Protein AF-0000000073451673 (afdb_homodimer)

Solvent-accessible surface area (backbone atoms only — not comparable to full-atom values): 37672 Å² total; per-residue (Å²): 107,22,51,42,38,31,43,48,78,62,60,72,43,48,66,60,48,19,64,66,68,63,37,58,45,70,54,47,49,50,30,42,68,89,52,58,64,44,47,42,46,47,64,43,25,63,44,76,62,57,92,79,63,78,55,25,85,42,74,66,49,38,41,57,56,53,68,74,52,56,69,50,59,64,62,69,46,66,48,89,58,82,62,41,56,68,52,40,53,53,48,49,54,51,47,34,37,31,30,44,44,37,45,73,47,73,65,38,40,33,91,88,60,48,73,26,49,36,37,37,38,44,36,92,78,24,81,39,35,25,35,38,38,10,11,50,38,8,28,33,42,64,33,24,32,44,52,52,37,49,52,41,44,50,53,48,26,48,52,70,66,38,40,52,69,64,40,49,43,61,60,33,30,49,41,20,27,38,38,35,28,51,41,50,22,43,62,15,27,33,30,35,77,60,32,41,69,75,74,74,38,62,60,75,77,46,30,72,38,45,70,64,51,96,66,49,47,70,30,25,10,35,81,79,13,33,18,48,55,32,17,28,86,32,63,32,67,57,42,51,66,66,33,82,45,88,48,59,14,30,49,66,5,30,60,95,48,60,51,72,48,46,37,43,38,26,54,51,49,53,39,69,76,56,66,51,59,30,38,41,38,38,43,62,57,59,36,32,31,40,46,44,46,95,80,38,36,36,76,66,42,62,60,51,44,52,52,36,24,28,36,34,37,32,45,71,38,50,75,68,101,72,47,3,18,62,49,46,26,47,16,65,76,67,44,29,36,28,30,41,36,18,48,41,71,81,63,78,43,66,59,73,87,45,44,60,61,36,41,54,30,44,49,43,35,59,58,49,60,48,56,74,86,130,107,23,50,43,39,32,42,49,78,62,60,71,41,47,66,60,48,18,64,66,67,63,38,57,45,68,53,46,49,49,30,40,65,89,52,58,64,44,47,42,46,49,65,42,25,64,41,75,59,57,91,76,63,77,55,23,83,43,74,66,49,39,42,56,56,55,68,72,52,55,67,50,61,64,63,71,47,68,48,88,58,82,61,42,57,66,52,41,54,53,48,49,53,51,46,33,38,30,30,42,45,36,45,73,47,73,64,37,38,34,90,89,59,48,74,25,48,36,37,38,38,43,35,90,80,24,82,39,32,25,33,38,38,11,12,49,39,8,27,32,44,65,33,24,31,44,52,52,38,49,52,40,44,51,54,49,26,45,52,71,67,37,39,52,68,64,40,50,43,60,59,33,31,50,40,21,27,39,39,35,27,51,42,51,22,44,62,15,27,32,30,36,75,60,33,43,68,73,73,72,37,61,61,76,78,46,30,73,38,47,70,63,50,95,67,47,49,69,31,26,9,36,80,78,13,32,18,47,55,32,17,28,86,33,63,32,67,58,42,50,67,66,34,81,45,89,52,60,14,30,49,65,6,31,59,96,48,59,49,74,48,46,39,42,37,26,53,51,50,54,40,69,74,56,65,50,59,29,38,39,38,40,43,63,58,59,36,31,30,40,46,42,46,96,82,39,37,38,76,66,42,61,58,51,44,53,52,35,24,29,36,35,36,33,44,72,39,50,75,68,100,73,46,4,19,62,49,46,28,45,14,67,75,66,46,30,36,29,31,40,37,18,48,41,72,82,61,78,44,65,59,72,88,46,43,62,59,38,40,54,31,43,50,43,36,59,58,50,59,47,57,76,88,130

Organism: Bacillus licheniformis (strain ATCC 14580 / DSM 13 / JCM 2505 / CCUG 7422 / NBRC 12200 / NCIMB 9375 / NCTC 10341 / NRRL NRS-1264 / Gibson 46) (NCBI:txid279010)

Secondary structure (DSSP, 8-state):
--EEEB-HHHHT-HHHHHHHHT--HHHHHHHTTTS-TTEEE-TTB-----TTPPPB-SHHHHHHHHTT--B--HHHHH------HHHHHHHHHHHHHH-TT-EEEEEEE-TT-PEEEEEEES-TT--EEEEEE--SSGGGTHHHHHHHHHHHHHHHHHHHT--BTTB-HHHHHHHEEEEEES-S-HHHHHHHHH-GGGGT--HHHHHTTTTT-SSSTT--S-TTS--GGG-SSSSHHHHHHHSS--S--SS----SSTT-SHHHHHHHHHHHHS--SEEEEEEESSSEEE--STT-S-THHHHHHHHHHHHH--EEE---S--S-HHHHHHHHH--EEEEEEESSSSSSPPGGGHHHHHHHHHHHHHHHT----/--EEEB-HHHHT-HHHHHHHHT--HHHHHHHTTTS-TTEEE-TTB-----TTPPPB-SHHHHHHHHTT--B--HHHHH------HHHHHHHHHHHHHH-TT-EEEEEEE-TT-PEEEEEEES-TT--EEEEEE--SSGGGTHHHHHHHHHHHHHHHHHHHT--BTTB-HHHHHHHEEEEEES-S-HHHHHHHHH-GGGGT--HHHHHTTTTT-SSSTT--S-TTS--GGG-SSSSHHHHHHHSS--S--SS----SSTT-SHHHHHHHHHHHHS--SEEEEEEESSSEEE--STT-S-THHHHHHHHHHHHH--EEE---S--S-HHHHHHHHH--EEEEEEESSSSSSPPGGGHHHHHHHHHHHHHHHT----

pLDDT: mean 92.01, std 9.92, range [44.5, 98.94]

Foldseek 3Di:
DAKAFEDLVVVVCLVLVCVLLVADSLQQCLLPVPHDSRIGDDAQWPHPPPVDHDYDHDSVSVSVVSVVTDGDDPCVLQDQDFDALVNVVVLLVVNCNRRVSKDKDFLFAFPLGRTFMKIKAAGPPADFEEEEEEQLFQLQRLQLRLVSSLVSVLSVCSGVQDDDPPHGSVVLRHHYMYIYGSHLQNQSNCCQVPNVVSVVDDPVVCCVQAVNDPGLSLQTPHPLQARLQLQAPWPSVVQCVPFDDVHRHSDSHHDPHHPPTGSSVSLVVVCVVPPGLEYEYEAADDLEKEKAEPNLADPCSVVLQVQQCVQQVGYYDHDDPDTNGPQNNSCVPPSHTYMYGHFYDDDTPDDCVCSVVRSNRRSSSVSSSSDDDD/DAKAFEDLVVVVCLVLVCVLLVADSLQQCLLPVPHDSRIGDAAQWPHPPPVDDDYDHDSVSVSVVSVVTDGPDPCVLQDQDFDALVNVVVLLVVNCNRRVSKDKDFLFAFPLGRTFMKIKAAGPPADFEEEEEEQLFQLQRLQLRLVSSLVSVLSVCSGVQDDDPPHGSVVLRHHYMYIYGSHLQNQSNCCLVPNVVSVVDDPVVCCVQAVNDPGLSLQTPHPLQARLQLQAPWPSVVLCVPFDDVHRHSDSHHDPHHPPTGSSVSLVVVCVVPPGLEYEYEAADDLEKEKAEPNLADPCSVVLQVQQCVQQVGYYDHDDPDTNGPQRNSCVPVSHTYMYGHFYDDDTPDDCVCSVVRSNRRSSSVSSSSDDDD

Nearest PDB structures (foldseek):
  7eqz-assembly1_A  TM=7.725E-01  e=1.736E-16  Aedes aegypti
  1dtd-assembly1_A  TM=7.571E-01  e=1.736E-16  Homo sapiens
  1aye-assembly1_A  TM=7.831E-01  e=8.870E-16  Homo sapiens
  7neu-assembly1_A  TM=6.351E-01  e=6.272E-18  Homo sapiens
  3k2k-assembly1_A  TM=6.683E-01  e=5.865E-12  Burkholderia mallei ATCC 23344

Sequence (748 aa):
MAFINIKPELKQNMERLSDILNIPEPLLISANANVSADELYFPGVSFHAGKNVQAAETYEQLQLLANQYTFEDEQWLTKTAVYDSAELKKEIGRLTECFPFVTSRIIGRSSMGQPIYELLLGAENAGKRTHMNASFHANEWITTSVLMKWLKEYCYHLCTGQTALGFSPLDIFSSTKLSVVPIVNPDGVDLVLNGPGHLGIAREALDEMNEHQPDFREWKANINGVDLNNQFPSFWEIEKQRKPPKSPSYRDYPGDEPLTEPEAAAMRDLIANEPPDRLVALHTQGEEIYWGYKGLEPPESADVIQTFERLSGYKGVRYIDSYAGFRDWFIHYYGREGYTVELGKGKNPLPLKQFDDIYCKSRGILWASCFFESMAFINIKPELKQNMERLSDILNIPEPLLISANANVSADELYFPGVSFHAGKNVQAAETYEQLQLLANQYTFEDEQWLTKTAVYDSAELKKEIGRLTECFPFVTSRIIGRSSMGQPIYELLLGAENAGKRTHMNASFHANEWITTSVLMKWLKEYCYHLCTGQTALGFSPLDIFSSTKLSVVPIVNPDGVDLVLNGPGHLGIAREALDEMNEHQPDFREWKANINGVDLNNQFPSFWEIEKQRKPPKSPSYRDYPGDEPLTEPEAAAMRDLIANEPPDRLVALHTQGEEIYWGYKGLEPPESADVIQTFERLSGYKGVRYIDSYAGFRDWFIHYYGREGYTVELGKGKNPLPLKQFDDIYCKSRGILWASCFFES

Radius of gyration: 28.47 Å; Cα contacts (8 Å, |Δi|>4): 1622; chains: 2; bounding box: 84×77×63 Å

InterPro domains:
  IPR000834 Peptidase M14, carboxypeptidase A [PF00246] (95-309)
  IPR000834 Peptidase M14, carboxypeptidase A [PS52035] (81-370)
  IPR000834 Peptidase M14, carboxypeptidase A [SM00631] (83-361)
  IPR034274 ENP1, carboxypeptidase domain [cd06229] (131-366)

Structure (mmCIF, N/CA/C/O backbone):
data_AF-0000000073451673-model_v1
#
loop_
_entity.id
_entity.type
_entity.pdbx_description
1 polymer 'Peptidase M14, carboxypeptidase A'
#
loop_
_atom_site.group_PDB
_atom_site.id
_atom_site.type_symbol
_atom_site.label_atom_id
_atom_site.label_alt_id
_atom_site.label_comp_id
_atom_site.label_asym_id
_atom_site.label_entity_id
_atom_site.label_seq_id
_atom_site.pdbx_PDB_ins_code
_atom_site.Cartn_x
_atom_site.Cartn_y
_atom_site.Cartn_z
_atom_site.occupancy
_atom_site.B_iso_or_equiv
_atom_site.auth_seq_id
_atom_site.auth_comp_id
_atom_site.auth_asym_id
_atom_site.auth_atom_id
_atom_site.pdbx_PDB_model_num
ATOM 1 N N . MET A 1 1 ? 24.219 -9.055 -18.484 1 55.28 1 MET A N 1
ATOM 2 C CA . MET A 1 1 ? 24.359 -9.039 -17.031 1 55.28 1 MET A CA 1
ATOM 3 C C . MET A 1 1 ? 25.531 -8.156 -16.609 1 55.28 1 MET A C 1
ATOM 5 O O . MET A 1 1 ? 26.562 -8.109 -17.281 1 55.28 1 MET A O 1
ATOM 9 N N . ALA A 1 2 ? 25.141 -7.168 -15.68 1 60.53 2 ALA A N 1
ATOM 10 C CA . ALA A 1 2 ? 26.203 -6.242 -15.32 1 60.53 2 ALA A CA 1
ATOM 11 C C . ALA A 1 2 ? 27.203 -6.898 -14.367 1 60.53 2 ALA A C 1
ATOM 13 O O . ALA A 1 2 ? 26.828 -7.406 -13.312 1 60.53 2 ALA A O 1
ATOM 14 N N . PHE A 1 3 ? 28.344 -7.371 -14.984 1 75.38 3 PHE A N 1
ATOM 15 C CA . PHE A 1 3 ? 29.375 -7.879 -14.086 1 75.38 3 PHE A CA 1
ATOM 16 C C . PHE A 1 3 ? 30.672 -7.086 -14.242 1 75.38 3 PHE A C 1
ATOM 18 O O . PHE A 1 3 ? 30.828 -6.316 -15.195 1 75.38 3 PHE A O 1
ATOM 25 N N . ILE A 1 4 ? 31.406 -7.043 -13.273 1 76.81 4 ILE A N 1
ATOM 26 C CA . ILE A 1 4 ? 32.75 -6.492 -13.289 1 76.81 4 ILE A CA 1
ATOM 27 C C . ILE A 1 4 ? 33.781 -7.625 -13.383 1 76.81 4 ILE A C 1
ATOM 29 O O . ILE A 1 4 ? 33.594 -8.672 -12.75 1 76.81 4 ILE A O 1
ATOM 33 N N . ASN A 1 5 ? 34.656 -7.395 -14.273 1 82.81 5 ASN A N 1
ATOM 34 C CA . ASN A 1 5 ? 35.781 -8.336 -14.281 1 82.81 5 ASN A CA 1
ATOM 35 C C . ASN A 1 5 ? 36.625 -8.195 -13.023 1 82.81 5 ASN A C 1
ATOM 37 O O . ASN A 1 5 ? 36.906 -7.074 -12.578 1 82.81 5 ASN A O 1
ATOM 41 N N . ILE A 1 6 ? 36.938 -9.312 -12.406 1 86.5 6 ILE A N 1
ATOM 42 C CA . ILE A 1 6 ? 37.688 -9.297 -11.148 1 86.5 6 ILE A CA 1
ATOM 43 C C . ILE A 1 6 ? 38.719 -10.414 -11.148 1 86.5 6 ILE A C 1
ATOM 45 O O . ILE A 1 6 ? 38.531 -11.453 -11.781 1 86.5 6 ILE A O 1
ATOM 49 N N . LYS A 1 7 ? 39.844 -10.148 -10.5 1 89.38 7 LYS A N 1
ATOM 50 C CA . LYS A 1 7 ? 40.781 -11.234 -10.281 1 89.38 7 LYS A CA 1
ATOM 51 C C . LYS A 1 7 ? 40.188 -12.352 -9.438 1 89.38 7 LYS A C 1
ATOM 53 O O . LYS A 1 7 ? 39.594 -12.086 -8.383 1 89.38 7 LYS A O 1
ATOM 58 N N . PRO A 1 8 ? 40.344 -13.562 -9.867 1 90.12 8 PRO A N 1
ATOM 59 C CA . PRO A 1 8 ? 39.75 -14.695 -9.164 1 90.12 8 PRO A CA 1
ATOM 60 C C . PRO A 1 8 ? 40.125 -14.758 -7.695 1 90.12 8 PRO A C 1
ATOM 62 O O . PRO A 1 8 ? 39.312 -15.148 -6.848 1 90.12 8 PRO A O 1
ATOM 65 N N . GLU A 1 9 ? 41.281 -14.305 -7.383 1 90.75 9 GLU A N 1
ATOM 66 C CA . GLU A 1 9 ? 41.781 -14.344 -6.008 1 90.75 9 GLU A CA 1
ATOM 67 C C . GLU A 1 9 ? 40.938 -13.438 -5.102 1 90.75 9 GLU A C 1
ATOM 69 O O . GLU A 1 9 ? 40.75 -13.734 -3.922 1 90.75 9 GLU A O 1
ATOM 74 N N . LEU A 1 10 ? 40.5 -12.391 -5.695 1 89.94 10 LEU A N 1
ATOM 75 C CA . LEU A 1 10 ? 39.688 -11.438 -4.926 1 89.94 10 LEU A CA 1
ATOM 76 C C . LEU A 1 10 ? 38.281 -11.984 -4.68 1 89.94 10 LEU A C 1
ATOM 78 O O . LEU A 1 10 ? 37.688 -11.711 -3.639 1 89.94 10 LEU A O 1
ATOM 82 N N . LYS A 1 11 ? 37.781 -12.719 -5.57 1 89.88 11 LYS A N 1
ATOM 83 C CA . LYS A 1 11 ? 36.406 -13.227 -5.531 1 89.88 11 LYS A CA 1
ATOM 84 C C . LYS A 1 11 ? 36.25 -14.305 -4.461 1 89.88 11 LYS A C 1
ATOM 86 O O . LYS A 1 11 ? 35.156 -14.57 -4 1 89.88 11 LYS A O 1
ATOM 91 N N . GLN A 1 12 ? 37.375 -14.875 -4.016 1 88.62 12 GLN A N 1
ATOM 92 C CA . GLN A 1 12 ? 37.344 -15.977 -3.057 1 88.62 12 GLN A CA 1
ATOM 93 C C . GLN A 1 12 ? 36.875 -15.484 -1.685 1 88.62 12 GLN A C 1
ATOM 95 O O . GLN A 1 12 ? 36.344 -16.266 -0.893 1 88.62 12 GLN A O 1
ATOM 100 N N . ASN A 1 13 ? 37.062 -14.203 -1.396 1 90.94 13 ASN A N 1
ATOM 101 C CA . ASN A 1 13 ? 36.656 -13.641 -0.109 1 90.94 13 ASN A CA 1
ATOM 102 C C . ASN A 1 13 ? 35.344 -12.883 -0.212 1 90.94 13 ASN A C 1
ATOM 104 O O . ASN A 1 13 ? 35.312 -11.648 -0.227 1 90.94 13 ASN A O 1
ATOM 108 N N . MET A 1 14 ? 34.281 -13.609 -0.112 1 89.06 14 MET A N 1
ATOM 109 C CA . MET A 1 14 ? 32.969 -13.031 -0.304 1 89.06 14 MET A CA 1
ATOM 110 C C . MET A 1 14 ? 32.625 -12.094 0.843 1 89.06 14 MET A C 1
ATOM 112 O O . MET A 1 14 ? 31.906 -11.102 0.643 1 89.06 14 MET A O 1
ATOM 116 N N . GLU A 1 15 ? 33.094 -12.422 1.973 1 90.44 15 GLU A N 1
ATOM 117 C CA . GLU A 1 15 ? 32.812 -11.562 3.125 1 90.44 15 GLU A CA 1
ATOM 118 C C . GLU A 1 15 ? 33.406 -10.164 2.908 1 90.44 15 GLU A C 1
ATOM 120 O O . GLU A 1 15 ? 32.719 -9.164 3.174 1 90.44 15 GLU A O 1
ATOM 125 N N . ARG A 1 16 ? 34.594 -10.102 2.453 1 90.81 16 ARG A N 1
ATOM 126 C CA . ARG A 1 16 ? 35.25 -8.82 2.197 1 90.81 16 ARG A CA 1
ATOM 127 C C . ARG A 1 16 ? 34.531 -8.062 1.077 1 90.81 16 ARG A C 1
ATOM 129 O O . ARG A 1 16 ? 34.344 -6.848 1.163 1 90.81 16 ARG A O 1
ATOM 136 N N . LEU A 1 17 ? 34.25 -8.773 0.091 1 88.69 17 LEU A N 1
ATOM 137 C CA . LEU A 1 17 ? 33.531 -8.156 -1.027 1 88.69 17 LEU A CA 1
ATOM 138 C C . LEU A 1 17 ? 32.188 -7.586 -0.573 1 88.69 17 LEU A C 1
ATOM 140 O O . LEU A 1 17 ? 31.797 -6.5 -1.008 1 88.69 17 LEU A O 1
ATOM 144 N N . SER A 1 18 ? 31.453 -8.336 0.201 1 88.5 18 SER A N 1
ATOM 145 C CA . SER A 1 18 ? 30.203 -7.883 0.774 1 88.5 18 SER A CA 1
ATOM 146 C C . SER A 1 18 ? 30.359 -6.543 1.479 1 88.5 18 SER A C 1
ATOM 148 O O . SER A 1 18 ? 29.547 -5.637 1.298 1 88.5 18 SER A O 1
ATOM 150 N N . ASP A 1 19 ? 31.375 -6.383 2.199 1 87.31 19 ASP A N 1
ATOM 151 C CA . ASP A 1 19 ? 31.656 -5.148 2.93 1 87.31 19 ASP A CA 1
ATOM 152 C C . ASP A 1 19 ? 31.938 -3.994 1.97 1 87.31 19 ASP A C 1
ATOM 154 O O . ASP A 1 19 ? 31.453 -2.881 2.164 1 87.31 19 ASP A O 1
ATOM 158 N N . ILE A 1 20 ? 32.75 -4.266 0.977 1 84.12 20 ILE A N 1
ATOM 159 C CA . ILE A 1 20 ? 33.188 -3.242 0.03 1 84.12 20 ILE A CA 1
ATOM 160 C C . ILE A 1 20 ? 31.984 -2.744 -0.775 1 84.12 20 ILE A C 1
ATOM 162 O O . ILE A 1 20 ? 31.844 -1.542 -1.013 1 84.12 20 ILE A O 1
ATOM 166 N N . LEU A 1 21 ? 31.188 -3.701 -1.145 1 80.44 21 LEU A N 1
ATOM 167 C CA . LEU A 1 21 ? 30.094 -3.383 -2.059 1 80.44 21 LEU A CA 1
ATOM 168 C C . LEU A 1 21 ? 28.828 -3.016 -1.289 1 80.44 21 LEU A C 1
ATOM 170 O O . LEU A 1 21 ? 27.859 -2.539 -1.877 1 80.44 21 LEU A O 1
ATOM 174 N N . ASN A 1 22 ? 28.781 -3.258 -0.022 1 81.44 22 ASN A N 1
ATOM 175 C CA . ASN A 1 22 ? 27.609 -3.043 0.83 1 81.44 22 ASN A CA 1
ATOM 176 C C . ASN A 1 22 ? 26.422 -3.871 0.365 1 81.44 22 ASN A C 1
ATOM 178 O O . ASN A 1 22 ? 25.328 -3.342 0.198 1 81.44 22 ASN A O 1
ATOM 182 N N . ILE A 1 23 ? 26.719 -5.105 -0.001 1 83.25 23 ILE A N 1
ATOM 183 C CA . ILE A 1 23 ? 25.719 -6.109 -0.362 1 83.25 23 ILE A CA 1
ATOM 184 C C . ILE A 1 23 ? 25.812 -7.297 0.593 1 83.25 23 ILE A C 1
ATOM 186 O O . ILE A 1 23 ? 26.891 -7.824 0.834 1 83.25 23 ILE A O 1
ATOM 190 N N . PRO A 1 24 ? 24.688 -7.699 1.131 1 84.56 24 PRO A N 1
ATOM 191 C CA . PRO A 1 24 ? 24.75 -8.836 2.053 1 84.56 24 PRO A CA 1
ATOM 192 C C . PRO A 1 24 ? 25.422 -10.062 1.44 1 84.56 24 PRO A C 1
ATOM 194 O O . PRO A 1 24 ? 25.203 -10.375 0.267 1 84.56 24 PRO A O 1
ATOM 197 N N . GLU A 1 25 ? 26.25 -10.719 2.227 1 86.81 25 GLU A N 1
ATOM 198 C CA . GLU A 1 25 ? 27.094 -11.812 1.758 1 86.81 25 GLU A CA 1
ATOM 199 C C . GLU A 1 25 ? 26.25 -12.93 1.138 1 86.81 25 GLU A C 1
ATOM 201 O O . GLU A 1 25 ? 26.562 -13.406 0.046 1 86.81 25 GLU A O 1
ATOM 206 N N . PRO A 1 26 ? 25.125 -13.344 1.723 1 83.62 26 PRO A N 1
ATOM 207 C CA . PRO A 1 26 ? 24.344 -14.43 1.116 1 83.62 26 PRO A CA 1
ATOM 208 C C . PRO A 1 26 ? 23.828 -14.078 -0.279 1 83.62 26 PRO A C 1
ATOM 210 O O . PRO A 1 26 ? 23.734 -14.953 -1.143 1 83.62 26 PRO A O 1
ATOM 213 N N . LEU A 1 27 ? 23.562 -12.844 -0.471 1 86.81 27 LEU A N 1
ATOM 214 C CA . LEU A 1 27 ? 23.078 -12.391 -1.772 1 86.81 27 LEU A CA 1
ATOM 215 C C . LEU A 1 27 ? 24.188 -12.445 -2.811 1 86.81 27 LEU A C 1
ATOM 217 O O . LEU A 1 27 ? 23.969 -12.852 -3.953 1 86.81 27 LEU A O 1
ATOM 221 N N . LEU A 1 28 ? 25.328 -11.945 -2.389 1 86.44 28 LEU A N 1
ATOM 222 C CA . LEU A 1 28 ? 26.484 -11.938 -3.279 1 86.44 28 LEU A CA 1
ATOM 223 C C . LEU A 1 28 ? 26.859 -13.359 -3.689 1 86.44 28 LEU A C 1
ATOM 225 O O . LEU A 1 28 ? 27.188 -13.609 -4.855 1 86.44 28 LEU A O 1
ATOM 229 N N . ILE A 1 29 ? 26.828 -14.211 -2.723 1 87.81 29 ILE A N 1
ATOM 230 C CA . ILE A 1 29 ? 27.141 -15.609 -2.994 1 87.81 29 ILE A CA 1
ATOM 231 C C . ILE A 1 29 ? 26.156 -16.188 -4.004 1 87.81 29 ILE A C 1
ATOM 233 O O . ILE A 1 29 ? 26.547 -16.781 -5 1 87.81 29 ILE A O 1
ATOM 237 N N . SER A 1 30 ? 24.906 -15.977 -3.773 1 88.44 30 SER A N 1
ATOM 238 C CA . SER A 1 30 ? 23.859 -16.5 -4.648 1 88.44 30 SER A CA 1
ATOM 239 C C . SER A 1 30 ? 23.953 -15.891 -6.043 1 88.44 30 SER A C 1
ATOM 241 O O . SER A 1 30 ? 23.75 -16.578 -7.043 1 88.44 30 SER A O 1
ATOM 243 N N . ALA A 1 31 ? 24.266 -14.633 -6.125 1 86.19 31 ALA A N 1
ATOM 244 C CA . ALA A 1 31 ? 24.328 -13.914 -7.395 1 86.19 31 ALA A CA 1
ATOM 245 C C . ALA A 1 31 ? 25.516 -14.375 -8.234 1 86.19 31 ALA A C 1
ATOM 247 O O . ALA A 1 31 ? 25.547 -14.156 -9.445 1 86.19 31 ALA A O 1
ATOM 248 N N . ASN A 1 32 ? 26.531 -14.992 -7.555 1 84.88 32 ASN A N 1
ATOM 249 C CA . ASN A 1 32 ? 27.766 -15.359 -8.242 1 84.88 32 ASN A CA 1
ATOM 250 C C . ASN A 1 32 ? 28 -16.859 -8.219 1 84.88 32 ASN A C 1
ATOM 252 O O . ASN A 1 32 ? 29.109 -17.328 -8.461 1 84.88 32 ASN A O 1
ATOM 256 N N . ALA A 1 33 ? 27 -17.625 -7.832 1 82 33 ALA A N 1
ATOM 257 C CA . ALA A 1 33 ? 27.125 -19.062 -7.648 1 82 33 ALA A CA 1
ATOM 258 C C . ALA A 1 33 ? 27.453 -19.766 -8.969 1 82 33 ALA A C 1
ATOM 260 O O . ALA A 1 33 ? 28.219 -20.734 -8.992 1 82 33 ALA A O 1
ATOM 261 N N . ASN A 1 34 ? 26.938 -19.328 -10.102 1 79.19 34 ASN A N 1
ATOM 262 C CA . ASN A 1 34 ? 27.094 -20.047 -11.359 1 79.19 34 ASN A CA 1
ATOM 263 C C . ASN A 1 34 ? 27.734 -19.172 -12.43 1 79.19 34 ASN A C 1
ATOM 265 O O . ASN A 1 34 ? 27.344 -19.234 -13.602 1 79.19 34 ASN A O 1
ATOM 269 N N . VAL A 1 35 ? 28.75 -18.438 -11.914 1 82.5 35 VAL A N 1
ATOM 270 C CA . VAL A 1 35 ? 29.391 -17.562 -12.891 1 82.5 35 VAL A CA 1
ATOM 271 C C . VAL A 1 35 ? 30.906 -17.781 -12.867 1 82.5 35 VAL A C 1
ATOM 273 O O . VAL A 1 35 ? 31.422 -18.453 -11.969 1 82.5 35 VAL A O 1
ATOM 276 N N . SER A 1 36 ? 31.5 -17.297 -13.875 1 83.25 36 SER A N 1
ATOM 277 C CA . SER A 1 36 ? 32.938 -17.453 -14.039 1 83.25 36 SER A CA 1
ATOM 278 C C . SER A 1 36 ? 33.688 -16.844 -12.875 1 83.25 36 SER A C 1
ATOM 280 O O . SER A 1 36 ? 33.219 -15.906 -12.234 1 83.25 36 SER A O 1
ATOM 282 N N . ALA A 1 37 ? 34.812 -17.344 -12.578 1 86.38 37 ALA A N 1
ATOM 283 C CA . ALA A 1 37 ? 35.656 -16.906 -11.461 1 86.38 37 ALA A CA 1
ATOM 284 C C . ALA A 1 37 ? 36.156 -15.484 -11.68 1 86.38 37 ALA A C 1
ATOM 286 O O . ALA A 1 37 ? 36.562 -14.812 -10.727 1 86.38 37 ALA A O 1
ATOM 287 N N . ASP A 1 38 ? 36.125 -15.086 -12.914 1 86.44 38 ASP A N 1
ATOM 288 C CA . ASP A 1 38 ? 36.688 -13.773 -13.211 1 86.44 38 ASP A CA 1
ATOM 289 C C . ASP A 1 38 ? 35.594 -12.727 -13.367 1 86.44 38 ASP A C 1
ATOM 291 O O . ASP A 1 38 ? 35.844 -11.602 -13.797 1 86.44 38 ASP A O 1
ATOM 295 N N . GLU A 1 39 ? 34.406 -13.133 -13.07 1 85.38 39 GLU A N 1
ATOM 296 C CA . GLU A 1 39 ? 33.281 -12.211 -13.148 1 85.38 39 GLU A CA 1
ATOM 297 C C . GLU A 1 39 ? 32.594 -12.055 -11.797 1 85.38 39 GLU A C 1
ATOM 299 O O . GLU A 1 39 ? 32.469 -13.023 -11.047 1 85.38 39 GLU A O 1
ATOM 304 N N . LEU A 1 40 ? 32.344 -10.82 -11.469 1 84.06 40 LEU A N 1
ATOM 305 C CA . LEU A 1 40 ? 31.625 -10.523 -10.242 1 84.06 40 LEU A CA 1
ATOM 306 C C . LEU A 1 40 ? 30.312 -9.789 -10.562 1 84.06 40 LEU A C 1
ATOM 308 O O . LEU A 1 40 ? 30.344 -8.672 -11.086 1 84.06 40 LEU A O 1
ATOM 312 N N . TYR A 1 41 ? 29.281 -10.453 -10.25 1 81.94 41 TYR A N 1
ATOM 313 C CA . TYR A 1 41 ? 27.969 -9.859 -10.477 1 81.94 41 TYR A CA 1
ATOM 314 C C . TYR A 1 41 ? 27.516 -9.055 -9.258 1 81.94 41 TYR A C 1
ATOM 316 O O . TYR A 1 41 ? 27.656 -9.508 -8.125 1 81.94 41 TYR A O 1
ATOM 324 N N . PHE A 1 42 ? 27.031 -7.871 -9.539 1 77.75 42 PHE A N 1
ATOM 325 C CA . PHE A 1 42 ? 26.578 -6.91 -8.539 1 77.75 42 PHE A CA 1
ATOM 326 C C . PHE A 1 42 ? 25.062 -6.723 -8.617 1 77.75 42 PHE A C 1
ATOM 328 O O . PHE A 1 42 ? 24.562 -5.977 -9.461 1 77.75 42 PHE A O 1
ATOM 335 N N . PRO A 1 43 ? 24.375 -7.375 -7.68 1 80.31 43 PRO A N 1
ATOM 336 C CA . PRO A 1 43 ? 22.906 -7.242 -7.73 1 80.31 43 PRO A CA 1
ATOM 337 C C . PRO A 1 43 ? 22.453 -5.793 -7.602 1 80.31 43 PRO A C 1
ATOM 339 O O . PRO A 1 43 ? 23.016 -5.027 -6.824 1 80.31 43 PRO A O 1
ATOM 342 N N . GLY A 1 44 ? 21.391 -5.422 -8.305 1 75.31 44 GLY A N 1
ATOM 343 C CA . GLY A 1 44 ? 20.75 -4.125 -8.211 1 75.31 44 GLY A CA 1
ATOM 344 C C . GLY A 1 44 ? 21.359 -3.082 -9.125 1 75.31 44 GLY A C 1
ATOM 345 O O . GLY A 1 44 ? 20.844 -1.965 -9.227 1 75.31 44 GLY A O 1
ATOM 346 N N . VAL A 1 45 ? 22.5 -3.297 -9.695 1 67.38 45 VAL A N 1
ATOM 347 C CA . VAL A 1 45 ? 23.188 -2.305 -10.516 1 67.38 45 VAL A CA 1
ATOM 348 C C . VAL A 1 45 ? 23.094 -2.701 -11.984 1 67.38 45 VAL A C 1
ATOM 350 O O . VAL A 1 45 ? 23.125 -3.887 -12.32 1 67.38 45 VAL A O 1
ATOM 353 N N . SER A 1 46 ? 22.516 -1.855 -12.797 1 57.16 46 SER A N 1
ATOM 354 C CA . SER A 1 46 ? 22.578 -2.127 -14.227 1 57.16 46 SER A CA 1
ATOM 355 C C . SER A 1 46 ? 23.906 -1.688 -14.812 1 57.16 46 SER A C 1
ATOM 357 O O . SER A 1 46 ? 24.359 -0.564 -14.578 1 57.16 46 SER A O 1
ATOM 359 N N . PHE A 1 47 ? 24.797 -2.643 -14.875 1 50.78 47 PHE A N 1
ATOM 360 C CA . PHE A 1 47 ? 26.062 -2.295 -15.531 1 50.78 47 PHE A CA 1
ATOM 361 C C . PHE A 1 47 ? 25.875 -2.191 -17.047 1 50.78 47 PHE A C 1
ATOM 363 O O . PHE A 1 47 ? 25.234 -3.049 -17.656 1 50.78 47 PHE A O 1
ATOM 370 N N . HIS A 1 48 ? 25.703 -1.016 -17.453 1 47.34 48 HIS A N 1
ATOM 371 C CA . HIS A 1 48 ? 25.984 -1.05 -18.891 1 47.34 48 HIS A CA 1
ATOM 372 C C . HIS A 1 48 ? 27.328 -1.688 -19.172 1 47.34 48 HIS A C 1
ATOM 374 O O . HIS A 1 48 ? 28.359 -1.21 -18.688 1 47.34 48 HIS A O 1
ATOM 380 N N . ALA A 1 49 ? 27.359 -2.977 -19.172 1 45.25 49 ALA A N 1
ATOM 381 C CA . ALA A 1 49 ? 28.562 -3.689 -19.578 1 45.25 49 ALA A CA 1
ATOM 382 C C . ALA A 1 49 ? 29.281 -2.947 -20.703 1 45.25 49 ALA A C 1
ATOM 384 O O . ALA A 1 49 ? 28.797 -2.908 -21.828 1 45.25 49 ALA A O 1
ATOM 385 N N . GLY A 1 50 ? 29.656 -1.805 -20.547 1 45.94 50 GLY A N 1
ATOM 386 C CA . GLY A 1 50 ? 30.547 -1.526 -21.656 1 45.94 50 GLY A CA 1
ATOM 387 C C . GLY A 1 50 ? 31.766 -2.424 -21.688 1 45.94 50 GLY A C 1
ATOM 388 O O . GLY A 1 50 ? 32.219 -2.906 -20.641 1 45.94 50 GLY A O 1
ATOM 389 N N . LYS A 1 51 ? 32.031 -3.164 -22.844 1 47.97 51 LYS A N 1
ATOM 390 C CA . LYS A 1 51 ? 33.031 -4.129 -23.266 1 47.97 51 LYS A CA 1
ATOM 391 C C . LYS A 1 51 ? 34.406 -3.799 -22.688 1 47.97 51 LYS A C 1
ATOM 393 O O . LYS A 1 51 ? 35.25 -4.68 -22.547 1 47.97 51 LYS A O 1
ATOM 398 N N . ASN A 1 52 ? 34.625 -2.6 -22.344 1 50.84 52 ASN A N 1
ATOM 399 C CA . ASN A 1 52 ? 36.031 -2.295 -22.125 1 50.84 52 ASN A CA 1
ATOM 400 C C . ASN A 1 52 ? 36.312 -1.981 -20.656 1 50.84 52 ASN A C 1
ATOM 402 O O . ASN A 1 52 ? 37.031 -1.039 -20.344 1 50.84 52 ASN A O 1
ATOM 406 N N . VAL A 1 53 ? 35.469 -2.576 -19.781 1 55.38 53 VAL A N 1
ATOM 407 C CA . VAL A 1 53 ? 35.75 -2.105 -18.438 1 55.38 53 VAL A CA 1
ATOM 408 C C . VAL A 1 53 ? 36.906 -2.891 -17.844 1 55.38 53 VAL A C 1
ATOM 410 O O . VAL A 1 53 ? 37 -4.113 -18 1 55.38 53 VAL A O 1
ATOM 413 N N . GLN A 1 54 ? 38 -2.264 -17.422 1 64.25 54 GLN A N 1
ATOM 414 C CA . GLN A 1 54 ? 39.219 -2.717 -16.75 1 64.25 54 GLN A CA 1
ATOM 415 C C . GLN A 1 54 ? 38.875 -3.619 -15.57 1 64.25 54 GLN A C 1
ATOM 417 O O . GLN A 1 54 ? 37.969 -3.326 -14.797 1 64.25 54 GLN A O 1
ATOM 422 N N . ALA A 1 55 ? 39.344 -4.902 -15.57 1 75.19 55 ALA A N 1
ATOM 423 C CA . ALA A 1 55 ? 39.188 -5.844 -14.469 1 75.19 55 ALA A CA 1
ATOM 424 C C . ALA A 1 55 ? 39.719 -5.246 -13.164 1 75.19 55 ALA A C 1
ATOM 426 O O . ALA A 1 55 ? 40.75 -4.562 -13.156 1 75.19 55 ALA A O 1
ATOM 427 N N . ALA A 1 56 ? 38.969 -5.328 -12.156 1 81.44 56 ALA A N 1
ATOM 428 C CA . ALA A 1 56 ? 39.469 -4.918 -10.844 1 81.44 56 ALA A CA 1
ATOM 429 C C . ALA A 1 56 ? 40.594 -5.859 -10.367 1 81.44 56 ALA A C 1
ATOM 431 O O . ALA A 1 56 ? 40.344 -7.059 -10.188 1 81.44 56 ALA A O 1
ATOM 432 N N . GLU A 1 57 ? 41.75 -5.285 -10.211 1 88.06 57 GLU A N 1
ATOM 433 C CA . GLU A 1 57 ? 42.875 -6.074 -9.781 1 88.06 57 GLU A CA 1
ATOM 434 C C . GLU A 1 57 ? 43.062 -5.992 -8.266 1 88.06 57 GLU A C 1
ATOM 436 O O . GLU A 1 57 ? 43.781 -6.805 -7.68 1 88.06 57 GLU A O 1
ATOM 441 N N . THR A 1 58 ? 42.406 -5 -7.676 1 89.5 58 THR A N 1
ATOM 442 C CA . THR A 1 58 ? 42.469 -4.828 -6.227 1 89.5 58 THR A CA 1
ATOM 443 C C . THR A 1 58 ? 41.094 -4.508 -5.668 1 89.5 58 THR A C 1
ATOM 445 O O . THR A 1 58 ? 40.188 -4.16 -6.418 1 89.5 58 THR A O 1
ATOM 448 N N . TYR A 1 59 ? 41 -4.684 -4.312 1 89.38 59 TYR A N 1
ATOM 449 C CA . TYR A 1 59 ? 39.75 -4.332 -3.652 1 89.38 59 TYR A CA 1
ATOM 450 C C . TYR A 1 59 ? 39.469 -2.838 -3.77 1 89.38 59 TYR A C 1
ATOM 452 O O . TYR A 1 59 ? 38.312 -2.422 -3.885 1 89.38 59 TYR A O 1
ATOM 460 N N . GLU A 1 60 ? 40.469 -2.043 -3.789 1 88.62 60 GLU A N 1
ATOM 461 C CA . GLU A 1 60 ? 40.312 -0.6 -3.945 1 88.62 60 GLU A CA 1
ATOM 462 C C . GLU A 1 60 ? 39.781 -0.249 -5.32 1 88.62 60 GLU A C 1
ATOM 464 O O . GLU A 1 60 ? 38.906 0.615 -5.445 1 88.62 60 GLU A O 1
ATOM 469 N N . GLN A 1 61 ? 40.344 -0.919 -6.293 1 85.62 61 GLN A N 1
ATOM 470 C CA . GLN A 1 61 ? 39.844 -0.705 -7.648 1 85.62 61 GLN A CA 1
ATOM 471 C C . GLN A 1 61 ? 38.375 -1.129 -7.77 1 85.62 61 GLN A C 1
ATOM 473 O O . GLN A 1 61 ? 37.594 -0.469 -8.445 1 85.62 61 GLN A O 1
ATOM 478 N N . LEU A 1 62 ? 38.125 -2.17 -7.117 1 83.88 62 LEU A N 1
ATOM 479 C CA . LEU A 1 62 ? 36.75 -2.66 -7.129 1 83.88 62 LEU A CA 1
ATOM 480 C C . LEU A 1 62 ? 35.812 -1.639 -6.504 1 83.88 62 LEU A C 1
ATOM 482 O O . LEU A 1 62 ? 34.719 -1.396 -7.023 1 83.88 62 LEU A O 1
ATOM 486 N N . GLN A 1 63 ? 36.188 -1.107 -5.418 1 83.44 63 GLN A N 1
ATOM 487 C CA . GLN A 1 63 ? 35.375 -0.101 -4.73 1 83.44 63 GLN A CA 1
ATOM 488 C C . GLN A 1 63 ? 35.156 1.121 -5.617 1 83.44 63 GLN A C 1
ATOM 490 O O . GLN A 1 63 ? 34.062 1.676 -5.652 1 83.44 63 GLN A O 1
ATOM 495 N N . LEU A 1 64 ? 36.125 1.514 -6.289 1 80.94 64 LEU A N 1
ATOM 496 C CA . LEU A 1 64 ? 36.031 2.658 -7.188 1 80.94 64 LEU A CA 1
ATOM 497 C C . LEU A 1 64 ? 35.062 2.371 -8.328 1 80.94 64 LEU A C 1
ATOM 499 O O . LEU A 1 64 ? 34.281 3.244 -8.727 1 80.94 64 LEU A O 1
ATOM 503 N N . LEU A 1 65 ? 35.219 1.154 -8.773 1 75.44 65 LEU A N 1
ATOM 504 C CA . LEU A 1 65 ? 34.312 0.763 -9.859 1 75.44 65 LEU A CA 1
ATOM 505 C C . LEU A 1 65 ? 32.875 0.698 -9.367 1 75.44 65 LEU A C 1
ATOM 507 O O . LEU A 1 65 ? 31.969 1.153 -10.055 1 75.44 65 LEU A O 1
ATOM 511 N N . ALA A 1 66 ? 32.688 0.158 -8.172 1 75.38 66 ALA A N 1
ATOM 512 C CA . ALA A 1 66 ? 31.344 -0.001 -7.598 1 75.38 66 ALA A CA 1
ATOM 513 C C . ALA A 1 66 ? 30.688 1.354 -7.348 1 75.38 66 ALA A C 1
ATOM 515 O O . ALA A 1 66 ? 29.469 1.499 -7.484 1 75.38 66 ALA A O 1
ATOM 516 N N . ASN A 1 67 ? 31.438 2.307 -7.035 1 74 67 ASN A N 1
ATOM 517 C CA . ASN A 1 67 ? 30.922 3.635 -6.715 1 74 67 ASN A CA 1
ATOM 518 C C . ASN A 1 67 ? 30.406 4.348 -7.957 1 74 67 ASN A C 1
ATOM 520 O O . ASN A 1 67 ? 29.688 5.34 -7.852 1 74 67 ASN A O 1
ATOM 524 N N . GLN A 1 68 ? 30.781 3.85 -9.039 1 68.94 68 GLN A N 1
ATOM 525 C CA . GLN A 1 68 ? 30.375 4.484 -10.289 1 68.94 68 GLN A CA 1
ATOM 526 C C . GLN A 1 68 ? 28.984 4.027 -10.711 1 68.94 68 GLN A C 1
ATOM 528 O O . GLN A 1 68 ? 28.375 4.613 -11.617 1 68.94 68 GLN A O 1
ATOM 533 N N . TYR A 1 69 ? 28.547 3.062 -9.898 1 65.31 69 TYR A N 1
ATOM 534 C CA . TYR A 1 69 ? 27.281 2.5 -10.367 1 65.31 69 TYR A CA 1
ATOM 535 C C . TYR A 1 69 ? 26.156 2.83 -9.398 1 65.31 69 TYR A C 1
ATOM 537 O O . TYR A 1 69 ? 26.375 2.973 -8.195 1 65.31 69 TYR A O 1
ATOM 545 N N . THR A 1 70 ? 25.094 3.246 -10.086 1 63.94 70 THR A N 1
ATOM 546 C CA . THR A 1 70 ? 23.922 3.568 -9.305 1 63.94 70 THR A CA 1
ATOM 547 C C . THR A 1 70 ? 22.859 2.484 -9.461 1 63.94 70 THR A C 1
ATOM 549 O O . THR A 1 70 ? 22.844 1.757 -10.453 1 63.94 70 THR A O 1
ATOM 552 N N . PHE A 1 71 ? 22.219 2.299 -8.391 1 63.78 71 PHE A N 1
ATOM 553 C CA . PHE A 1 71 ? 21.125 1.337 -8.344 1 63.78 71 PHE A CA 1
ATOM 554 C C . PHE A 1 71 ? 20.125 1.594 -9.469 1 63.78 71 PHE A C 1
ATOM 556 O O . PHE A 1 71 ? 19.938 2.738 -9.883 1 63.78 71 PHE A O 1
ATOM 563 N N . GLU A 1 72 ? 19.672 0.421 -10.039 1 62.5 72 GLU A N 1
ATOM 564 C CA . GLU A 1 72 ? 18.719 0.431 -11.141 1 62.5 72 GLU A CA 1
ATOM 565 C C . GLU A 1 72 ? 17.594 1.416 -10.875 1 62.5 72 GLU A C 1
ATOM 567 O O . GLU A 1 72 ? 17.406 1.872 -9.742 1 62.5 72 GLU A O 1
ATOM 572 N N . ASP A 1 73 ? 16.859 1.624 -11.883 1 65.44 73 ASP A N 1
ATOM 573 C CA . ASP A 1 73 ? 15.773 2.58 -12.07 1 65.44 73 ASP A CA 1
ATOM 574 C C . ASP A 1 73 ? 14.617 2.289 -11.125 1 65.44 73 ASP A C 1
ATOM 576 O O . ASP A 1 73 ? 13.867 1.334 -11.328 1 65.44 73 ASP A O 1
ATOM 580 N N . GLU A 1 74 ? 14.508 2.982 -10.109 1 71.69 74 GLU A N 1
ATOM 581 C CA . GLU A 1 74 ? 13.43 2.885 -9.125 1 71.69 74 GLU A CA 1
ATOM 582 C C . GLU A 1 74 ? 12.062 2.973 -9.797 1 71.69 74 GLU A C 1
ATOM 584 O O . GLU A 1 74 ? 11.094 2.393 -9.305 1 71.69 74 GLU A O 1
ATOM 589 N N . GLN A 1 75 ? 12.086 3.564 -10.898 1 76.75 75 GLN A N 1
ATOM 590 C CA . GLN A 1 75 ? 10.812 3.705 -11.602 1 76.75 75 GLN A CA 1
ATOM 591 C C . GLN A 1 75 ? 10.344 2.367 -12.164 1 76.75 75 GLN A C 1
ATOM 593 O O . GLN A 1 75 ? 9.156 2.037 -12.094 1 76.75 75 GLN A O 1
ATOM 598 N N . TRP A 1 76 ? 11.336 1.593 -12.68 1 85.19 76 TRP A N 1
ATOM 599 C CA . TRP A 1 76 ? 11 0.277 -13.219 1 85.19 76 TRP A CA 1
ATOM 600 C C . TRP A 1 76 ? 10.531 -0.658 -12.109 1 85.19 76 TRP A C 1
ATOM 602 O O . TRP A 1 76 ? 9.562 -1.406 -12.281 1 85.19 76 TRP A O 1
ATOM 612 N N . LEU A 1 77 ? 11.141 -0.469 -10.992 1 83.88 77 LEU A N 1
ATOM 613 C CA . LEU A 1 77 ? 10.883 -1.379 -9.883 1 83.88 77 LEU A CA 1
ATOM 614 C C . LEU A 1 77 ? 9.508 -1.116 -9.273 1 83.88 77 LEU A C 1
ATOM 616 O O . LEU A 1 77 ? 8.867 -2.033 -8.75 1 83.88 77 LEU A O 1
ATOM 620 N N . THR A 1 78 ? 9.023 0.067 -9.477 1 82.19 78 THR A N 1
ATOM 621 C CA . THR A 1 78 ? 7.809 0.427 -8.75 1 82.19 78 THR A CA 1
ATOM 622 C C . THR A 1 78 ? 6.637 0.593 -9.719 1 82.19 78 THR A C 1
ATOM 624 O O . THR A 1 78 ? 5.488 0.701 -9.289 1 82.19 78 THR A O 1
ATOM 627 N N . LYS A 1 79 ? 6.891 0.499 -10.914 1 86.81 79 LYS A N 1
ATOM 628 C CA . LYS A 1 79 ? 5.859 0.758 -11.914 1 86.81 79 LYS A CA 1
ATOM 629 C C . LYS A 1 79 ? 4.867 -0.4 -11.992 1 86.81 79 LYS A C 1
ATOM 631 O O . LYS A 1 79 ? 5.258 -1.565 -11.898 1 86.81 79 LYS A O 1
ATOM 636 N N . THR A 1 80 ? 3.572 -0.047 -12.141 1 90.62 80 THR A N 1
ATOM 637 C CA . THR A 1 80 ? 2.539 -1.031 -12.445 1 90.62 80 THR A CA 1
ATOM 638 C C . THR A 1 80 ? 2.621 -1.46 -13.906 1 90.62 80 THR A C 1
ATOM 640 O O . THR A 1 80 ? 2.738 -0.618 -14.805 1 90.62 80 THR A O 1
ATOM 643 N N . ALA A 1 81 ? 2.645 -2.734 -14.117 1 94.62 81 ALA A N 1
ATOM 644 C CA . ALA A 1 81 ? 2.729 -3.238 -15.484 1 94.62 81 ALA A CA 1
ATOM 645 C C . ALA A 1 81 ? 1.747 -4.387 -15.703 1 94.62 81 ALA A C 1
ATOM 647 O O . ALA A 1 81 ? 1.392 -5.098 -14.766 1 94.62 81 ALA A O 1
ATOM 648 N N . VAL A 1 82 ? 1.271 -4.477 -16.891 1 97.38 82 VAL A N 1
ATOM 649 C CA . VAL A 1 82 ? 0.464 -5.602 -17.344 1 97.38 82 VAL A CA 1
ATOM 650 C C . VAL A 1 82 ? 1.332 -6.566 -18.156 1 97.38 82 VAL A C 1
ATOM 652 O O . VAL A 1 82 ? 2.143 -6.141 -18.984 1 97.38 82 VAL A O 1
ATOM 655 N N . TYR A 1 83 ? 1.136 -7.852 -17.922 1 98.5 83 TYR A N 1
ATOM 656 C CA . TYR A 1 83 ? 2.02 -8.82 -18.562 1 98.5 83 TYR A CA 1
ATOM 657 C C . TYR A 1 83 ? 1.224 -9.828 -19.375 1 98.5 83 TYR A C 1
ATOM 659 O O . TYR A 1 83 ? 0.474 -10.633 -18.812 1 98.5 83 TYR A O 1
ATOM 667 N N . ASP A 1 84 ? 1.345 -9.703 -20.672 1 98.5 84 ASP A N 1
ATOM 668 C CA . ASP A 1 84 ? 1.095 -10.906 -21.453 1 98.5 84 ASP A CA 1
ATOM 669 C C . ASP A 1 84 ? 2.34 -11.797 -21.516 1 98.5 84 ASP A C 1
ATOM 671 O O . ASP A 1 84 ? 3.33 -11.523 -20.844 1 98.5 84 ASP A O 1
ATOM 675 N N . SER A 1 85 ? 2.25 -12.891 -22.25 1 98.5 85 SER A N 1
ATOM 676 C CA . SER A 1 85 ? 3.352 -13.844 -22.266 1 98.5 85 SER A CA 1
ATOM 677 C C . SER A 1 85 ? 4.637 -13.195 -22.766 1 98.5 85 SER A C 1
ATOM 679 O O . SER A 1 85 ? 5.715 -13.43 -22.219 1 98.5 85 SER A O 1
ATOM 681 N N . ALA A 1 86 ? 4.586 -12.383 -23.719 1 98.25 86 ALA A N 1
ATOM 682 C CA . ALA A 1 86 ? 5.758 -11.734 -24.312 1 98.25 86 ALA A CA 1
ATOM 683 C C . ALA A 1 86 ? 6.367 -10.727 -23.344 1 98.25 86 ALA A C 1
ATOM 685 O O . ALA A 1 86 ? 7.586 -10.688 -23.156 1 98.25 86 ALA A O 1
ATOM 686 N N . GLU A 1 87 ? 5.516 -9.914 -22.766 1 98.44 87 GLU A N 1
ATOM 687 C CA . GLU A 1 87 ? 5.992 -8.914 -21.812 1 98.44 87 GLU A CA 1
ATOM 688 C C . GLU A 1 87 ? 6.602 -9.578 -20.578 1 98.44 87 GLU A C 1
ATOM 690 O O . GLU A 1 87 ? 7.559 -9.055 -20 1 98.44 87 GLU A O 1
ATOM 695 N N . LEU A 1 88 ? 5.996 -10.648 -20.156 1 98.75 88 LEU A N 1
ATOM 696 C CA . LEU A 1 88 ? 6.555 -11.359 -19.016 1 98.75 88 LEU A CA 1
ATOM 697 C C . LEU A 1 88 ? 7.957 -11.875 -19.328 1 98.75 88 LEU A C 1
ATOM 699 O O . LEU A 1 88 ? 8.859 -11.766 -18.5 1 98.75 88 LEU A O 1
ATOM 703 N N . LYS A 1 89 ? 8.086 -12.484 -20.469 1 98.5 89 LYS A N 1
ATOM 704 C CA . LYS A 1 89 ? 9.398 -12.984 -20.875 1 98.5 89 LYS A CA 1
ATOM 705 C C . LYS A 1 89 ? 10.445 -11.875 -20.812 1 98.5 89 LYS A C 1
ATOM 707 O O . LYS A 1 89 ? 11.547 -12.07 -20.297 1 98.5 89 LYS A O 1
ATOM 712 N N . LYS A 1 90 ? 10.117 -10.727 -21.344 1 97.75 90 LYS A N 1
ATOM 713 C CA . LYS A 1 90 ? 11.016 -9.578 -21.312 1 97.75 90 LYS A CA 1
ATOM 714 C C . LYS A 1 90 ? 11.328 -9.172 -19.875 1 97.75 90 LYS A C 1
ATOM 716 O O . LYS A 1 90 ? 12.484 -8.898 -19.531 1 97.75 90 LYS A O 1
ATOM 721 N N . GLU A 1 91 ? 10.266 -9.133 -19.078 1 97.31 91 GLU A N 1
ATOM 722 C CA . GLU A 1 91 ? 10.43 -8.734 -17.688 1 97.31 91 GLU A CA 1
ATOM 723 C C . GLU A 1 91 ? 11.336 -9.711 -16.938 1 97.31 91 GLU A C 1
ATOM 725 O O . GLU A 1 91 ? 12.18 -9.297 -16.141 1 97.31 91 GLU A O 1
ATOM 730 N N . ILE A 1 92 ? 11.18 -10.977 -17.188 1 97.62 92 ILE A N 1
ATOM 731 C CA . ILE A 1 92 ? 12 -11.992 -16.547 1 97.62 92 ILE A CA 1
ATOM 732 C C . ILE A 1 92 ? 13.461 -11.797 -16.938 1 97.62 92 ILE A C 1
ATOM 734 O O . ILE A 1 92 ? 14.352 -11.875 -16.094 1 97.62 92 ILE A O 1
ATOM 738 N N . GLY A 1 93 ? 13.672 -11.562 -18.203 1 94.25 93 GLY A N 1
ATOM 739 C CA . GLY A 1 93 ? 15.031 -11.281 -18.656 1 94.25 93 GLY A CA 1
ATOM 740 C C . GLY A 1 93 ? 15.672 -10.109 -17.922 1 94.25 93 GLY A C 1
ATOM 741 O O . GLY A 1 93 ? 16.797 -10.219 -17.438 1 94.25 93 GLY A O 1
ATOM 742 N N . ARG A 1 94 ? 14.922 -9.086 -17.828 1 91.31 94 ARG A N 1
ATOM 743 C CA . ARG A 1 94 ? 15.422 -7.891 -17.156 1 91.31 94 ARG A CA 1
ATOM 744 C C . ARG A 1 94 ? 15.664 -8.164 -15.672 1 91.31 94 ARG A C 1
ATOM 746 O O . ARG A 1 94 ? 16.688 -7.754 -15.109 1 91.31 94 ARG A O 1
ATOM 753 N N . LEU A 1 95 ? 14.742 -8.828 -15.078 1 92.69 95 LEU A N 1
ATOM 754 C CA . LEU A 1 95 ? 14.812 -9.133 -13.648 1 92.69 95 LEU A CA 1
ATOM 755 C C . LEU A 1 95 ? 16.047 -9.969 -13.328 1 92.69 95 LEU A C 1
ATOM 757 O O . LEU A 1 95 ? 16.781 -9.664 -12.398 1 92.69 95 LEU A O 1
ATOM 761 N N . THR A 1 96 ? 16.281 -11.016 -14.109 1 90.69 96 THR A N 1
ATOM 762 C CA . THR A 1 96 ? 17.391 -11.93 -13.844 1 90.69 96 THR A CA 1
ATOM 763 C C . THR A 1 96 ? 18.719 -11.258 -14.164 1 90.69 96 THR A C 1
ATOM 765 O O . THR A 1 96 ? 19.75 -11.594 -13.57 1 90.69 96 THR A O 1
ATOM 768 N N . GLU A 1 97 ? 18.641 -10.344 -15.062 1 85.56 97 GLU A N 1
ATOM 769 C CA . GLU A 1 97 ? 19.844 -9.57 -15.367 1 85.56 97 GLU A CA 1
ATOM 770 C C . GLU A 1 97 ? 20.188 -8.602 -14.234 1 85.56 97 GLU A C 1
ATOM 772 O O . GLU A 1 97 ? 21.344 -8.469 -13.852 1 85.56 97 GLU A O 1
ATOM 777 N N . CYS A 1 98 ? 19.188 -7.977 -13.742 1 84.38 98 CYS A N 1
ATOM 778 C CA . CYS A 1 98 ? 19.375 -6.984 -12.695 1 84.38 98 CYS A CA 1
ATOM 779 C C . CYS A 1 98 ? 19.656 -7.648 -11.352 1 84.38 98 CYS A C 1
ATOM 781 O O . CYS A 1 98 ? 20.422 -7.121 -10.539 1 84.38 98 CYS A O 1
ATOM 783 N N . PHE A 1 99 ? 19.031 -8.766 -11.125 1 88.75 99 PHE A N 1
ATOM 784 C CA . PHE A 1 99 ? 19.156 -9.508 -9.875 1 88.75 99 PHE A CA 1
ATOM 785 C C . PHE A 1 99 ? 19.578 -10.945 -10.141 1 88.75 99 PHE A C 1
ATOM 787 O O . PHE A 1 99 ? 18.75 -11.859 -10.055 1 88.75 99 PHE A O 1
ATOM 794 N N . PRO A 1 100 ? 20.812 -11.188 -10.266 1 87.88 100 PRO A N 1
ATOM 795 C CA . PRO A 1 100 ? 21.297 -12.5 -10.688 1 87.88 100 PRO A CA 1
ATOM 796 C C . PRO A 1 100 ? 21.047 -13.586 -9.641 1 87.88 100 PRO A C 1
ATOM 798 O O . PRO A 1 100 ? 21.219 -14.773 -9.922 1 87.88 100 PRO A O 1
ATOM 801 N N . PHE A 1 101 ? 20.641 -13.172 -8.43 1 90.38 101 PHE A N 1
ATOM 802 C CA . PHE A 1 101 ? 20.266 -14.18 -7.441 1 90.38 101 PHE A CA 1
ATOM 803 C C . PHE A 1 101 ? 18.875 -14.727 -7.719 1 90.38 101 PHE A C 1
ATOM 805 O O . PHE A 1 101 ? 18.422 -15.672 -7.066 1 90.38 101 PHE A O 1
ATOM 812 N N . VAL A 1 102 ? 18.219 -14.164 -8.695 1 94.38 102 VAL A N 1
ATOM 813 C CA . VAL A 1 102 ? 16.969 -14.719 -9.211 1 94.38 102 VAL A CA 1
ATOM 814 C C . VAL A 1 102 ? 17.25 -15.555 -10.453 1 94.38 102 VAL A C 1
ATOM 816 O O . VAL A 1 102 ? 17.891 -15.078 -11.406 1 94.38 102 VAL A O 1
ATOM 819 N N . THR A 1 103 ? 16.812 -16.734 -10.414 1 94.62 103 THR A N 1
ATOM 820 C CA . THR A 1 103 ? 16.969 -17.594 -11.586 1 94.62 103 THR A CA 1
ATOM 821 C C . THR A 1 103 ? 15.617 -17.969 -12.18 1 94.62 103 THR A C 1
ATOM 823 O O . THR A 1 103 ? 14.586 -17.844 -11.508 1 94.62 103 THR A O 1
ATOM 826 N N . SER A 1 104 ? 15.625 -18.281 -13.414 1 97.06 104 SER A N 1
ATOM 827 C CA . SER A 1 104 ? 14.398 -18.656 -14.102 1 97.06 104 SER A CA 1
ATOM 828 C C . SER A 1 104 ? 14.594 -19.938 -14.906 1 97.06 104 SER A C 1
ATOM 830 O O . SER A 1 104 ? 15.695 -20.219 -15.391 1 97.06 104 SER A O 1
ATOM 832 N N . ARG A 1 105 ? 13.578 -20.719 -14.977 1 98.25 105 ARG A N 1
ATOM 833 C CA . ARG A 1 105 ? 13.562 -21.891 -15.836 1 9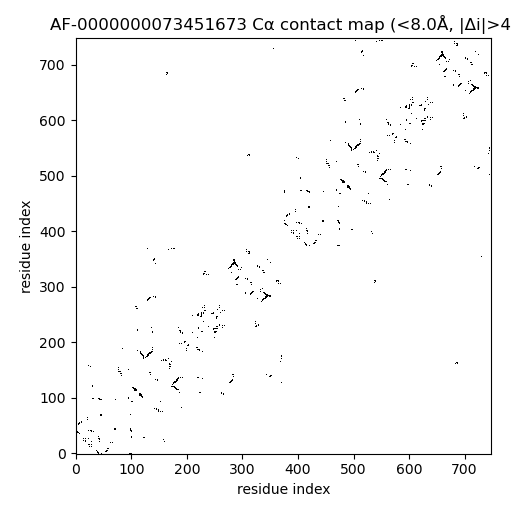8.25 105 ARG A CA 1
ATOM 834 C C . ARG A 1 105 ? 12.164 -22.141 -16.406 1 98.25 105 ARG A C 1
ATOM 836 O O . ARG A 1 105 ? 11.18 -21.625 -15.883 1 98.25 105 ARG A O 1
ATOM 843 N N . ILE A 1 106 ? 12.125 -22.891 -17.484 1 98.69 106 ILE A N 1
ATOM 844 C CA . ILE A 1 106 ? 10.859 -23.312 -18.078 1 98.69 106 ILE A CA 1
ATOM 845 C C . ILE A 1 106 ? 10.422 -24.641 -17.469 1 98.69 106 ILE A C 1
ATOM 847 O O . ILE A 1 106 ? 11.164 -25.625 -17.516 1 98.69 106 ILE A O 1
ATOM 851 N N . ILE A 1 107 ? 9.242 -24.672 -16.906 1 98.81 107 ILE A N 1
ATOM 852 C CA . ILE A 1 107 ? 8.812 -25.875 -16.203 1 98.81 107 ILE A CA 1
ATOM 853 C C . ILE A 1 107 ? 7.855 -26.672 -17.078 1 98.81 107 ILE A C 1
ATOM 855 O O . ILE A 1 107 ? 7.484 -27.812 -16.75 1 98.81 107 ILE A O 1
ATOM 859 N N . GLY A 1 108 ? 7.402 -26.125 -18.141 1 98.69 108 GLY A N 1
ATOM 860 C CA . GLY A 1 108 ? 6.477 -26.703 -19.094 1 98.69 108 GLY A CA 1
ATOM 861 C C . GLY A 1 108 ? 6.031 -25.734 -20.172 1 98.69 108 GLY A C 1
ATOM 862 O O . GLY A 1 108 ? 6.531 -24.609 -20.234 1 98.69 108 GLY A O 1
ATOM 863 N N . ARG A 1 109 ? 5.18 -26.203 -21 1 98.69 109 ARG A N 1
ATOM 864 C CA . ARG A 1 109 ? 4.648 -25.359 -22.078 1 98.69 109 ARG A CA 1
ATOM 865 C C . ARG A 1 109 ? 3.129 -25.484 -22.156 1 98.69 109 ARG A C 1
ATOM 867 O O . ARG A 1 109 ? 2.559 -26.516 -21.797 1 98.69 109 ARG A O 1
ATOM 874 N N . SER A 1 110 ? 2.564 -24.375 -22.578 1 98.69 110 SER A N 1
ATOM 875 C CA . SER A 1 110 ? 1.111 -24.344 -22.703 1 98.69 110 SER A CA 1
ATOM 876 C C . SER A 1 110 ? 0.636 -25.141 -23.906 1 98.69 110 SER A C 1
ATOM 878 O O . SER A 1 110 ? 1.449 -25.672 -24.672 1 98.69 110 SER A O 1
ATOM 880 N N . SER A 1 111 ? -0.661 -25.25 -24.047 1 98.31 111 SER A N 1
ATOM 881 C CA . SER A 1 111 ? -1.279 -25.953 -25.172 1 98.31 111 SER A CA 1
ATOM 882 C C . SER A 1 111 ? -0.792 -25.406 -26.516 1 98.31 111 SER A C 1
ATOM 884 O O . SER A 1 111 ? -0.638 -26.156 -27.469 1 98.31 111 SER A O 1
ATOM 886 N N . MET A 1 112 ? -0.492 -24.094 -26.547 1 98.12 112 MET A N 1
ATOM 887 C CA . MET A 1 112 ? -0.034 -23.484 -27.797 1 98.12 112 MET A CA 1
ATOM 888 C C . MET A 1 112 ? 1.486 -23.375 -27.812 1 98.12 112 MET A C 1
ATOM 890 O O . MET A 1 112 ? 2.049 -22.688 -28.672 1 98.12 112 MET A O 1
ATOM 894 N N . GLY A 1 113 ? 2.09 -23.906 -26.781 1 98.25 113 GLY A N 1
ATOM 895 C CA . GLY A 1 113 ? 3.539 -24.031 -26.812 1 98.25 113 GLY A CA 1
ATOM 896 C C . GLY A 1 113 ? 4.25 -22.875 -26.109 1 98.25 113 GLY A C 1
ATOM 897 O O . GLY A 1 113 ? 5.477 -22.781 -26.156 1 98.25 113 GLY A O 1
ATOM 898 N N . GLN A 1 114 ? 3.568 -22.016 -25.516 1 98.31 114 GLN A N 1
ATOM 899 C CA . GLN A 1 114 ? 4.199 -20.922 -24.781 1 98.31 114 GLN A CA 1
ATOM 900 C C . GLN A 1 114 ? 4.867 -21.438 -23.5 1 98.31 114 GLN A C 1
ATOM 902 O O . GLN A 1 114 ? 4.328 -22.312 -22.828 1 98.31 114 GLN A O 1
ATOM 907 N N . PRO A 1 115 ? 6.027 -20.953 -23.219 1 98.75 115 PRO A N 1
ATOM 908 C CA . PRO A 1 115 ? 6.715 -21.422 -22 1 98.75 115 PRO A CA 1
ATOM 909 C C . PRO A 1 115 ? 6.012 -20.984 -20.719 1 98.75 115 PRO A C 1
ATOM 911 O O . PRO A 1 115 ? 5.484 -19.875 -20.641 1 98.75 115 PRO A O 1
ATOM 914 N N . ILE A 1 116 ? 5.969 -21.859 -19.766 1 98.94 116 ILE A N 1
ATOM 915 C CA . ILE A 1 116 ? 5.59 -21.547 -18.391 1 98.94 116 ILE A CA 1
ATOM 916 C C . ILE A 1 116 ? 6.844 -21.422 -17.531 1 98.94 116 ILE A C 1
ATOM 918 O O . ILE A 1 116 ? 7.574 -22.406 -17.344 1 98.94 116 ILE A O 1
ATOM 922 N N . TYR A 1 117 ? 7.094 -20.219 -16.984 1 98.88 117 TYR A N 1
ATOM 923 C CA . TYR A 1 117 ? 8.336 -19.906 -16.297 1 98.88 117 TYR A CA 1
ATOM 924 C C . TYR A 1 117 ? 8.172 -20.078 -14.781 1 98.88 117 TYR A C 1
ATOM 926 O O . TYR A 1 117 ? 7.137 -19.734 -14.227 1 98.88 117 TYR A O 1
ATOM 934 N N . GLU A 1 118 ? 9.188 -20.641 -14.172 1 98.88 118 GLU A N 1
ATOM 935 C CA . GLU A 1 118 ? 9.383 -20.547 -12.727 1 98.88 118 GLU A CA 1
ATOM 936 C C . GLU A 1 118 ? 10.555 -19.641 -12.375 1 98.88 118 GLU A C 1
ATOM 938 O O . GLU A 1 118 ? 11.617 -19.719 -13 1 98.88 118 GLU A O 1
ATOM 943 N N . LEU A 1 119 ? 10.367 -18.719 -11.492 1 98.75 119 LEU A N 1
ATOM 944 C CA . LEU A 1 119 ? 11.438 -17.938 -10.891 1 98.75 119 LEU A CA 1
ATOM 945 C C . LEU A 1 119 ? 11.773 -18.453 -9.492 1 98.75 119 LEU A C 1
ATOM 947 O O . LEU A 1 119 ? 10.883 -18.812 -8.727 1 98.75 119 LEU A O 1
ATOM 951 N N . LEU A 1 120 ? 13.039 -18.531 -9.234 1 97.62 120 LEU A N 1
ATOM 952 C CA . LEU A 1 120 ? 13.523 -19.031 -7.957 1 97.62 120 LEU A CA 1
ATOM 953 C C . LEU A 1 120 ? 14.43 -18.016 -7.277 1 97.62 120 LEU A C 1
ATOM 955 O O . LEU A 1 120 ? 15.25 -17.375 -7.938 1 97.62 120 LEU A O 1
ATOM 959 N N . LEU A 1 121 ? 14.234 -17.828 -6.023 1 95.69 121 LEU A N 1
ATOM 960 C CA . LEU A 1 121 ? 15.172 -17.047 -5.23 1 95.69 121 LEU A CA 1
ATOM 961 C C . LEU A 1 121 ? 15.203 -17.531 -3.785 1 95.69 121 LEU A C 1
ATOM 963 O O . LEU A 1 121 ? 14.219 -18.078 -3.291 1 95.69 121 LEU A O 1
ATOM 967 N N . GLY A 1 122 ? 16.328 -17.375 -3.158 1 95.69 122 GLY A N 1
ATOM 968 C CA . GLY A 1 122 ? 16.625 -17.844 -1.817 1 95.69 122 GLY A CA 1
ATOM 969 C C . GLY A 1 122 ? 18 -18.469 -1.695 1 95.69 122 GLY A C 1
ATOM 970 O O . GLY A 1 122 ? 18.578 -18.906 -2.689 1 95.69 122 GLY A O 1
ATOM 971 N N . ALA A 1 123 ? 18.453 -18.453 -0.526 1 92.56 123 ALA A N 1
ATOM 972 C CA . ALA A 1 123 ? 19.766 -19.031 -0.273 1 92.56 123 ALA A CA 1
ATOM 973 C C . ALA A 1 123 ? 19.766 -20.547 -0.522 1 92.56 123 ALA A C 1
ATOM 975 O O . ALA A 1 123 ? 18.734 -21.203 -0.362 1 92.56 123 ALA A O 1
ATOM 976 N N . GLU A 1 124 ? 20.875 -21.047 -0.892 1 89.12 124 GLU A N 1
ATOM 977 C CA . GLU A 1 124 ? 21.031 -22.469 -1.208 1 89.12 124 GLU A CA 1
ATOM 978 C C . GLU A 1 124 ? 20.641 -23.344 -0.018 1 89.12 124 GLU A C 1
ATOM 980 O O . GLU A 1 124 ? 20.016 -24.391 -0.191 1 89.12 124 GLU A O 1
ATOM 985 N N . ASN A 1 125 ? 20.938 -22.859 1.165 1 91.31 125 ASN A N 1
ATOM 986 C CA . ASN A 1 125 ? 20.734 -23.672 2.354 1 91.31 125 ASN A CA 1
ATOM 987 C C . ASN A 1 125 ? 19.438 -23.312 3.066 1 91.31 125 ASN A C 1
ATOM 989 O O . ASN A 1 125 ? 19.203 -23.719 4.203 1 91.31 125 ASN A O 1
ATOM 993 N N . ALA A 1 126 ? 18.672 -22.453 2.449 1 94.12 126 ALA A N 1
ATOM 994 C CA . ALA A 1 126 ? 17.375 -22.125 3.062 1 94.12 126 ALA A CA 1
ATOM 995 C C . ALA A 1 126 ? 16.578 -23.391 3.354 1 94.12 126 ALA A C 1
ATOM 997 O O . ALA A 1 126 ? 16.453 -24.266 2.494 1 94.12 126 ALA A O 1
ATOM 998 N N . GLY A 1 127 ? 15.938 -23.5 4.543 1 96.06 127 GLY A N 1
ATOM 999 C CA . GLY A 1 127 ? 15.32 -24.734 5.016 1 96.06 127 GLY A CA 1
ATOM 1000 C C . GLY A 1 127 ? 13.844 -24.828 4.68 1 96.06 127 GLY A C 1
ATOM 1001 O O . GLY A 1 127 ? 13.258 -25.922 4.734 1 96.06 127 GLY A O 1
ATOM 1002 N N . LYS A 1 128 ? 13.227 -23.719 4.398 1 98.31 128 LYS A N 1
ATOM 1003 C CA . LYS A 1 128 ? 11.805 -23.688 4.066 1 98.31 128 LYS A CA 1
ATOM 1004 C C . LYS A 1 128 ? 11.594 -23.328 2.604 1 98.31 128 LYS A C 1
ATOM 1006 O O . LYS A 1 128 ? 12.484 -22.766 1.958 1 98.31 128 LYS A O 1
ATOM 1011 N N . ARG A 1 129 ? 10.453 -23.688 2.088 1 98.44 129 ARG A N 1
ATOM 1012 C CA . ARG A 1 129 ? 10.109 -23.375 0.701 1 98.44 129 ARG A CA 1
ATOM 1013 C C . ARG A 1 129 ? 8.672 -22.891 0.588 1 98.44 129 ARG A C 1
ATOM 1015 O O . ARG A 1 129 ? 7.758 -23.484 1.159 1 98.44 129 ARG A O 1
ATOM 1022 N N . THR A 1 130 ? 8.461 -21.781 -0.082 1 98.88 130 THR A N 1
ATOM 1023 C CA . THR A 1 130 ? 7.145 -21.25 -0.431 1 98.88 130 THR A CA 1
ATOM 1024 C C . THR A 1 130 ? 6.965 -21.203 -1.945 1 98.88 130 THR A C 1
ATOM 1026 O O . THR A 1 130 ? 7.887 -20.844 -2.674 1 98.88 130 THR A O 1
ATOM 1029 N N . HIS A 1 131 ? 5.805 -21.641 -2.402 1 98.94 131 HIS A N 1
ATOM 1030 C CA . HIS A 1 131 ? 5.441 -21.5 -3.807 1 98.94 131 HIS A CA 1
ATOM 1031 C C . HIS A 1 131 ? 4.293 -20.5 -3.984 1 98.94 131 HIS A C 1
ATOM 1033 O O . HIS A 1 131 ? 3.291 -20.578 -3.268 1 98.94 131 HIS A O 1
ATOM 1039 N N . MET A 1 132 ? 4.461 -19.578 -4.871 1 98.94 132 MET A N 1
ATOM 1040 C CA . MET A 1 132 ? 3.402 -18.656 -5.25 1 98.94 132 MET A CA 1
ATOM 1041 C C . MET A 1 132 ? 3.133 -18.719 -6.75 1 98.94 132 MET A C 1
ATOM 1043 O O . MET A 1 132 ? 4.062 -18.859 -7.547 1 98.94 132 MET A O 1
ATOM 1047 N N . ASN A 1 133 ? 1.899 -18.609 -7.117 1 98.94 133 ASN A N 1
ATOM 1048 C CA . ASN A 1 133 ? 1.561 -18.609 -8.531 1 98.94 133 ASN A CA 1
ATOM 1049 C C . ASN A 1 133 ? 0.404 -17.656 -8.828 1 98.94 133 ASN A C 1
ATOM 1051 O O . ASN A 1 133 ? -0.286 -17.203 -7.91 1 98.94 133 ASN A O 1
ATOM 1055 N N . ALA A 1 134 ? 0.283 -17.312 -10.109 1 98.88 134 ALA A N 1
ATOM 1056 C CA . ALA A 1 134 ? -0.745 -16.391 -10.57 1 98.88 134 ALA A CA 1
ATOM 1057 C C . ALA A 1 134 ? -1.284 -16.812 -11.938 1 98.88 134 ALA 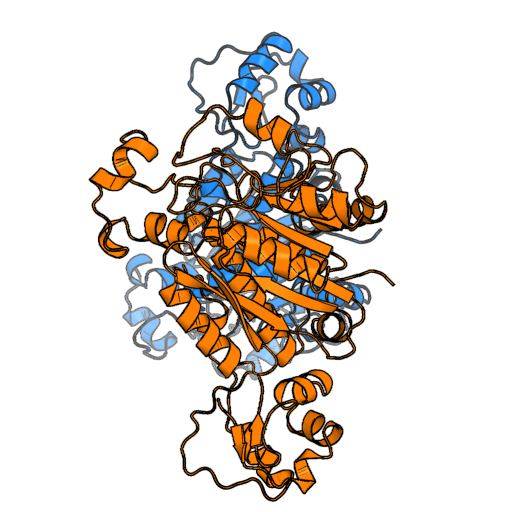A C 1
ATOM 1059 O O . ALA A 1 134 ? -0.691 -17.656 -12.617 1 98.88 134 ALA A O 1
ATOM 1060 N N . SER A 1 135 ? -2.461 -16.344 -12.234 1 98.81 135 SER A N 1
ATOM 1061 C CA . SER A 1 135 ? -3.076 -16.422 -13.555 1 98.81 135 SER A CA 1
ATOM 1062 C C . SER A 1 135 ? -3.355 -17.875 -13.945 1 98.81 135 SER A C 1
ATOM 1064 O O . SER A 1 135 ? -3.082 -18.266 -15.078 1 98.81 135 SER A O 1
ATOM 1066 N N . PHE A 1 136 ? -3.805 -18.625 -12.945 1 98.75 136 PHE A N 1
ATOM 1067 C CA . PHE A 1 136 ? -4.461 -19.859 -13.336 1 98.75 136 PHE A CA 1
ATOM 1068 C C . PHE A 1 136 ? -5.617 -19.594 -14.289 1 98.75 136 PHE A C 1
ATOM 1070 O O . PHE A 1 136 ? -5.766 -20.266 -15.312 1 98.75 136 PHE A O 1
ATOM 1077 N N . HIS A 1 137 ? -6.445 -18.641 -13.789 1 98.81 137 HIS A N 1
ATOM 1078 C CA . HIS A 1 137 ? -7.539 -18.156 -14.617 1 98.81 137 HIS A CA 1
ATOM 1079 C C . HIS A 1 137 ? -7.098 -16.969 -15.484 1 98.81 137 HIS A C 1
ATOM 1081 O O . HIS A 1 137 ? -6.504 -16.016 -14.977 1 98.81 137 HIS A O 1
ATOM 1087 N N . ALA A 1 138 ? -7.449 -17.062 -16.719 1 98.75 138 ALA A N 1
ATOM 1088 C CA . ALA A 1 138 ? -6.945 -16.125 -17.703 1 98.75 138 ALA A CA 1
ATOM 1089 C C . ALA A 1 138 ? -7.391 -14.703 -17.391 1 98.75 138 ALA A C 1
ATOM 1091 O O . ALA A 1 138 ? -6.602 -13.758 -17.469 1 98.75 138 ALA A O 1
ATOM 1092 N N . ASN A 1 139 ? -8.641 -14.531 -17.016 1 98.5 139 ASN A N 1
ATOM 1093 C CA . ASN A 1 139 ? -9.18 -13.195 -16.797 1 98.5 139 ASN A CA 1
ATOM 1094 C C . ASN A 1 139 ? -8.742 -12.617 -15.453 1 98.5 139 ASN A C 1
ATOM 1096 O O . ASN A 1 139 ? -9.172 -11.531 -15.062 1 98.5 139 ASN A O 1
ATOM 1100 N N . GLU A 1 140 ? -7.906 -13.32 -14.75 1 98.69 140 GLU A N 1
ATOM 1101 C CA . GLU A 1 140 ? -7.348 -12.844 -13.484 1 98.69 140 GLU A CA 1
ATOM 1102 C C . GLU A 1 140 ? -5.871 -12.492 -13.625 1 98.69 140 GLU A C 1
ATOM 1104 O O . GLU A 1 140 ? -5.082 -12.711 -12.711 1 98.69 140 GLU A O 1
ATOM 1109 N N . TRP A 1 141 ? -5.562 -11.93 -14.789 1 98.5 141 TRP A N 1
ATOM 1110 C CA . TRP A 1 141 ? -4.191 -11.617 -15.18 1 98.5 141 TRP A CA 1
ATOM 1111 C C . TRP A 1 141 ? -3.58 -10.578 -14.242 1 98.5 141 TRP A C 1
ATOM 1113 O O . TRP A 1 141 ? -2.355 -10.469 -14.148 1 98.5 141 TRP A O 1
ATOM 1123 N N . ILE A 1 142 ? -4.371 -9.859 -13.492 1 98.44 142 ILE A N 1
ATOM 1124 C CA . ILE A 1 142 ? -3.883 -8.812 -12.609 1 98.44 142 ILE A CA 1
ATOM 1125 C C . ILE A 1 142 ? -3.049 -9.43 -11.484 1 98.44 142 ILE A C 1
ATOM 1127 O O . ILE A 1 142 ? -2.199 -8.758 -10.891 1 98.44 142 ILE A O 1
ATOM 1131 N N . THR A 1 143 ? -3.281 -10.734 -11.18 1 98.75 143 THR A N 1
ATOM 1132 C CA . THR A 1 143 ? -2.52 -11.422 -10.141 1 98.75 143 THR A CA 1
ATOM 1133 C C . THR A 1 143 ? -1.048 -11.531 -10.523 1 98.75 143 THR A C 1
ATOM 1135 O O . THR A 1 143 ? -0.168 -11.461 -9.664 1 98.75 143 THR A O 1
ATOM 1138 N N . THR A 1 144 ? -0.784 -11.656 -11.852 1 98.81 144 THR A N 1
ATOM 1139 C CA . THR A 1 144 ? 0.592 -11.656 -12.336 1 98.81 144 THR A CA 1
ATOM 1140 C C . THR A 1 144 ? 1.26 -10.312 -12.055 1 98.81 144 THR A C 1
ATOM 1142 O O . THR A 1 144 ? 2.4 -10.266 -11.586 1 98.81 144 THR A O 1
ATOM 1145 N N . SER A 1 145 ? 0.529 -9.281 -12.328 1 98.56 145 SER A N 1
ATOM 1146 C CA . SER A 1 145 ? 1.056 -7.941 -12.094 1 98.56 145 SER A CA 1
ATOM 1147 C C . SER A 1 145 ? 1.394 -7.727 -10.625 1 98.56 145 SER A C 1
ATOM 1149 O O . SER A 1 145 ? 2.441 -7.164 -10.297 1 98.56 145 SER A O 1
ATOM 1151 N N . VAL A 1 146 ? 0.521 -8.195 -9.766 1 98.31 146 VAL A N 1
ATOM 1152 C CA . VAL A 1 146 ? 0.726 -8.07 -8.328 1 98.31 146 VAL A CA 1
ATOM 1153 C C . VAL A 1 146 ? 1.969 -8.852 -7.91 1 98.31 146 VAL A C 1
ATOM 1155 O O . VAL A 1 146 ? 2.842 -8.32 -7.223 1 98.31 146 VAL A O 1
ATOM 1158 N N . LEU A 1 147 ? 2.043 -10.031 -8.344 1 98.62 147 LEU A N 1
ATOM 1159 C CA . LEU A 1 147 ? 3.119 -10.93 -7.949 1 98.62 147 LEU A CA 1
ATOM 1160 C C . LEU A 1 147 ? 4.469 -10.414 -8.438 1 98.62 147 LEU A C 1
ATOM 1162 O O . LEU A 1 147 ? 5.445 -10.406 -7.684 1 98.62 147 LEU A O 1
ATOM 1166 N N . MET A 1 148 ? 4.527 -9.945 -9.672 1 98.44 148 MET A N 1
ATOM 1167 C CA . MET A 1 148 ? 5.777 -9.461 -10.258 1 98.44 148 MET A CA 1
ATOM 1168 C C . MET A 1 148 ? 6.219 -8.156 -9.602 1 98.44 148 MET A C 1
ATOM 1170 O O . MET A 1 148 ? 7.41 -7.941 -9.383 1 98.44 148 MET A O 1
ATOM 1174 N N . LYS A 1 149 ? 5.27 -7.297 -9.328 1 96.81 149 LYS A N 1
ATOM 1175 C CA . LYS A 1 149 ? 5.629 -6.066 -8.625 1 96.81 149 LYS A CA 1
ATOM 1176 C C . LYS A 1 149 ? 6.234 -6.371 -7.262 1 96.81 149 LYS A C 1
ATOM 1178 O O . LYS A 1 149 ? 7.254 -5.785 -6.883 1 96.81 149 LYS A O 1
ATOM 1183 N N . TRP A 1 150 ? 5.602 -7.266 -6.523 1 97.38 150 TRP A N 1
ATOM 1184 C CA . TRP A 1 150 ? 6.109 -7.621 -5.203 1 97.38 150 TRP A CA 1
ATOM 1185 C C . TRP A 1 150 ? 7.492 -8.25 -5.301 1 97.38 150 TRP A C 1
ATOM 1187 O O . TRP A 1 150 ? 8.375 -7.961 -4.492 1 97.38 150 TRP A O 1
ATOM 1197 N N . LEU A 1 151 ? 7.66 -9.156 -6.297 1 97.81 151 LEU A N 1
ATOM 1198 C CA . LEU A 1 151 ? 8.953 -9.797 -6.473 1 97.81 151 LEU A CA 1
ATOM 1199 C C . LEU A 1 151 ? 10.055 -8.766 -6.707 1 97.81 151 LEU A C 1
ATOM 1201 O O . LEU A 1 151 ? 11.148 -8.883 -6.152 1 97.81 151 LEU A O 1
ATOM 1205 N N . LYS A 1 152 ? 9.797 -7.773 -7.52 1 94.75 152 LYS A N 1
ATOM 1206 C CA . LYS A 1 152 ? 10.758 -6.699 -7.75 1 94.75 152 LYS A CA 1
ATOM 1207 C C . LYS A 1 152 ? 11.039 -5.922 -6.469 1 94.75 152 LYS A C 1
ATOM 1209 O O . LYS A 1 152 ? 12.188 -5.59 -6.176 1 94.75 152 LYS A O 1
ATOM 1214 N N . GLU A 1 153 ? 10 -5.684 -5.738 1 92.81 153 GLU A N 1
ATOM 1215 C CA . GLU A 1 153 ? 10.18 -5.02 -4.453 1 92.81 153 GLU A CA 1
ATOM 1216 C C . GLU A 1 153 ? 11.062 -5.84 -3.523 1 92.81 153 GLU A C 1
ATOM 1218 O O . GLU A 1 153 ? 11.945 -5.297 -2.855 1 92.81 153 GLU A O 1
ATOM 1223 N N . TYR A 1 154 ? 10.766 -7.133 -3.438 1 95.44 154 TYR A N 1
ATOM 1224 C CA . TYR A 1 154 ? 11.562 -8.039 -2.617 1 95.44 154 TYR A CA 1
ATOM 1225 C C . TYR A 1 154 ? 13.039 -7.969 -2.994 1 95.44 154 TYR A C 1
ATOM 1227 O O . TYR A 1 154 ? 13.898 -7.777 -2.131 1 95.44 154 TYR A O 1
ATOM 1235 N N . CYS A 1 155 ? 13.312 -8 -4.293 1 92.75 155 CYS A N 1
ATOM 1236 C CA . CYS A 1 155 ? 14.688 -7.941 -4.785 1 92.75 155 CYS A CA 1
ATOM 1237 C C . CYS A 1 155 ? 15.328 -6.602 -4.453 1 92.75 155 CYS A C 1
ATOM 1239 O O . CYS A 1 155 ? 16.469 -6.547 -4.02 1 92.75 155 CYS A O 1
ATOM 1241 N N . TYR A 1 156 ? 14.555 -5.594 -4.613 1 88.06 156 TYR A N 1
ATOM 1242 C CA . TYR A 1 156 ? 15.047 -4.254 -4.316 1 88.06 156 TYR A CA 1
ATOM 1243 C C . TYR A 1 156 ? 15.406 -4.121 -2.84 1 88.06 156 TYR A C 1
ATOM 1245 O O . TYR A 1 156 ? 16.469 -3.615 -2.498 1 88.06 156 TYR A O 1
ATOM 1253 N N . HIS A 1 157 ? 14.492 -4.57 -1.987 1 89.06 157 HIS A N 1
ATOM 1254 C CA . HIS A 1 157 ? 14.711 -4.469 -0.548 1 89.06 157 HIS A CA 1
ATOM 1255 C C . HIS A 1 157 ? 15.891 -5.332 -0.104 1 89.06 157 HIS A C 1
ATOM 1257 O O . HIS A 1 157 ? 16.609 -4.973 0.828 1 89.06 157 HIS A O 1
ATOM 1263 N N . LEU A 1 158 ? 16.094 -6.445 -0.754 1 89.94 158 LEU A N 1
ATOM 1264 C CA . LEU A 1 158 ? 17.281 -7.27 -0.483 1 89.94 158 LEU A CA 1
ATOM 1265 C C . LEU A 1 158 ? 18.562 -6.488 -0.735 1 89.94 158 LEU A C 1
ATOM 1267 O O . LEU A 1 158 ? 19.5 -6.547 0.064 1 89.94 158 LEU A O 1
ATOM 1271 N N . CYS A 1 159 ? 18.531 -5.738 -1.793 1 82.62 159 CYS A N 1
ATOM 1272 C CA . CYS A 1 159 ? 19.734 -5.031 -2.219 1 82.62 159 CYS A CA 1
ATOM 1273 C C . CYS A 1 159 ? 19.953 -3.775 -1.382 1 82.62 159 CYS A C 1
ATOM 1275 O O . CYS A 1 159 ? 21.094 -3.371 -1.145 1 82.62 159 CYS A O 1
ATOM 1277 N N . THR A 1 160 ? 18.844 -3.176 -0.883 1 79 160 THR A N 1
ATOM 1278 C CA . THR A 1 160 ? 18.969 -1.909 -0.171 1 79 160 THR A CA 1
ATOM 1279 C C . THR A 1 160 ? 18.984 -2.137 1.338 1 79 160 THR A C 1
ATOM 1281 O O . THR A 1 160 ? 19.297 -1.223 2.104 1 79 160 THR A O 1
ATOM 1284 N N . GLY A 1 161 ? 18.625 -3.322 1.733 1 81.12 161 GLY A N 1
ATOM 1285 C CA . GLY A 1 161 ? 18.609 -3.637 3.152 1 81.12 161 GLY A CA 1
ATOM 1286 C C . GLY A 1 161 ? 17.391 -3.062 3.871 1 81.12 161 GLY A C 1
ATOM 1287 O O . GLY A 1 161 ? 17.375 -3.01 5.102 1 81.12 161 GLY A O 1
ATOM 1288 N N . GLN A 1 162 ? 16.422 -2.646 3.203 1 81.81 162 GLN A N 1
ATOM 1289 C CA . GLN A 1 162 ? 15.211 -2.068 3.789 1 81.81 162 GLN A CA 1
ATOM 1290 C C . GLN A 1 162 ? 14.234 -3.156 4.227 1 81.81 162 GLN A C 1
ATOM 1292 O O . GLN A 1 162 ? 14.078 -4.168 3.541 1 81.81 162 GLN A O 1
ATOM 1297 N N . THR A 1 163 ? 13.641 -2.967 5.375 1 87.19 163 THR A N 1
ATOM 1298 C CA . THR A 1 163 ? 12.594 -3.873 5.832 1 87.19 163 THR A CA 1
ATOM 1299 C C . THR A 1 163 ? 11.25 -3.508 5.211 1 87.19 163 THR A C 1
ATOM 1301 O O . THR A 1 163 ? 11.094 -2.422 4.648 1 87.19 163 THR A O 1
ATOM 1304 N N . ALA A 1 164 ? 10.367 -4.438 5.238 1 88.69 164 ALA A N 1
ATOM 1305 C CA . ALA A 1 164 ? 9.008 -4.215 4.758 1 88.69 164 ALA A CA 1
ATOM 1306 C C . ALA A 1 164 ? 7.98 -4.805 5.719 1 88.69 164 ALA A C 1
ATOM 1308 O O . ALA A 1 164 ? 7.93 -6.023 5.914 1 88.69 164 ALA A O 1
ATOM 1309 N N . LEU A 1 165 ? 7.148 -3.951 6.293 1 90.44 165 LEU A N 1
ATOM 1310 C CA . LEU A 1 165 ? 6.062 -4.363 7.176 1 90.44 165 LEU A CA 1
ATOM 1311 C C . LEU A 1 165 ? 6.59 -5.25 8.305 1 90.44 165 LEU A C 1
ATOM 1313 O O . LEU A 1 165 ? 5.965 -6.254 8.648 1 90.44 165 LEU A O 1
ATOM 1317 N N . GLY A 1 166 ? 7.855 -4.973 8.711 1 89.25 166 GLY A N 1
ATOM 1318 C CA . GLY A 1 166 ? 8.445 -5.684 9.836 1 89.25 166 GLY A CA 1
ATOM 1319 C C . GLY A 1 166 ? 9.227 -6.91 9.414 1 89.25 166 GLY A C 1
ATOM 1320 O O . GLY A 1 166 ? 9.891 -7.547 10.242 1 89.25 166 GLY A O 1
ATOM 1321 N N . PHE A 1 167 ? 9.164 -7.281 8.164 1 93.75 167 PHE A N 1
ATOM 1322 C CA . PHE A 1 167 ? 9.898 -8.438 7.672 1 93.75 167 PHE A CA 1
ATOM 1323 C C . PHE A 1 167 ? 11.289 -8.031 7.184 1 93.75 167 PHE A C 1
ATOM 1325 O O . PHE A 1 167 ? 11.445 -6.992 6.543 1 93.75 167 PHE A O 1
ATOM 1332 N N . SER A 1 168 ? 12.273 -8.805 7.52 1 93.19 168 SER A N 1
ATOM 1333 C CA . SER A 1 168 ? 13.633 -8.656 7 1 93.19 168 SER A CA 1
ATOM 1334 C C . SER A 1 168 ? 13.82 -9.453 5.719 1 93.19 168 SER A C 1
ATOM 1336 O O . SER A 1 168 ? 13.852 -10.688 5.746 1 93.19 168 SER A O 1
ATOM 1338 N N . PRO A 1 169 ? 13.992 -8.789 4.625 1 93.81 169 PRO A N 1
ATOM 1339 C CA . PRO A 1 169 ? 14.18 -9.523 3.371 1 93.81 169 PRO A CA 1
ATOM 1340 C C . PRO A 1 169 ? 15.352 -10.5 3.432 1 93.81 169 PRO A C 1
ATOM 1342 O O . PRO A 1 169 ? 15.258 -11.617 2.906 1 93.81 169 PRO A O 1
ATOM 1345 N N . LEU A 1 170 ? 16.438 -10.125 4.102 1 93.19 170 LEU A N 1
ATOM 1346 C CA . LEU A 1 170 ? 17.609 -10.984 4.184 1 93.19 170 LEU A CA 1
ATOM 1347 C C . LEU A 1 170 ? 17.328 -12.227 5.016 1 93.19 170 LEU A C 1
ATOM 1349 O O . LEU A 1 170 ? 17.781 -13.32 4.68 1 93.19 170 LEU A O 1
ATOM 1353 N N . ASP A 1 171 ? 16.562 -11.992 6.105 1 94.81 171 ASP A N 1
ATOM 1354 C CA . ASP A 1 171 ? 16.172 -13.148 6.906 1 94.81 171 ASP A CA 1
ATOM 1355 C C . ASP A 1 171 ? 15.297 -14.102 6.098 1 94.81 171 ASP A C 1
ATOM 1357 O O . ASP A 1 171 ? 15.484 -15.32 6.145 1 94.81 171 ASP A O 1
ATOM 1361 N N . ILE A 1 172 ? 14.383 -13.547 5.344 1 96.81 172 ILE A N 1
ATOM 1362 C CA . ILE A 1 172 ? 13.508 -14.352 4.504 1 96.81 172 ILE A CA 1
ATOM 1363 C C . ILE A 1 172 ? 14.336 -15.078 3.439 1 96.81 172 ILE A C 1
ATOM 1365 O O . ILE A 1 172 ? 14.188 -16.281 3.25 1 96.81 172 ILE A O 1
ATOM 1369 N N . PHE A 1 173 ? 15.25 -14.359 2.805 1 96.44 173 PHE A N 1
ATOM 1370 C CA . PHE A 1 173 ? 16.094 -14.922 1.761 1 96.44 173 PHE A CA 1
ATOM 1371 C C . PHE A 1 173 ? 16.922 -16.078 2.299 1 96.44 173 PHE A C 1
ATOM 1373 O O . PHE A 1 173 ? 17.094 -17.094 1.621 1 96.44 173 PHE A O 1
ATOM 1380 N N . SER A 1 174 ? 17.375 -15.953 3.506 1 95.25 174 SER A N 1
ATOM 1381 C CA . SER A 1 174 ? 18.281 -16.938 4.102 1 95.25 174 SER A CA 1
ATOM 1382 C C . SER A 1 174 ? 17.516 -18.156 4.602 1 95.25 174 SER A C 1
ATOM 1384 O O . SER A 1 174 ? 18.078 -19.25 4.676 1 95.25 174 SER A O 1
ATOM 1386 N N . SER A 1 175 ? 16.25 -18.016 4.859 1 96.81 175 SER A N 1
ATOM 1387 C CA . SER A 1 175 ? 15.539 -19.094 5.539 1 96.81 175 SER A CA 1
ATOM 1388 C C . SER A 1 175 ? 14.523 -19.766 4.617 1 96.81 175 SER A C 1
ATOM 1390 O O . SER A 1 175 ? 14.102 -20.891 4.859 1 96.81 175 SER A O 1
ATOM 1392 N N . THR A 1 176 ? 14.109 -19.094 3.553 1 98.12 176 THR A N 1
ATOM 1393 C CA . THR A 1 176 ? 13 -19.578 2.75 1 98.12 176 THR A CA 1
ATOM 1394 C C . THR A 1 176 ? 13.312 -19.484 1.262 1 98.12 176 THR A C 1
ATOM 1396 O O . THR A 1 176 ? 13.555 -18.391 0.748 1 98.12 176 THR A O 1
ATOM 1399 N N . LYS A 1 177 ? 13.312 -20.594 0.545 1 97.94 177 LYS A N 1
ATOM 1400 C CA . LYS A 1 177 ? 13.344 -20.594 -0.914 1 97.94 177 LYS A CA 1
ATOM 1401 C C . LYS A 1 177 ? 11.977 -20.234 -1.495 1 97.94 177 LYS A C 1
ATOM 1403 O O . LYS A 1 177 ? 10.953 -20.734 -1.035 1 97.94 177 LYS A O 1
ATOM 1408 N N . LEU A 1 178 ? 11.992 -19.359 -2.418 1 98.75 178 LEU A N 1
ATOM 1409 C CA . LEU A 1 178 ? 10.75 -18.906 -3.047 1 98.75 178 LEU A CA 1
ATOM 1410 C C . LEU A 1 178 ? 10.68 -19.375 -4.496 1 98.75 178 LEU A C 1
ATOM 1412 O O . LEU A 1 178 ? 11.594 -19.125 -5.281 1 98.75 178 LEU A O 1
ATOM 1416 N N . SER A 1 179 ? 9.656 -20.109 -4.805 1 98.88 179 SER A N 1
ATOM 1417 C CA . SER A 1 179 ? 9.281 -20.516 -6.156 1 98.88 179 SER A CA 1
ATOM 1418 C C . SER A 1 179 ? 8.078 -19.719 -6.656 1 98.88 179 SER A C 1
ATOM 1420 O O . SER A 1 179 ? 7.043 -19.656 -5.992 1 98.88 179 SER A O 1
ATOM 1422 N N . VAL A 1 180 ? 8.25 -19.047 -7.836 1 98.94 180 VAL A N 1
ATOM 1423 C CA . VAL A 1 180 ? 7.18 -18.203 -8.352 1 98.94 180 VAL A CA 1
ATOM 1424 C C . VAL A 1 180 ? 6.84 -18.609 -9.781 1 98.94 180 VAL A C 1
ATOM 1426 O O . VAL A 1 180 ? 7.73 -18.734 -10.625 1 98.94 180 VAL A O 1
ATOM 1429 N N . VAL A 1 181 ? 5.598 -18.875 -10.047 1 98.94 181 VAL A N 1
ATOM 1430 C CA . VAL A 1 181 ? 5.102 -19.031 -11.406 1 98.94 181 VAL A CA 1
ATOM 1431 C C . VAL A 1 181 ? 4.133 -17.891 -11.734 1 98.94 181 VAL A C 1
ATOM 1433 O O . VAL A 1 181 ? 2.969 -17.922 -11.328 1 98.94 181 VAL A O 1
ATOM 1436 N N . PRO A 1 182 ? 4.586 -16.938 -12.531 1 98.94 182 PRO A N 1
ATOM 1437 C CA . PRO A 1 182 ? 3.812 -15.695 -12.688 1 98.94 182 PRO A CA 1
ATOM 1438 C C . PRO A 1 182 ? 2.594 -15.875 -13.594 1 98.94 182 PRO A C 1
ATOM 1440 O O . PRO A 1 182 ? 1.593 -15.164 -13.43 1 98.94 182 PRO A O 1
ATOM 1443 N N . ILE A 1 183 ? 2.699 -16.719 -14.602 1 98.94 183 ILE A N 1
ATOM 1444 C CA . ILE A 1 183 ? 1.576 -17.016 -15.484 1 98.94 183 ILE A CA 1
ATOM 1445 C C . ILE A 1 183 ? 1.467 -18.531 -15.688 1 98.94 183 ILE A C 1
ATOM 1447 O O . ILE A 1 183 ? 2.297 -19.125 -16.375 1 98.94 183 ILE A O 1
ATOM 1451 N N . VAL A 1 184 ? 0.471 -19.094 -15.18 1 98.94 184 VAL A N 1
ATOM 1452 C CA . VAL A 1 184 ? 0.225 -20.516 -15.359 1 98.94 184 VAL A CA 1
ATOM 1453 C C . VAL A 1 184 ? -0.455 -20.766 -16.703 1 98.94 184 VAL A C 1
ATOM 1455 O O . VAL A 1 184 ? -0.214 -21.781 -17.359 1 98.94 184 VAL A O 1
ATOM 1458 N N . ASN A 1 185 ? -1.313 -19.781 -17.125 1 98.88 185 ASN A N 1
ATOM 1459 C CA . ASN A 1 185 ? -2.18 -19.891 -18.281 1 98.88 185 ASN A CA 1
ATOM 1460 C C . ASN A 1 185 ? -1.823 -18.844 -19.344 1 98.88 185 ASN A C 1
ATOM 1462 O O . ASN A 1 185 ? -2.639 -17.984 -19.656 1 98.88 185 ASN A O 1
ATOM 1466 N N . PRO A 1 186 ? -0.603 -1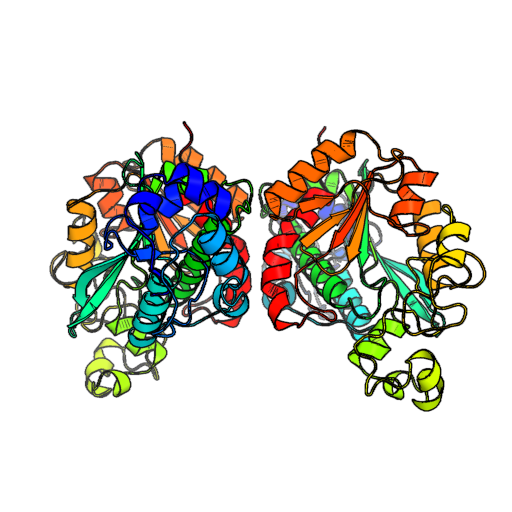8.969 -19.969 1 98.88 186 PRO A N 1
ATOM 1467 C CA . PRO A 1 186 ? -0.148 -17.891 -20.859 1 98.88 186 PRO A CA 1
ATOM 1468 C C . PRO A 1 186 ? -1.043 -17.719 -22.078 1 98.88 186 PRO A C 1
ATOM 1470 O O . PRO A 1 186 ? -1.317 -16.594 -22.484 1 98.88 186 PRO A O 1
ATOM 1473 N N . ASP A 1 187 ? -1.556 -18.844 -22.688 1 98.81 187 ASP A N 1
ATOM 1474 C CA . ASP A 1 187 ? -2.426 -18.734 -23.859 1 98.81 187 ASP A CA 1
ATOM 1475 C C . ASP A 1 187 ? -3.707 -17.984 -23.516 1 98.81 187 ASP A C 1
ATOM 1477 O O . ASP A 1 187 ? -4.121 -17.078 -24.25 1 98.81 187 ASP A O 1
ATOM 1481 N N . GLY A 1 188 ? -4.309 -18.359 -22.406 1 98.81 188 GLY A N 1
ATOM 1482 C CA . GLY A 1 188 ? -5.531 -17.688 -21.984 1 98.81 188 GLY A CA 1
ATOM 1483 C C . GLY A 1 188 ? -5.328 -16.219 -21.672 1 98.81 188 GLY A C 1
ATOM 1484 O O . GLY A 1 188 ? -6.145 -15.383 -22.078 1 98.81 188 GLY A O 1
ATOM 1485 N N . VAL A 1 189 ? -4.27 -15.875 -20.984 1 98.81 189 VAL A N 1
ATOM 1486 C CA . VAL A 1 189 ? -3.967 -14.492 -20.625 1 98.81 189 VAL A CA 1
ATOM 1487 C C . VAL A 1 189 ? -3.771 -13.664 -21.891 1 98.81 189 VAL A C 1
ATOM 1489 O O . VAL A 1 189 ? -4.301 -12.555 -22.016 1 98.81 189 VAL A O 1
ATOM 1492 N N . ASP A 1 190 ? -3.051 -14.188 -22.859 1 98.75 190 ASP A N 1
ATOM 1493 C CA . ASP A 1 190 ? -2.852 -13.5 -24.141 1 98.75 190 ASP A CA 1
ATOM 1494 C C . ASP A 1 190 ? -4.18 -13.266 -24.844 1 98.75 190 ASP A C 1
ATOM 1496 O O . ASP A 1 190 ? -4.395 -12.211 -25.453 1 98.75 190 ASP A O 1
ATOM 1500 N N . LEU A 1 191 ? -5.051 -14.266 -24.781 1 98.62 191 LEU A N 1
ATOM 1501 C CA . LEU A 1 191 ? -6.367 -14.148 -25.406 1 98.62 191 LEU A CA 1
ATOM 1502 C C . LEU A 1 191 ? -7.148 -12.992 -24.781 1 98.62 191 LEU A C 1
ATOM 1504 O O . LEU A 1 191 ? -7.684 -12.141 -25.5 1 98.62 191 LEU A O 1
ATOM 1508 N N . VAL A 1 192 ? -7.18 -12.93 -23.453 1 98.38 192 VAL A N 1
ATOM 1509 C CA . VAL A 1 192 ? -7.969 -11.938 -22.734 1 98.38 192 VAL A CA 1
ATOM 1510 C C . VAL A 1 192 ? -7.402 -10.539 -23 1 98.38 192 VAL A C 1
ATOM 1512 O O . VAL A 1 192 ? -8.156 -9.594 -23.219 1 98.38 192 VAL A O 1
ATOM 1515 N N . LEU A 1 193 ? -6.102 -10.43 -23.016 1 97.94 193 LEU A N 1
ATOM 1516 C CA . LEU A 1 193 ? -5.461 -9.117 -23.078 1 97.94 193 LEU A CA 1
ATOM 1517 C C . LEU A 1 193 ? -5.398 -8.617 -24.531 1 97.94 193 LEU A C 1
ATOM 1519 O O . LEU A 1 193 ? -5.496 -7.418 -24.781 1 97.94 193 LEU A O 1
ATOM 1523 N N . ASN A 1 194 ? -5.285 -9.594 -25.531 1 97.75 194 ASN A N 1
ATOM 1524 C CA . ASN A 1 194 ? -4.934 -9.141 -26.875 1 97.75 194 ASN A CA 1
ATOM 1525 C C . ASN A 1 194 ? -5.906 -9.672 -27.922 1 97.75 194 ASN A C 1
ATOM 1527 O O . ASN A 1 194 ? -5.855 -9.273 -29.078 1 97.75 194 ASN A O 1
ATOM 1531 N N . GLY A 1 195 ? -6.723 -10.578 -27.578 1 96.62 195 GLY A N 1
ATOM 1532 C CA . GLY A 1 195 ? -7.691 -11.117 -28.516 1 96.62 195 GLY A CA 1
ATOM 1533 C C . GLY A 1 195 ? -7.172 -12.32 -29.281 1 96.62 195 GLY A C 1
ATOM 1534 O O . GLY A 1 195 ? -5.98 -12.633 -29.219 1 96.62 195 GLY A O 1
ATOM 1535 N N . PRO A 1 196 ? -8.07 -12.984 -29.922 1 96.31 196 PRO A N 1
ATOM 1536 C CA . PRO A 1 196 ? -7.695 -14.211 -30.625 1 96.31 196 PRO A CA 1
ATOM 1537 C C . PRO A 1 196 ? -6.738 -13.961 -31.797 1 96.31 196 PRO A C 1
ATOM 1539 O O . PRO A 1 196 ? -5.891 -14.812 -32.094 1 96.31 196 PRO A O 1
ATOM 1542 N N . GLY A 1 197 ? -6.879 -12.789 -32.469 1 95.25 197 GLY A N 1
ATOM 1543 C CA . GLY A 1 197 ? -5.973 -12.469 -33.531 1 95.25 197 GLY A CA 1
ATOM 1544 C C . GLY A 1 197 ? -4.512 -12.477 -33.125 1 95.25 197 GLY A C 1
ATOM 1545 O O . GLY A 1 197 ? -3.646 -12.883 -33.906 1 95.25 197 GLY A O 1
ATOM 1546 N N . HIS A 1 198 ? -4.254 -12.094 -31.922 1 94.56 198 HIS A N 1
ATOM 1547 C CA . HIS A 1 198 ? -2.896 -12.086 -31.375 1 94.56 198 HIS A CA 1
ATOM 1548 C C . HIS A 1 198 ? -2.318 -13.492 -31.312 1 94.56 198 HIS A C 1
ATOM 1550 O O . HIS A 1 198 ? -1.103 -13.672 -31.406 1 94.56 198 HIS A O 1
ATOM 1556 N N . LEU A 1 199 ? -3.146 -14.492 -31.203 1 95.62 199 LEU A N 1
ATOM 1557 C CA . LEU A 1 199 ? -2.736 -15.883 -31.078 1 95.62 199 LEU A CA 1
ATOM 1558 C C . LEU A 1 199 ? -2.791 -16.594 -32.406 1 95.62 199 LEU A C 1
ATOM 1560 O O . LEU A 1 199 ? -2.514 -17.797 -32.5 1 95.62 199 LEU A O 1
ATOM 1564 N N . GLY A 1 200 ? -3.248 -15.852 -33.438 1 95.31 200 GLY A N 1
ATOM 1565 C CA . GLY A 1 200 ? -3.406 -16.453 -34.75 1 95.31 200 GLY A CA 1
ATOM 1566 C C . GLY A 1 200 ? -4.609 -17.375 -34.844 1 95.31 200 GLY A C 1
ATOM 1567 O O . GLY A 1 200 ? -4.617 -18.328 -35.625 1 95.31 200 GLY A O 1
ATOM 1568 N N . ILE A 1 201 ? -5.551 -17.188 -33.969 1 94.31 201 ILE A N 1
ATOM 1569 C CA . ILE A 1 201 ? -6.762 -18 -33.969 1 94.31 201 ILE A CA 1
ATOM 1570 C C . ILE A 1 201 ? -7.934 -17.203 -34.531 1 94.31 201 ILE A C 1
ATOM 1572 O O . ILE A 1 201 ? -8.117 -16.031 -34.188 1 94.31 201 ILE A O 1
ATOM 1576 N N . ALA A 1 202 ? -8.688 -17.844 -35.375 1 93.75 202 ALA A N 1
ATOM 1577 C CA . ALA A 1 202 ? -9.906 -17.203 -35.844 1 93.75 202 ALA A CA 1
ATOM 1578 C C . ALA A 1 202 ? -10.945 -17.109 -34.719 1 93.75 202 ALA A C 1
ATOM 1580 O O . ALA A 1 202 ? -11.148 -18.062 -33.969 1 93.75 202 ALA A O 1
ATOM 1581 N N . ARG A 1 203 ? -11.516 -15.992 -34.625 1 92.06 203 ARG A N 1
ATOM 1582 C CA . ARG A 1 203 ? -12.508 -15.75 -33.594 1 92.06 203 ARG A CA 1
ATOM 1583 C C . ARG A 1 203 ? -13.578 -16.844 -33.594 1 92.06 203 ARG A C 1
ATOM 1585 O O . ARG A 1 203 ? -14.008 -17.297 -32.531 1 92.06 203 ARG A O 1
ATOM 1592 N N . GLU A 1 204 ? -14.039 -17.234 -34.719 1 92.94 204 GLU A N 1
ATOM 1593 C CA . GLU A 1 204 ? -15.117 -18.203 -34.906 1 92.94 204 GLU A CA 1
ATOM 1594 C C . GLU A 1 204 ? -14.773 -19.531 -34.25 1 92.94 204 GLU A C 1
ATOM 1596 O O . GLU A 1 204 ? -15.664 -20.25 -33.781 1 92.94 204 GLU A O 1
ATOM 1601 N N . ALA A 1 205 ? -13.508 -19.75 -34.156 1 92.31 205 ALA A N 1
ATOM 1602 C CA . ALA A 1 205 ? -13.047 -21.016 -33.562 1 92.31 205 ALA A CA 1
ATOM 1603 C C . ALA A 1 205 ? -13.328 -21.078 -32.094 1 92.31 205 ALA A C 1
ATOM 1605 O O . ALA A 1 205 ? -13.414 -22.156 -31.5 1 92.31 205 ALA A O 1
ATOM 1606 N N . LEU A 1 206 ? -13.453 -19.953 -31.453 1 95.69 206 LEU A N 1
ATOM 1607 C CA . LEU A 1 206 ? -13.633 -19.891 -30.016 1 95.69 206 LEU A CA 1
ATOM 1608 C C . LEU A 1 206 ? -15.047 -19.469 -29.656 1 95.69 206 LEU A C 1
ATOM 1610 O O . LEU A 1 206 ? -15.438 -19.5 -28.484 1 95.69 206 LEU A O 1
ATOM 1614 N N . ASP A 1 207 ? -15.859 -19.078 -30.594 1 94.44 207 ASP A N 1
ATOM 1615 C CA . ASP A 1 207 ? -17.156 -18.453 -30.391 1 94.44 207 ASP A CA 1
ATOM 1616 C C . ASP A 1 207 ? -18.094 -19.391 -29.609 1 94.44 207 ASP A C 1
ATOM 1618 O O . ASP A 1 207 ? -18.797 -18.938 -28.703 1 94.44 207 ASP A O 1
ATOM 1622 N N . GLU A 1 208 ? -18.078 -20.625 -30.047 1 94.31 208 GLU A N 1
ATOM 1623 C CA . GLU A 1 208 ? -18.953 -21.562 -29.375 1 94.31 208 GLU A CA 1
ATOM 1624 C C . GLU A 1 208 ? -18.578 -21.734 -27.906 1 94.31 208 GLU A C 1
ATOM 1626 O O . GLU A 1 208 ? -19.438 -21.672 -27.016 1 94.31 208 GLU A O 1
ATOM 1631 N N . MET A 1 209 ? -17.297 -21.906 -27.656 1 96.12 209 MET A N 1
ATOM 1632 C CA . MET A 1 209 ? -16.812 -22.047 -26.297 1 96.12 209 MET A CA 1
ATOM 1633 C C . MET A 1 209 ? -17.078 -20.781 -25.484 1 96.12 209 MET A C 1
ATOM 1635 O O . MET A 1 209 ? -17.312 -20.844 -24.281 1 96.12 209 MET A O 1
ATOM 1639 N N . ASN A 1 210 ? -17.062 -19.672 -26.172 1 97 210 ASN A N 1
ATOM 1640 C CA . ASN A 1 210 ? -17.203 -18.375 -25.516 1 97 210 ASN A CA 1
ATOM 1641 C C . ASN A 1 210 ? -18.672 -17.953 -25.422 1 97 210 ASN A C 1
ATOM 1643 O O . ASN A 1 210 ? -18.953 -16.797 -25.094 1 97 210 ASN A O 1
ATOM 1647 N N . GLU A 1 211 ? -19.578 -18.812 -25.828 1 94.81 211 GLU A N 1
ATOM 1648 C CA . GLU A 1 211 ? -21.016 -18.594 -25.781 1 94.81 211 GLU A CA 1
ATOM 1649 C C . GLU A 1 211 ? -21.406 -17.328 -26.531 1 94.81 211 GLU A C 1
ATOM 1651 O O . GLU A 1 211 ? -22.281 -16.578 -26.094 1 94.81 211 GLU A O 1
ATOM 1656 N N . HIS A 1 212 ? -20.641 -16.969 -27.484 1 92.44 212 HIS A N 1
ATOM 1657 C CA . HIS A 1 212 ? -20.875 -15.891 -28.438 1 92.44 212 HIS A CA 1
ATOM 1658 C C . HIS A 1 212 ? -20.875 -14.539 -27.734 1 92.44 212 HIS A C 1
ATOM 1660 O O . HIS A 1 212 ? -21.609 -13.625 -28.125 1 92.44 212 HIS A O 1
ATOM 1666 N N . GLN A 1 213 ? -20.172 -14.484 -26.703 1 93.25 213 GLN A N 1
ATOM 1667 C CA . GLN A 1 213 ? -19.938 -13.18 -26.094 1 93.25 213 GLN A CA 1
ATOM 1668 C C . GLN A 1 213 ? -19.203 -12.25 -27.047 1 93.25 213 GLN A C 1
ATOM 1670 O O . GLN A 1 213 ? -18.531 -12.703 -27.969 1 93.25 213 GLN A O 1
ATOM 1675 N N . PRO A 1 214 ? -19.375 -10.914 -26.891 1 92.69 214 PRO A N 1
ATOM 1676 C CA . PRO A 1 214 ? -18.812 -9.953 -27.844 1 92.69 214 PRO A CA 1
ATOM 1677 C C . PRO A 1 214 ? -17.281 -9.898 -27.797 1 92.69 214 PRO A C 1
ATOM 1679 O O . PRO A 1 214 ? -16.641 -9.523 -28.781 1 92.69 214 PRO A O 1
ATOM 1682 N N . ASP A 1 215 ? -16.719 -10.203 -26.609 1 94.44 215 ASP A N 1
ATOM 1683 C CA . ASP A 1 215 ? -15.258 -10.227 -26.469 1 94.44 215 ASP A CA 1
ATOM 1684 C C . ASP A 1 215 ? -14.82 -11.383 -25.578 1 94.44 215 ASP A C 1
ATOM 1686 O O . ASP A 1 215 ? -15.617 -12.273 -25.266 1 94.44 215 ASP A O 1
ATOM 1690 N N . PHE A 1 216 ? -13.562 -11.477 -25.328 1 96.81 216 PHE A N 1
ATOM 1691 C CA . PHE A 1 216 ? -13.023 -12.617 -24.609 1 96.81 216 PHE A CA 1
ATOM 1692 C C . PHE A 1 216 ? -12.539 -12.211 -23.234 1 96.81 216 PHE A C 1
ATOM 1694 O O . PHE A 1 216 ? -11.75 -12.922 -22.609 1 96.81 216 PHE A O 1
ATOM 1701 N N . ARG A 1 217 ? -12.93 -11.055 -22.719 1 95.31 217 ARG A N 1
ATOM 1702 C CA . ARG A 1 217 ? -12.422 -10.484 -21.484 1 95.31 217 ARG A CA 1
ATOM 1703 C C . ARG A 1 217 ? -12.797 -11.352 -20.281 1 95.31 217 ARG A C 1
ATOM 1705 O O . ARG A 1 217 ? -12.102 -11.352 -19.266 1 95.31 217 ARG A O 1
ATOM 1712 N N . GLU A 1 218 ? -13.828 -12.133 -20.391 1 96.5 218 GLU A N 1
ATOM 1713 C CA . GLU A 1 218 ? -14.305 -12.953 -19.281 1 96.5 218 GLU A CA 1
ATOM 1714 C C . GLU A 1 218 ? -13.75 -14.375 -19.359 1 96.5 218 GLU A C 1
ATOM 1716 O O . GLU A 1 218 ? -14.039 -15.203 -18.5 1 96.5 218 GLU A O 1
ATOM 1721 N N . TRP A 1 219 ? -13.023 -14.617 -20.359 1 98.19 219 TRP A N 1
ATOM 1722 C CA . TRP A 1 219 ? -12.445 -15.938 -20.578 1 98.19 219 TRP A CA 1
ATOM 1723 C C . TRP A 1 219 ? -11.578 -16.344 -19.391 1 98.19 219 TRP A C 1
ATOM 1725 O O . TRP A 1 219 ? -10.625 -15.648 -19.031 1 98.19 219 TRP A O 1
ATOM 1735 N N . LYS A 1 220 ? -11.867 -17.484 -18.75 1 98.38 220 LYS A N 1
ATOM 1736 C CA . LYS A 1 220 ? -11.172 -17.984 -17.578 1 98.38 220 LYS A CA 1
ATOM 1737 C C . LYS A 1 220 ? -10.305 -19.203 -17.938 1 98.38 220 LYS A C 1
ATOM 1739 O O . LYS A 1 220 ? -9.227 -19.375 -17.375 1 98.38 220 LYS A O 1
ATOM 1744 N N . ALA A 1 221 ? -10.711 -19.953 -18.828 1 98.62 221 ALA A N 1
ATOM 1745 C CA . ALA A 1 221 ? -10.141 -21.25 -19.172 1 98.62 221 ALA A CA 1
ATOM 1746 C C . ALA A 1 221 ? -8.82 -21.094 -19.922 1 98.62 221 ALA A C 1
ATOM 1748 O O . ALA A 1 221 ? -8.391 -19.969 -20.203 1 98.62 221 ALA A O 1
ATOM 1749 N N . ASN A 1 222 ? -8.117 -22.203 -20.062 1 98.69 222 ASN A N 1
ATOM 1750 C CA . ASN A 1 222 ? -7.031 -22.188 -21.031 1 98.69 222 ASN A CA 1
ATOM 1751 C C . ASN A 1 222 ? -7.555 -22.172 -22.453 1 98.69 222 ASN A C 1
ATOM 1753 O O . ASN A 1 222 ? -8.766 -22.047 -22.688 1 98.69 222 ASN A O 1
ATOM 1757 N N . ILE A 1 223 ? -6.668 -22.266 -23.438 1 98.44 223 ILE A N 1
ATOM 1758 C CA . ILE A 1 223 ? -7.074 -22.016 -24.812 1 98.44 223 ILE A CA 1
ATOM 1759 C C . ILE A 1 223 ? -7.965 -23.156 -25.297 1 98.44 223 ILE A C 1
ATOM 1761 O O . ILE A 1 223 ? -8.75 -22.984 -26.234 1 98.44 223 ILE A O 1
ATOM 1765 N N . ASN A 1 224 ? -7.883 -24.359 -24.672 1 98.06 224 ASN A N 1
ATOM 1766 C CA . ASN A 1 224 ? -8.68 -25.531 -25.031 1 98.06 224 ASN A CA 1
ATOM 1767 C C . ASN A 1 224 ? -10.055 -25.484 -24.375 1 98.06 224 ASN A C 1
ATOM 1769 O O . ASN A 1 224 ? -10.852 -26.406 -24.547 1 98.06 224 ASN A O 1
ATOM 1773 N N . GLY A 1 225 ? -10.312 -24.453 -23.594 1 98.44 225 GLY A N 1
ATOM 1774 C CA . GLY A 1 225 ? -11.617 -24.328 -22.938 1 98.44 225 GLY A CA 1
ATOM 1775 C C . GLY A 1 225 ? -11.727 -25.125 -21.656 1 98.44 225 GLY A C 1
ATOM 1776 O O . GLY A 1 225 ? -12.828 -25.438 -21.219 1 98.44 225 GLY A O 1
ATOM 1777 N N . VAL A 1 226 ? -10.586 -25.469 -21.078 1 98.62 226 VAL A N 1
ATOM 1778 C CA . VAL A 1 226 ? -10.57 -26.219 -19.844 1 98.62 226 VAL A CA 1
ATOM 1779 C C . VAL A 1 226 ? -10.133 -25.328 -18.688 1 98.62 226 VAL A C 1
ATOM 1781 O O . VAL A 1 226 ? -9.156 -24.578 -18.797 1 98.62 226 VAL A O 1
ATOM 1784 N N . ASP A 1 227 ? -10.906 -25.297 -17.594 1 98.5 227 ASP A N 1
ATOM 1785 C CA . ASP A 1 227 ? -10.516 -24.578 -16.391 1 98.5 227 ASP A CA 1
ATOM 1786 C C . ASP A 1 227 ? -9.375 -25.281 -15.664 1 98.5 227 ASP A C 1
ATOM 1788 O O . ASP A 1 227 ? -9.578 -26.328 -15.047 1 98.5 227 ASP A O 1
ATOM 1792 N N . LEU A 1 228 ? -8.227 -24.641 -15.672 1 98.69 228 LEU A N 1
ATOM 1793 C CA . LEU A 1 228 ? -7.004 -25.266 -15.188 1 98.69 228 LEU A CA 1
ATOM 1794 C C . LEU A 1 228 ? -7.09 -25.531 -13.688 1 98.69 228 LEU A C 1
ATOM 1796 O O . LEU A 1 228 ? -6.453 -26.469 -13.18 1 98.69 228 LEU A O 1
ATOM 1800 N N . ASN A 1 229 ? -7.828 -24.734 -12.953 1 98.31 229 ASN A N 1
ATOM 1801 C CA . ASN A 1 229 ? -7.926 -24.891 -11.508 1 98.31 229 ASN A CA 1
ATOM 1802 C C . ASN A 1 229 ? -9.047 -25.844 -11.125 1 98.31 229 ASN A C 1
ATOM 1804 O O . ASN A 1 229 ? -9.5 -25.859 -9.977 1 98.31 229 ASN A O 1
ATOM 1808 N N . ASN A 1 230 ? -9.484 -26.656 -12.062 1 97.5 230 ASN A N 1
ATOM 1809 C CA . ASN A 1 230 ? -10.398 -27.781 -11.836 1 97.5 230 ASN A CA 1
ATOM 1810 C C . ASN A 1 230 ? -9.828 -29.078 -12.398 1 97.5 230 ASN A C 1
ATOM 1812 O O . ASN A 1 230 ? -10.578 -30.031 -12.672 1 97.5 230 ASN A O 1
ATOM 1816 N N . GLN A 1 231 ? -8.555 -29.109 -12.539 1 96.69 231 GLN A N 1
ATOM 1817 C CA . GLN A 1 231 ? -7.941 -30.219 -13.258 1 96.69 231 GLN A CA 1
ATOM 1818 C C . GLN A 1 231 ? -7.168 -31.125 -12.312 1 96.69 231 GLN A C 1
ATOM 1820 O O . GLN A 1 231 ? -6.562 -32.125 -12.742 1 96.69 231 GLN A O 1
ATOM 1825 N N . PHE A 1 232 ? -7.117 -30.859 -11.086 1 98.5 232 PHE A N 1
ATOM 1826 C CA . PHE A 1 232 ? -6.219 -31.609 -10.211 1 98.5 232 PHE A CA 1
ATOM 1827 C C . PHE A 1 232 ? -6.934 -32.781 -9.578 1 98.5 232 PHE A C 1
ATOM 1829 O O . PHE A 1 232 ? -8.133 -32.719 -9.297 1 98.5 232 PHE A O 1
ATOM 1836 N N . PRO A 1 233 ? -6.227 -33.938 -9.367 1 97.19 233 PRO A N 1
ATOM 1837 C CA . PRO A 1 233 ? -6.852 -35.156 -8.922 1 97.19 233 PRO A CA 1
ATOM 1838 C C . PRO A 1 233 ? -7.156 -35.188 -7.426 1 97.19 233 PRO A C 1
ATOM 1840 O O . PRO A 1 233 ? -6.609 -36 -6.684 1 97.19 233 PRO A O 1
ATOM 1843 N N . SER A 1 234 ? -7.973 -34.438 -6.988 1 97.38 234 SER A N 1
ATOM 1844 C CA . SER A 1 234 ? -8.539 -34.375 -5.648 1 97.38 234 SER A CA 1
ATOM 1845 C C . SER A 1 234 ? -10.062 -34.281 -5.695 1 97.38 234 SER A C 1
ATOM 1847 O O . SER A 1 234 ? -10.633 -33.188 -5.648 1 97.38 234 SER A O 1
ATOM 1849 N N . PHE A 1 235 ? -10.742 -35.469 -5.742 1 96.44 235 PHE A N 1
ATOM 1850 C CA . PHE A 1 235 ? -12.188 -35.594 -5.871 1 96.44 235 PHE A CA 1
ATOM 1851 C C . PHE A 1 235 ? -12.688 -34.906 -7.141 1 96.44 235 PHE A C 1
ATOM 1853 O O . PHE A 1 235 ? -13.688 -34.188 -7.113 1 96.44 235 PHE A O 1
ATOM 1860 N N . TRP A 1 236 ? -11.883 -35.094 -8.148 1 97.12 236 TRP A N 1
ATOM 1861 C CA . TRP A 1 236 ? -12.141 -34.469 -9.445 1 97.12 236 TRP A CA 1
ATOM 1862 C C . TRP A 1 236 ? -13.5 -34.906 -9.984 1 97.12 236 TRP A C 1
ATOM 1864 O O . TRP A 1 236 ? -14.219 -34.094 -10.586 1 97.12 236 TRP A O 1
ATOM 1874 N N . GLU A 1 237 ? -13.898 -36.094 -9.742 1 96.5 237 GLU A N 1
ATOM 1875 C CA . GLU A 1 237 ? -15.148 -36.656 -10.242 1 96.5 237 GLU A CA 1
ATOM 1876 C C . GLU A 1 237 ? -16.344 -35.844 -9.75 1 96.5 237 GLU A C 1
ATOM 1878 O O . GLU A 1 237 ? -17.344 -35.719 -10.453 1 96.5 237 GLU A O 1
ATOM 1883 N N . ILE A 1 238 ? -16.203 -35.375 -8.578 1 95.62 238 ILE A N 1
ATOM 1884 C CA . ILE A 1 238 ? -17.281 -34.594 -8.008 1 95.62 238 ILE A CA 1
ATOM 1885 C C . ILE A 1 238 ? -17.453 -33.312 -8.828 1 95.62 238 ILE A C 1
ATOM 1887 O O . ILE A 1 238 ? -18.562 -32.906 -9.164 1 95.62 238 ILE A O 1
ATOM 1891 N N . GLU A 1 239 ? -16.312 -32.625 -9.164 1 94.19 239 GLU A N 1
ATOM 1892 C CA . GLU A 1 239 ? -16.344 -31.406 -9.953 1 94.19 239 GLU A CA 1
ATOM 1893 C C . GLU A 1 239 ? -16.875 -31.672 -11.367 1 94.19 239 GLU A C 1
ATOM 1895 O O . GLU A 1 239 ? -17.609 -30.859 -11.922 1 94.19 239 GLU A O 1
ATOM 1900 N N . LYS A 1 240 ? -16.406 -32.812 -11.906 1 95.25 240 LYS A N 1
ATOM 1901 C CA . LYS A 1 240 ? -16.891 -33.188 -13.234 1 95.25 240 LYS A CA 1
ATOM 1902 C C . LYS A 1 240 ? -18.406 -33.312 -13.266 1 95.25 240 LYS A C 1
ATOM 1904 O O . LYS A 1 240 ? -19.031 -32.875 -14.234 1 95.25 240 LYS A O 1
ATOM 1909 N N . GLN A 1 241 ? -18.969 -33.812 -12.266 1 95.19 241 GLN A N 1
ATOM 1910 C CA . GLN A 1 241 ? -20.406 -34 -12.203 1 95.19 241 GLN A CA 1
ATOM 1911 C C . GLN A 1 241 ? -21.125 -32.688 -11.93 1 95.19 241 GLN A C 1
ATOM 1913 O O . GLN A 1 241 ? -22.156 -32.406 -12.547 1 95.19 241 GLN A O 1
ATOM 1918 N N . ARG A 1 242 ? -20.609 -31.859 -11.117 1 94.31 242 ARG A N 1
ATOM 1919 C CA . ARG A 1 242 ? -21.375 -30.719 -10.609 1 94.31 242 ARG A CA 1
ATOM 1920 C C . ARG A 1 242 ? -21.25 -29.516 -11.531 1 94.31 242 ARG A C 1
ATOM 1922 O O . ARG A 1 242 ? -22.156 -28.703 -11.617 1 94.31 242 ARG A O 1
ATOM 1929 N N . LYS A 1 243 ? -20.109 -29.359 -12.188 1 94.88 243 LYS A N 1
ATOM 1930 C CA . LYS A 1 243 ? -19.938 -28.203 -13.055 1 94.88 243 LYS A CA 1
ATOM 1931 C C . LYS A 1 243 ? -20.859 -28.266 -14.266 1 94.88 243 LYS A C 1
ATOM 1933 O O . LYS A 1 243 ? -21.031 -29.328 -14.867 1 94.88 243 LYS A O 1
ATOM 1938 N N . PRO A 1 244 ? -21.438 -27.141 -14.578 1 93.5 244 PRO A N 1
ATOM 1939 C CA . PRO A 1 244 ? -22.453 -27.141 -15.641 1 93.5 244 PRO A CA 1
ATOM 1940 C C . PRO A 1 244 ? -21.875 -27.484 -17.016 1 93.5 244 PRO A C 1
ATOM 1942 O O . PRO A 1 244 ? -22.438 -28.312 -17.734 1 93.5 244 PRO A O 1
ATOM 1945 N N . PRO A 1 245 ? -20.766 -26.859 -17.391 1 95.25 245 PRO A N 1
ATOM 1946 C CA . PRO A 1 245 ? -20.25 -27.234 -18.719 1 95.25 245 PRO A CA 1
ATOM 1947 C C . PRO A 1 245 ? -19.75 -28.672 -18.781 1 95.25 245 PRO A C 1
ATOM 1949 O O . PRO A 1 245 ? -19.031 -29.125 -17.875 1 95.25 245 PRO A O 1
ATOM 1952 N N . LYS A 1 246 ? -20.188 -29.359 -19.797 1 95.56 246 LYS A N 1
ATOM 1953 C CA . LYS A 1 246 ? -19.766 -30.75 -19.969 1 95.56 246 LYS A CA 1
ATOM 1954 C C . LYS A 1 246 ? -18.875 -30.906 -21.188 1 95.56 246 LYS A C 1
ATOM 1956 O O . LYS A 1 246 ? -18.531 -32.031 -21.578 1 95.56 246 LYS A O 1
ATOM 1961 N N . SER A 1 247 ? -18.578 -29.828 -21.812 1 96.5 247 SER A N 1
ATOM 1962 C CA . SER A 1 247 ? -17.656 -29.703 -22.922 1 96.5 247 SER A CA 1
ATOM 1963 C C . SER A 1 247 ? -16.828 -28.422 -22.812 1 96.5 247 SER A C 1
ATOM 1965 O O . SER A 1 247 ? -17.125 -27.562 -21.984 1 96.5 247 SER A O 1
ATOM 1967 N N . PRO A 1 248 ? -15.781 -28.328 -23.578 1 97.62 248 PRO A N 1
ATOM 1968 C CA . PRO A 1 248 ? -14.938 -27.125 -23.484 1 97.62 248 PRO A CA 1
ATOM 1969 C C . PRO A 1 248 ? -15.75 -25.844 -23.469 1 97.62 248 PRO A C 1
ATOM 1971 O O . PRO A 1 248 ? -16.719 -25.719 -24.219 1 97.62 248 PRO A O 1
ATOM 1974 N N . SER A 1 249 ? -15.367 -24.922 -22.609 1 98.19 249 SER A N 1
ATOM 1975 C CA . SER A 1 249 ? -16.078 -23.672 -22.375 1 98.19 249 SER A CA 1
ATOM 1976 C C . SER A 1 249 ? -15.133 -22.594 -21.844 1 98.19 249 SER A C 1
ATOM 1978 O O . SER A 1 249 ? -14.047 -22.906 -21.344 1 98.19 249 SER A O 1
ATOM 1980 N N . TYR A 1 250 ? -15.531 -21.391 -22 1 97.94 250 TYR A N 1
ATOM 1981 C CA . TYR A 1 250 ? -14.695 -20.281 -21.578 1 97.94 250 TYR A CA 1
ATOM 1982 C C . TYR A 1 250 ? -14.484 -20.312 -20.062 1 97.94 250 TYR A C 1
ATOM 1984 O O . TYR A 1 250 ? -13.586 -19.641 -19.547 1 97.94 250 TYR A O 1
ATOM 1992 N N . ARG A 1 251 ? -15.297 -21.109 -19.359 1 97.56 251 ARG A N 1
ATOM 1993 C CA . ARG A 1 251 ? -15.117 -21.172 -17.922 1 97.56 251 ARG A CA 1
ATOM 1994 C C . ARG A 1 251 ? -15.648 -22.5 -17.359 1 97.56 251 ARG A C 1
ATOM 1996 O O . ARG A 1 251 ? -16.562 -23.094 -17.938 1 97.56 251 ARG A O 1
ATOM 2003 N N . ASP A 1 252 ? -15.102 -23.047 -16.297 1 96.88 252 ASP A N 1
ATOM 2004 C CA . ASP A 1 252 ? -15.625 -23.969 -15.297 1 96.88 252 ASP A CA 1
ATOM 2005 C C . ASP A 1 252 ? -15.625 -25.406 -15.805 1 96.88 252 ASP A C 1
ATOM 2007 O O . ASP A 1 252 ? -16 -26.328 -15.086 1 96.88 252 ASP A O 1
ATOM 2011 N N . TYR A 1 253 ? -15.234 -25.641 -17.078 1 97.94 253 TYR A N 1
ATOM 2012 C CA . TYR A 1 253 ? -15.148 -27 -17.562 1 97.94 253 TYR A CA 1
ATOM 2013 C C . TYR A 1 253 ? -13.922 -27.703 -17 1 97.94 253 TYR A C 1
ATOM 2015 O O . TYR A 1 253 ? -12.789 -27.297 -17.25 1 97.94 253 TYR A O 1
ATOM 2023 N N . PRO A 1 254 ? -14.055 -28.828 -16.266 1 97.62 254 PRO A N 1
ATOM 2024 C CA . PRO A 1 254 ? -12.922 -29.453 -15.578 1 97.62 254 PRO A CA 1
ATOM 2025 C C . PRO A 1 254 ? -12.133 -30.406 -16.484 1 97.62 254 PRO A C 1
ATOM 2027 O O . PRO A 1 254 ? -11.109 -30.953 -16.062 1 97.62 254 PRO A O 1
ATOM 2030 N N . GLY A 1 255 ? -12.539 -30.594 -17.734 1 97.12 255 GLY A N 1
ATOM 2031 C CA . GLY A 1 255 ? -11.93 -31.594 -18.594 1 97.12 255 GLY A CA 1
ATOM 2032 C C . GLY A 1 255 ? -12.539 -32.969 -18.438 1 97.12 255 GLY A C 1
ATOM 2033 O O . GLY A 1 255 ? -13.477 -33.156 -17.641 1 97.12 255 GLY A O 1
ATOM 2034 N N . ASP A 1 256 ? -12.141 -33.938 -19.219 1 96.69 256 ASP A N 1
ATOM 2035 C CA . ASP A 1 256 ? -12.703 -35.281 -19.188 1 96.69 256 ASP A CA 1
ATOM 2036 C C . ASP A 1 256 ? -11.906 -36.188 -18.266 1 96.69 256 ASP A C 1
ATOM 2038 O O . ASP A 1 256 ? -12.375 -37.25 -17.891 1 96.69 256 ASP A O 1
ATOM 2042 N N . GLU A 1 257 ? -10.734 -35.781 -17.953 1 97.25 257 GLU A N 1
ATOM 2043 C CA . GLU A 1 257 ? -9.859 -36.406 -16.953 1 97.25 257 GLU A CA 1
ATOM 2044 C C . GLU A 1 257 ? -8.977 -35.344 -16.281 1 97.25 257 GLU A C 1
ATOM 2046 O O . GLU A 1 257 ? -8.75 -34.281 -16.828 1 97.25 257 GLU A O 1
ATOM 2051 N N . PRO A 1 258 ? -8.547 -35.656 -15.039 1 97.88 258 PRO A N 1
ATOM 2052 C CA . PRO A 1 258 ? -7.621 -34.719 -14.406 1 97.88 258 PRO A CA 1
ATOM 2053 C C . PRO A 1 258 ? -6.281 -34.625 -15.133 1 97.88 258 PRO A C 1
ATOM 2055 O O . PRO A 1 258 ? -5.852 -35.594 -15.758 1 97.88 258 PRO A O 1
ATOM 2058 N N . LEU A 1 259 ? -5.672 -33.531 -15.125 1 98.38 259 LEU A N 1
ATOM 2059 C CA . LEU A 1 259 ? -4.301 -33.25 -15.547 1 98.38 259 LEU A CA 1
ATOM 2060 C C . LEU A 1 259 ? -4.125 -33.562 -17.031 1 98.38 259 LEU A C 1
ATOM 2062 O O . LEU A 1 259 ? -3.084 -34.094 -17.438 1 98.38 259 LEU A O 1
ATOM 2066 N N . THR A 1 260 ? -5.172 -33.375 -17.859 1 97.94 260 THR A N 1
ATOM 2067 C CA . THR A 1 260 ? -5.09 -33.562 -19.297 1 97.94 260 THR A CA 1
ATOM 2068 C C . THR A 1 260 ? -4.441 -32.344 -19.969 1 97.94 260 THR A C 1
ATOM 2070 O O . THR A 1 260 ? -3.912 -32.469 -21.078 1 97.94 260 THR A O 1
ATOM 2073 N N . GLU A 1 261 ? -4.578 -31.172 -19.344 1 98.69 261 GLU A N 1
ATOM 2074 C CA . GLU A 1 261 ? -4.016 -29.953 -19.906 1 98.69 261 GLU A CA 1
ATOM 2075 C C . GLU A 1 261 ? -2.551 -29.781 -19.516 1 98.69 261 GLU A C 1
ATOM 2077 O O . GLU A 1 261 ? -2.195 -29.906 -18.344 1 98.69 261 GLU A O 1
ATOM 2082 N N . PRO A 1 262 ? -1.657 -29.453 -20.469 1 98.81 262 PRO A N 1
ATOM 2083 C CA . PRO A 1 262 ? -0.222 -29.391 -20.188 1 98.81 262 PRO A CA 1
ATOM 2084 C C . PRO A 1 262 ? 0.119 -28.375 -19.109 1 98.81 262 PRO A C 1
ATOM 2086 O O . PRO A 1 262 ? 1.056 -28.578 -18.328 1 98.81 262 PRO A O 1
ATOM 2089 N N . GLU A 1 263 ? -0.597 -27.266 -19.031 1 98.88 263 GLU A N 1
ATOM 2090 C CA . GLU A 1 263 ? -0.344 -26.25 -18 1 98.88 263 GLU A CA 1
ATOM 2091 C C . GLU A 1 263 ? -0.547 -26.828 -16.594 1 98.88 263 GLU A C 1
ATOM 2093 O O . GLU A 1 263 ? 0.298 -26.641 -15.719 1 98.88 263 GLU A O 1
ATOM 2098 N N . ALA A 1 264 ? -1.711 -27.5 -16.406 1 98.81 264 ALA A N 1
ATOM 2099 C CA . ALA A 1 264 ? -1.999 -28.125 -15.117 1 98.81 264 ALA A CA 1
ATOM 2100 C C . ALA A 1 264 ? -0.981 -29.219 -14.789 1 98.81 264 ALA A C 1
ATOM 2102 O O . ALA A 1 264 ? -0.526 -29.328 -13.648 1 98.81 264 ALA A O 1
ATOM 2103 N N . ALA A 1 265 ? -0.633 -30 -15.789 1 98.75 265 ALA A N 1
ATOM 2104 C CA . ALA A 1 265 ? 0.362 -31.047 -15.602 1 98.75 265 ALA A CA 1
ATOM 2105 C C . ALA A 1 265 ? 1.708 -30.469 -15.18 1 98.75 265 ALA A C 1
ATOM 2107 O O . ALA A 1 265 ? 2.391 -31.016 -14.312 1 98.75 265 ALA A O 1
ATOM 2108 N N . ALA A 1 266 ? 2.086 -29.359 -15.82 1 98.88 266 ALA A N 1
ATOM 2109 C CA . ALA A 1 266 ? 3.346 -28.703 -15.484 1 98.88 266 ALA A CA 1
ATOM 2110 C C . ALA A 1 266 ? 3.367 -28.266 -14.023 1 98.88 266 ALA A C 1
ATOM 2112 O O . ALA A 1 266 ? 4.367 -28.453 -13.328 1 98.88 266 ALA A O 1
ATOM 2113 N N . MET A 1 267 ? 2.291 -27.688 -13.555 1 98.88 267 MET A N 1
ATOM 2114 C CA . MET A 1 267 ? 2.199 -27.219 -12.172 1 98.88 267 MET A CA 1
ATOM 2115 C C . MET A 1 267 ? 2.234 -28.391 -11.203 1 98.88 267 MET A C 1
ATOM 2117 O O . MET A 1 267 ? 2.9 -28.328 -10.172 1 98.88 267 MET A O 1
ATOM 2121 N N . ARG A 1 268 ? 1.461 -29.438 -11.547 1 98.75 268 ARG A N 1
ATOM 2122 C CA . ARG A 1 268 ? 1.487 -30.656 -10.734 1 98.75 268 ARG A CA 1
ATOM 2123 C C . ARG A 1 268 ? 2.906 -31.203 -10.609 1 98.75 268 ARG A C 1
ATOM 2125 O O . ARG A 1 268 ? 3.357 -31.516 -9.508 1 98.75 268 ARG A O 1
ATOM 2132 N N . ASP A 1 269 ? 3.592 -31.312 -11.734 1 98.75 269 ASP A N 1
ATOM 2133 C CA . ASP A 1 269 ? 4.945 -31.875 -11.758 1 98.75 269 ASP A CA 1
ATOM 2134 C C . ASP A 1 269 ? 5.906 -31 -10.953 1 98.75 269 ASP A C 1
ATOM 2136 O O . ASP A 1 269 ? 6.777 -31.5 -10.25 1 98.75 269 ASP A O 1
ATOM 2140 N N . LEU A 1 270 ? 5.77 -29.656 -11.078 1 98.81 270 LEU A N 1
ATOM 2141 C CA . LEU A 1 270 ? 6.602 -28.734 -10.328 1 98.81 270 LEU A CA 1
ATOM 2142 C C . LEU A 1 270 ? 6.504 -29 -8.828 1 98.81 270 LEU A C 1
ATOM 2144 O O . LEU A 1 270 ? 7.523 -29.109 -8.141 1 98.81 270 LEU A O 1
ATOM 2148 N N . ILE A 1 271 ? 5.301 -29.109 -8.312 1 98.81 271 ILE A N 1
ATOM 2149 C CA . ILE A 1 271 ? 5.059 -29.297 -6.891 1 98.81 271 ILE A CA 1
ATOM 2150 C C . ILE A 1 271 ? 5.508 -30.703 -6.473 1 98.81 271 ILE A C 1
ATOM 2152 O O . ILE A 1 271 ? 6.121 -30.875 -5.418 1 98.81 271 ILE A O 1
ATOM 2156 N N . ALA A 1 272 ? 5.211 -31.703 -7.32 1 98.31 272 ALA A N 1
ATOM 2157 C CA . ALA A 1 272 ? 5.562 -33.094 -7.012 1 98.31 272 ALA A CA 1
ATOM 2158 C C . ALA A 1 272 ? 7.078 -33.25 -6.902 1 98.31 272 ALA A C 1
ATOM 2160 O O . ALA A 1 272 ? 7.566 -34.031 -6.082 1 98.31 272 ALA A O 1
ATOM 2161 N N . ASN A 1 273 ? 7.805 -32.625 -7.746 1 98 273 ASN A N 1
ATOM 2162 C CA . ASN A 1 273 ? 9.258 -32.719 -7.754 1 98 273 ASN A CA 1
ATOM 2163 C C . ASN A 1 273 ? 9.867 -32.156 -6.477 1 98 273 ASN A C 1
ATOM 2165 O O . ASN A 1 273 ? 10.844 -32.688 -5.953 1 98 273 ASN A O 1
ATOM 2169 N N . GLU A 1 274 ? 9.352 -31.031 -6.02 1 97.06 274 GLU A N 1
ATOM 2170 C CA . GLU A 1 274 ? 9.812 -30.391 -4.793 1 97.06 274 GLU A CA 1
ATOM 2171 C C . GLU A 1 274 ? 8.648 -29.719 -4.062 1 97.06 274 GLU A C 1
ATOM 2173 O O . GLU A 1 274 ? 8.461 -28.5 -4.172 1 97.06 274 GLU A O 1
ATOM 2178 N N . PRO A 1 275 ? 7.961 -30.5 -3.299 1 98.31 275 PRO A N 1
ATOM 2179 C CA . PRO A 1 275 ? 6.793 -29.938 -2.611 1 98.31 275 PRO A CA 1
ATOM 2180 C C . PRO A 1 275 ? 7.156 -28.828 -1.634 1 98.31 275 PRO A C 1
ATOM 2182 O O . PRO A 1 275 ? 8.023 -29.016 -0.778 1 98.31 275 PRO A O 1
ATOM 2185 N N . PRO A 1 276 ? 6.602 -27.656 -1.698 1 98.81 276 PRO A N 1
ATOM 2186 C CA . PRO A 1 276 ? 6.891 -26.578 -0.765 1 98.81 276 PRO A CA 1
ATOM 2187 C C . PRO A 1 276 ? 6.266 -26.797 0.611 1 98.81 276 PRO A C 1
ATOM 2189 O O . PRO A 1 276 ? 5.418 -27.672 0.775 1 98.81 276 PRO A O 1
ATOM 2192 N N . ASP A 1 277 ? 6.73 -26.062 1.566 1 98.69 277 ASP A N 1
ATOM 2193 C CA . ASP A 1 277 ? 6.121 -26.062 2.893 1 98.69 277 ASP A CA 1
ATOM 2194 C C . ASP A 1 277 ? 4.812 -25.266 2.896 1 98.69 277 ASP A C 1
ATOM 2196 O O . ASP A 1 277 ? 3.912 -25.562 3.686 1 98.69 277 ASP A O 1
ATOM 2200 N N . ARG A 1 278 ? 4.711 -24.266 2.018 1 98.75 278 ARG A N 1
ATOM 2201 C CA . ARG A 1 278 ? 3.561 -23.375 1.902 1 98.75 278 ARG A CA 1
ATOM 2202 C C . ARG A 1 278 ? 3.268 -23.047 0.442 1 98.75 278 ARG A C 1
ATOM 2204 O O . ARG A 1 278 ? 4.184 -22.766 -0.335 1 98.75 278 ARG A O 1
ATOM 2211 N N . LEU A 1 279 ? 2.043 -23.188 0.114 1 98.88 279 LEU A N 1
ATOM 2212 C CA . LEU A 1 279 ? 1.592 -22.875 -1.237 1 98.88 279 LEU A CA 1
ATOM 2213 C C . LEU A 1 279 ? 0.582 -21.734 -1.222 1 98.88 279 LEU A C 1
ATOM 2215 O O . LEU A 1 279 ? -0.373 -21.75 -0.441 1 98.88 279 LEU A O 1
ATOM 2219 N N . VAL A 1 280 ? 0.79 -20.656 -2.01 1 98.88 280 VAL A N 1
ATOM 2220 C CA . VAL A 1 280 ? -0.109 -19.516 -2.119 1 98.88 280 VAL A CA 1
ATOM 2221 C C . VAL A 1 280 ? -0.492 -19.297 -3.58 1 98.88 280 VAL A C 1
ATOM 2223 O O . VAL A 1 280 ? 0.364 -18.984 -4.414 1 98.88 280 VAL A O 1
ATOM 2226 N N . ALA A 1 281 ? -1.685 -19.469 -3.906 1 98.88 281 ALA A N 1
ATOM 2227 C CA . ALA A 1 281 ? -2.215 -19.234 -5.246 1 98.88 281 ALA A CA 1
ATOM 2228 C C . ALA A 1 281 ? -3.029 -17.953 -5.297 1 98.88 281 ALA A C 1
ATOM 2230 O O . ALA A 1 281 ? -4.004 -17.797 -4.562 1 98.88 281 ALA A O 1
ATOM 2231 N N . LEU A 1 282 ? -2.625 -17.031 -6.141 1 98.88 282 LEU A N 1
ATOM 2232 C CA . LEU A 1 282 ? -3.332 -15.766 -6.25 1 98.88 282 LEU A CA 1
ATOM 2233 C C . LEU A 1 282 ? -4.469 -15.859 -7.262 1 98.88 282 LEU A C 1
ATOM 2235 O O . LEU A 1 282 ? -4.27 -16.344 -8.383 1 98.88 282 LEU A O 1
ATOM 2239 N N . HIS A 1 283 ? -5.609 -15.484 -6.875 1 98.69 283 HIS A N 1
ATOM 2240 C CA . HIS A 1 283 ? -6.824 -15.391 -7.68 1 98.69 283 HIS A CA 1
ATOM 2241 C C . HIS A 1 283 ? -7.539 -14.062 -7.441 1 98.69 283 HIS A C 1
ATOM 2243 O O . HIS A 1 283 ? -7.02 -13.188 -6.754 1 98.69 283 HIS A O 1
ATOM 2249 N N . THR A 1 284 ? -8.492 -13.82 -8.109 1 97.44 284 THR A N 1
ATOM 2250 C CA . THR A 1 284 ? -9.453 -12.734 -7.914 1 97.44 284 THR A CA 1
ATOM 2251 C C . THR A 1 284 ? -10.883 -13.258 -7.973 1 97.44 284 THR A C 1
ATOM 2253 O O . THR A 1 284 ? -11.148 -14.297 -8.586 1 97.44 284 THR A O 1
ATOM 2256 N N . GLN A 1 285 ? -11.922 -12.844 -7.23 1 89.25 285 GLN A N 1
ATOM 2257 C CA . GLN A 1 285 ? -11.938 -11.617 -6.445 1 89.25 285 GLN A CA 1
ATOM 2258 C C . GLN A 1 285 ? -12.695 -11.805 -5.137 1 89.25 285 GLN A C 1
ATOM 2260 O O . GLN A 1 285 ? -13.32 -12.852 -4.922 1 89.25 285 GLN A O 1
ATOM 2265 N N . GLY A 1 286 ? -12.594 -10.938 -4.191 1 92.44 286 GLY A N 1
ATOM 2266 C CA . GLY A 1 286 ? -13.453 -10.969 -3.018 1 92.44 286 GLY A CA 1
ATOM 2267 C C . GLY A 1 286 ? -12.742 -10.531 -1.749 1 92.44 286 GLY A C 1
ATOM 2268 O O . GLY A 1 286 ? -13.367 -10.406 -0.695 1 92.44 286 GLY A O 1
ATOM 2269 N N . GLU A 1 287 ? -11.43 -10.281 -1.857 1 93.75 287 GLU A N 1
ATOM 2270 C CA . GLU A 1 287 ? -10.625 -9.969 -0.683 1 93.75 287 GLU A CA 1
ATOM 2271 C C . GLU A 1 287 ? -10.82 -11.008 0.418 1 93.75 287 GLU A C 1
ATOM 2273 O O . GLU A 1 287 ? -11.062 -10.656 1.574 1 93.75 287 GLU A O 1
ATOM 2278 N N . GLU A 1 288 ? -10.766 -12.25 -0.024 1 96.81 288 GLU A N 1
ATOM 2279 C CA . GLU A 1 288 ? -10.867 -13.422 0.843 1 96.81 288 GLU A CA 1
ATOM 2280 C C . GLU A 1 288 ? -9.672 -14.352 0.655 1 96.81 288 GLU A C 1
ATOM 2282 O O . GLU A 1 288 ? -8.992 -14.297 -0.37 1 96.81 288 GLU A O 1
ATOM 2287 N N . ILE A 1 289 ? -9.469 -15.164 1.67 1 98.44 289 ILE A N 1
ATOM 2288 C CA . ILE A 1 289 ? -8.398 -16.141 1.616 1 98.44 289 ILE A CA 1
ATOM 2289 C C . ILE A 1 289 ? -8.938 -17.531 1.979 1 98.44 289 ILE A C 1
ATOM 2291 O O . ILE A 1 289 ? -9.398 -17.734 3.105 1 98.44 289 ILE A O 1
ATOM 2295 N N . TYR A 1 290 ? -8.953 -18.453 1.04 1 98.5 290 TYR A N 1
ATOM 2296 C CA . TYR A 1 290 ? -9.352 -19.844 1.298 1 98.5 290 TYR A CA 1
ATOM 2297 C C . TYR A 1 290 ? -8.172 -20.656 1.833 1 98.5 290 TYR A C 1
ATOM 2299 O O . TYR A 1 290 ? -7.102 -20.672 1.229 1 98.5 290 TYR A O 1
ATOM 2307 N N . TRP A 1 291 ? -8.406 -21.391 3.012 1 98.19 291 TRP A N 1
ATOM 2308 C CA . TRP A 1 291 ? -7.199 -21.922 3.623 1 98.19 291 TRP A CA 1
ATOM 2309 C C . TRP A 1 291 ? -7.426 -23.344 4.125 1 98.19 291 TRP A C 1
ATOM 2311 O O . TRP A 1 291 ? -6.484 -24.031 4.523 1 98.19 291 TRP A O 1
ATOM 2321 N N . GLY A 1 292 ? -8.688 -23.844 4.059 1 97.25 292 GLY A N 1
ATOM 2322 C CA . GLY A 1 292 ? -8.984 -25.219 4.457 1 97.25 292 GLY A CA 1
ATOM 2323 C C . GLY A 1 292 ? -9.438 -26.094 3.305 1 97.25 292 GLY A C 1
ATOM 2324 O O . GLY A 1 292 ? -9.805 -25.594 2.24 1 97.25 292 GLY A O 1
ATOM 2325 N N . TYR A 1 293 ? -9.359 -27.406 3.516 1 97.69 293 TYR A N 1
ATOM 2326 C CA . TYR A 1 293 ? -9.844 -28.391 2.555 1 97.69 293 TYR A CA 1
ATOM 2327 C C . TYR A 1 293 ? -10.164 -29.719 3.244 1 97.69 293 TYR A C 1
ATOM 2329 O O . TYR A 1 293 ? -9.273 -30.516 3.521 1 97.69 293 TYR A O 1
ATOM 2337 N N . LYS A 1 294 ? -11.453 -29.969 3.52 1 96.19 294 LYS A N 1
ATOM 2338 C CA . LYS A 1 294 ? -12 -31.219 4.055 1 96.19 294 LYS A CA 1
ATOM 2339 C C . LYS A 1 294 ? -11.328 -31.594 5.375 1 96.19 294 LYS A C 1
ATOM 2341 O O . LYS A 1 294 ? -11.133 -32.781 5.664 1 96.19 294 LYS A O 1
ATOM 2346 N N . GLY A 1 295 ? -10.867 -30.578 6.059 1 96.56 295 GLY A N 1
ATOM 2347 C CA . GLY A 1 295 ? -10.242 -30.812 7.352 1 96.56 295 GLY A CA 1
ATOM 2348 C C . GLY A 1 295 ? -8.82 -31.328 7.242 1 96.56 295 GLY A C 1
ATOM 2349 O O . GLY A 1 295 ? -8.227 -31.734 8.242 1 96.56 295 GLY A O 1
ATOM 2350 N N . LEU A 1 296 ? -8.234 -31.328 6.078 1 97.62 296 LEU A N 1
ATOM 2351 C CA . LEU A 1 296 ? -6.93 -31.938 5.852 1 97.62 296 LEU A CA 1
ATOM 2352 C C . LEU A 1 296 ? -5.824 -30.891 5.965 1 97.62 296 LEU A C 1
ATOM 2354 O O . LEU A 1 296 ? -4.637 -31.234 5.914 1 97.62 296 LEU A O 1
ATOM 2358 N N . GLU A 1 297 ? -6.125 -29.562 6.102 1 98 297 GLU A N 1
ATOM 2359 C CA . GLU A 1 297 ? -5.117 -28.516 6.281 1 98 297 GLU A CA 1
ATOM 2360 C C . GLU A 1 297 ? -4.395 -28.672 7.617 1 98 297 GLU A C 1
ATOM 2362 O O . GLU A 1 297 ? -5.004 -29.078 8.617 1 98 297 GLU A O 1
ATOM 2367 N N . PRO A 1 298 ? -3.141 -28.438 7.668 1 98.06 298 PRO A N 1
ATOM 2368 C CA . PRO A 1 298 ? -2.412 -28.562 8.93 1 98.06 298 PRO A CA 1
ATOM 2369 C C . PRO A 1 298 ? -2.811 -27.5 9.953 1 98.06 298 PRO A C 1
ATOM 2371 O O . PRO A 1 298 ? -3.326 -26.438 9.578 1 98.06 298 PRO A O 1
ATOM 2374 N N . PRO A 1 299 ? -2.572 -27.719 11.188 1 96.62 299 PRO A N 1
ATOM 2375 C CA . PRO A 1 299 ? -3 -26.797 12.25 1 96.62 299 PRO A CA 1
ATOM 2376 C C . PRO A 1 299 ? -2.35 -25.422 12.141 1 96.62 299 PRO A C 1
ATOM 2378 O O . PRO A 1 299 ? -2.955 -24.422 12.516 1 96.62 299 PRO A O 1
ATOM 2381 N N . GLU A 1 300 ? -1.146 -25.344 11.594 1 96.38 300 GLU A N 1
ATOM 2382 C CA . GLU A 1 300 ? -0.433 -24.078 11.516 1 96.38 300 GLU A CA 1
ATOM 2383 C C . GLU A 1 300 ? -1.138 -23.109 10.57 1 96.38 300 GLU A C 1
ATOM 2385 O O . GLU A 1 300 ? -0.909 -21.891 10.633 1 96.38 300 GLU A O 1
ATOM 2390 N N . SER A 1 301 ? -1.984 -23.656 9.656 1 97.62 301 SER A N 1
ATOM 2391 C CA . SER A 1 301 ? -2.717 -22.812 8.734 1 97.62 301 SER A CA 1
ATOM 2392 C C . SER A 1 301 ? -3.568 -21.781 9.477 1 97.62 301 SER A C 1
ATOM 2394 O O . SER A 1 301 ? -3.762 -20.672 9 1 97.62 301 SER A O 1
ATOM 2396 N N . ALA A 1 302 ? -4.031 -22.125 10.656 1 96 302 ALA A N 1
ATOM 2397 C CA . ALA A 1 302 ? -4.898 -21.25 11.445 1 96 302 ALA A CA 1
ATOM 2398 C C . ALA A 1 302 ? -4.141 -20.016 11.938 1 96 302 ALA A C 1
ATOM 2400 O O . ALA A 1 302 ? -4.691 -18.906 11.961 1 96 302 ALA A O 1
ATOM 2401 N N . ASP A 1 303 ? -2.947 -20.203 12.312 1 95.75 303 ASP A N 1
ATOM 2402 C CA . ASP A 1 303 ? -2.131 -19.078 12.75 1 95.75 303 ASP A CA 1
ATOM 2403 C C . ASP A 1 303 ? -1.743 -18.188 11.57 1 95.75 303 ASP A C 1
ATOM 2405 O O . ASP A 1 303 ? -1.755 -16.953 11.68 1 95.75 303 ASP A O 1
ATOM 2409 N N . VAL A 1 304 ? -1.44 -18.781 10.469 1 97.44 304 VAL A N 1
ATOM 2410 C CA . VAL A 1 304 ? -0.975 -18.047 9.297 1 97.44 304 VAL A CA 1
ATOM 2411 C C . VAL A 1 304 ? -2.105 -17.188 8.742 1 97.44 304 VAL A C 1
ATOM 2413 O O . VAL A 1 304 ? -1.89 -16.031 8.367 1 97.44 304 VAL A O 1
ATOM 2416 N N . ILE A 1 305 ? -3.324 -17.734 8.742 1 97.62 305 ILE A N 1
ATOM 2417 C CA . ILE A 1 305 ? -4.461 -17 8.203 1 97.62 305 ILE A CA 1
ATOM 2418 C C . ILE A 1 305 ? -4.719 -15.758 9.055 1 97.62 305 ILE A C 1
ATOM 2420 O O . ILE A 1 305 ? -5.102 -14.703 8.539 1 97.62 305 ILE A O 1
ATOM 2424 N N . GLN A 1 306 ? -4.52 -15.852 10.367 1 95.44 306 GLN A N 1
ATOM 2425 C CA . GLN A 1 306 ? -4.672 -14.688 11.234 1 95.44 306 GLN A CA 1
ATOM 2426 C C . GLN A 1 306 ? -3.668 -13.594 10.867 1 95.44 306 GLN A C 1
ATOM 2428 O O . GLN A 1 306 ? -4.008 -12.414 10.859 1 95.44 306 GLN A O 1
ATOM 2433 N N . THR A 1 307 ? -2.473 -14 10.57 1 95.25 307 THR A N 1
ATOM 2434 C CA . THR A 1 307 ? -1.441 -13.062 10.156 1 95.25 307 THR A CA 1
ATOM 2435 C C . THR A 1 307 ? -1.81 -12.406 8.828 1 95.25 307 THR A C 1
ATOM 2437 O O . THR A 1 307 ? -1.701 -11.188 8.68 1 95.25 307 THR A O 1
ATOM 2440 N N . PHE A 1 308 ? -2.293 -13.234 7.863 1 97.25 308 PHE A N 1
ATOM 2441 C CA . PHE A 1 308 ? -2.697 -12.711 6.562 1 97.25 308 PHE A CA 1
ATOM 2442 C C . PHE A 1 308 ? -3.824 -11.695 6.715 1 97.25 308 PHE A C 1
ATOM 2444 O O . PHE A 1 308 ? -3.785 -10.625 6.109 1 97.25 308 PHE A O 1
ATOM 2451 N N . GLU A 1 309 ? -4.793 -12.055 7.594 1 95.25 309 GLU A N 1
ATOM 2452 C CA . GLU A 1 309 ? -5.922 -11.164 7.832 1 95.25 309 GLU A CA 1
ATOM 2453 C C . GLU A 1 309 ? -5.461 -9.844 8.453 1 95.25 309 GLU A C 1
ATOM 2455 O O . GLU A 1 309 ? -5.887 -8.773 8.016 1 95.25 309 GLU A O 1
ATOM 2460 N N . ARG A 1 310 ? -4.598 -9.953 9.383 1 91.81 310 ARG A N 1
ATOM 2461 C CA . ARG A 1 310 ? -4.098 -8.781 10.086 1 91.81 310 ARG A CA 1
ATOM 2462 C C . ARG A 1 310 ? -3.354 -7.848 9.141 1 91.81 310 ARG A C 1
ATOM 2464 O O . ARG A 1 310 ? -3.502 -6.625 9.219 1 91.81 310 ARG A O 1
ATOM 2471 N N . LEU A 1 311 ? -2.629 -8.328 8.211 1 93 311 LEU A N 1
ATOM 2472 C CA . LEU A 1 311 ? -1.737 -7.535 7.371 1 93 311 LEU A CA 1
ATOM 2473 C C . LEU A 1 311 ? -2.48 -6.988 6.156 1 93 311 LEU A C 1
ATOM 2475 O O . LEU A 1 311 ? -2.018 -6.043 5.516 1 93 311 LEU A O 1
ATOM 2479 N N . SER A 1 312 ? -3.689 -7.57 5.855 1 93.56 312 SER A N 1
ATOM 2480 C CA . SER A 1 312 ? -4.301 -7.23 4.574 1 93.56 312 SER A CA 1
ATOM 2481 C C . SER A 1 312 ? -5.715 -6.684 4.762 1 93.56 312 SER A C 1
ATOM 2483 O O . SER A 1 312 ? -6.25 -6.016 3.875 1 93.56 312 SER A O 1
ATOM 2485 N N . GLY A 1 313 ? -6.359 -7.137 5.852 1 90.38 313 GLY A N 1
ATOM 2486 C CA . GLY A 1 313 ? -7.773 -6.848 6.027 1 90.38 313 GLY A CA 1
ATOM 2487 C C . GLY A 1 313 ? -8.672 -7.828 5.305 1 90.38 313 GLY A C 1
ATOM 2488 O O . GLY A 1 313 ? -9.898 -7.73 5.387 1 90.38 313 GLY A O 1
ATOM 2489 N N . TYR A 1 314 ? -8.086 -8.812 4.543 1 94.62 314 TYR A N 1
ATOM 2490 C CA . TYR A 1 314 ? -8.875 -9.859 3.895 1 94.62 314 TYR A CA 1
ATOM 2491 C C . TYR A 1 314 ? -9.484 -10.805 4.926 1 94.62 314 TYR A C 1
ATOM 2493 O O . TYR A 1 314 ? -9.023 -10.867 6.07 1 94.62 314 TYR A O 1
ATOM 2501 N N . LYS A 1 315 ? -10.484 -11.5 4.547 1 94.06 315 LYS A N 1
ATOM 2502 C CA . LYS A 1 315 ? -11.141 -12.445 5.441 1 94.06 315 LYS A CA 1
ATOM 2503 C C . LYS A 1 315 ? -10.766 -13.883 5.09 1 94.06 315 LYS A C 1
ATOM 2505 O O . LYS A 1 315 ? -10.828 -14.281 3.924 1 94.06 315 LYS A O 1
ATOM 2510 N N . GLY A 1 316 ? -10.352 -14.625 6.098 1 97 316 GLY A N 1
ATOM 2511 C CA . GLY A 1 316 ? -10.117 -16.047 5.91 1 97 316 GLY A CA 1
ATOM 2512 C C . GLY A 1 316 ? -11.398 -16.859 5.848 1 97 316 GLY A C 1
ATOM 2513 O O . GLY A 1 316 ? -12.328 -16.625 6.621 1 97 316 GLY A O 1
ATOM 2514 N N . VAL A 1 317 ? -11.508 -17.672 4.879 1 97.44 317 VAL A N 1
ATOM 2515 C CA . VAL A 1 317 ? -12.609 -18.625 4.738 1 97.44 317 VAL A CA 1
ATOM 2516 C C . VAL A 1 317 ? -12.062 -20.047 4.75 1 97.44 317 VAL A C 1
ATOM 2518 O O . VAL A 1 317 ? -11.305 -20.438 3.855 1 97.44 317 VAL A O 1
ATOM 2521 N N . ARG A 1 318 ? -12.414 -20.781 5.652 1 96.62 318 ARG A N 1
ATOM 2522 C CA . ARG A 1 318 ? -11.781 -22.094 5.844 1 96.62 318 ARG A CA 1
ATOM 2523 C C . ARG A 1 318 ? -12.266 -23.094 4.809 1 96.62 318 ARG A C 1
ATOM 2525 O O . ARG A 1 318 ? -11.461 -23.766 4.164 1 96.62 318 ARG A O 1
ATOM 2532 N N . TYR A 1 319 ? -13.609 -23.188 4.633 1 94.44 319 TYR A N 1
ATOM 2533 C CA . TYR A 1 319 ? -14.133 -24.188 3.711 1 94.44 319 TYR A CA 1
ATOM 2534 C C . TYR A 1 319 ? -15 -23.531 2.639 1 94.44 319 TYR A C 1
ATOM 2536 O O . TYR A 1 319 ? -15.836 -22.688 2.939 1 94.44 319 TYR A O 1
ATOM 2544 N N . ILE A 1 320 ? -14.656 -23.828 1.509 1 90.94 320 ILE A N 1
ATOM 2545 C CA . ILE A 1 320 ? -15.477 -23.484 0.354 1 90.94 320 ILE A CA 1
ATOM 2546 C C . ILE A 1 320 ? -15.852 -24.766 -0.397 1 90.94 320 ILE A C 1
ATOM 2548 O O . ILE A 1 320 ? -15.227 -25.812 -0.206 1 90.94 320 ILE A O 1
ATOM 2552 N N . ASP A 1 321 ? -16.906 -24.625 -1.137 1 89.62 321 ASP A N 1
ATOM 2553 C CA . ASP A 1 321 ? -17.328 -25.766 -1.954 1 89.62 321 ASP A CA 1
ATOM 2554 C C . ASP A 1 321 ? -16.469 -25.875 -3.213 1 89.62 321 ASP A C 1
ATOM 2556 O O . ASP A 1 321 ? -16.875 -25.438 -4.289 1 89.62 321 ASP A O 1
ATOM 2560 N N . SER A 1 322 ? -15.344 -26.406 -3.059 1 88.38 322 SER A N 1
ATOM 2561 C CA . SER A 1 322 ? -14.391 -26.547 -4.152 1 88.38 322 SER A CA 1
ATOM 2562 C C . SER A 1 322 ? -13.695 -27.906 -4.117 1 88.38 322 SER A C 1
ATOM 2564 O O . SER A 1 322 ? -13.422 -28.438 -3.039 1 88.38 322 SER A O 1
ATOM 2566 N N . TYR A 1 323 ? -13.555 -28.406 -5.246 1 91.62 323 TYR A N 1
ATOM 2567 C CA . TYR A 1 323 ? -12.805 -29.641 -5.457 1 91.62 323 TYR A CA 1
ATOM 2568 C C . TYR A 1 323 ? -11.875 -29.516 -6.66 1 91.62 323 TYR A C 1
ATOM 2570 O O . TYR A 1 323 ? -12.039 -28.609 -7.484 1 91.62 323 TYR A O 1
ATOM 2578 N N . ALA A 1 324 ? -10.891 -30.328 -6.688 1 95.12 324 ALA A N 1
ATOM 2579 C CA . ALA A 1 324 ? -10.023 -30.531 -7.844 1 95.12 324 ALA A CA 1
ATOM 2580 C C . ALA A 1 324 ? -9.172 -29.312 -8.125 1 95.12 324 ALA A C 1
ATOM 2582 O O . ALA A 1 324 ? -8.562 -29.203 -9.188 1 95.12 324 ALA A O 1
ATOM 2583 N N . GLY A 1 325 ? -9.172 -28.297 -7.211 1 97.94 325 GLY A N 1
ATOM 2584 C CA . GLY A 1 325 ? -8.312 -27.141 -7.367 1 97.94 325 GLY A CA 1
ATOM 2585 C C . GLY A 1 325 ? -6.867 -27.406 -7.004 1 97.94 325 GLY A C 1
ATOM 2586 O O . GLY A 1 325 ? -6.562 -28.406 -6.348 1 97.94 325 GLY A O 1
ATOM 2587 N N . PHE A 1 326 ? -6.02 -26.531 -7.453 1 98.56 326 PHE A N 1
ATOM 2588 C CA . PHE A 1 326 ? -4.59 -26.641 -7.203 1 98.56 326 PHE A CA 1
ATOM 2589 C C . PHE A 1 326 ? -4.297 -26.672 -5.711 1 98.56 326 PHE A C 1
ATOM 2591 O O . PHE A 1 326 ? -3.6 -27.562 -5.223 1 98.56 326 PHE A O 1
ATOM 2598 N N . ARG A 1 327 ? -4.82 -25.719 -4.961 1 98.19 327 ARG A N 1
ATOM 2599 C CA . ARG A 1 327 ? -4.668 -25.656 -3.512 1 98.19 327 ARG A CA 1
ATOM 2600 C C . ARG A 1 327 ? -5.27 -26.891 -2.842 1 98.19 327 ARG A C 1
ATOM 2602 O O . ARG A 1 327 ? -4.668 -27.453 -1.934 1 98.19 327 ARG A O 1
ATOM 2609 N N . ASP A 1 328 ? -6.461 -27.281 -3.271 1 98.06 328 ASP A N 1
ATOM 2610 C CA . ASP A 1 328 ? -7.137 -28.453 -2.715 1 98.06 328 ASP A CA 1
ATOM 2611 C C . ASP A 1 328 ? -6.258 -29.703 -2.811 1 98.06 328 ASP A C 1
ATOM 2613 O O . ASP A 1 328 ? -6.047 -30.391 -1.815 1 98.06 328 ASP A O 1
ATOM 2617 N N . TRP A 1 329 ? -5.836 -29.875 -4.016 1 98.69 329 TRP A N 1
ATOM 2618 C CA . TRP A 1 329 ? -4.996 -31.031 -4.289 1 98.69 329 TRP A CA 1
ATOM 2619 C C . TRP A 1 329 ? -3.734 -31.016 -3.432 1 98.69 329 TRP A C 1
ATOM 2621 O O . TRP A 1 329 ? -3.344 -32.031 -2.863 1 98.69 329 TRP A O 1
ATOM 2631 N N . PHE A 1 330 ? -3.092 -29.875 -3.318 1 98.75 330 PHE A N 1
ATOM 2632 C CA . PHE A 1 330 ? -1.865 -29.734 -2.541 1 98.75 330 PHE A CA 1
ATOM 2633 C C . PHE A 1 330 ? -2.107 -30.094 -1.08 1 98.75 330 PHE A C 1
ATOM 2635 O O . PHE A 1 330 ? -1.348 -30.875 -0.493 1 98.75 330 PHE A O 1
ATOM 2642 N N . ILE A 1 331 ? -3.137 -29.5 -0.463 1 98.56 331 ILE A N 1
ATOM 2643 C CA . ILE A 1 331 ? -3.457 -29.766 0.934 1 98.56 331 ILE A CA 1
ATOM 2644 C C . ILE A 1 331 ? -3.787 -31.25 1.11 1 98.56 331 ILE A C 1
ATOM 2646 O O . ILE A 1 331 ? -3.305 -31.891 2.047 1 98.56 331 ILE A O 1
ATOM 2650 N N . HIS A 1 332 ? -4.605 -31.828 0.215 1 98 332 HIS A N 1
ATOM 2651 C CA . HIS A 1 332 ? -5.062 -33.219 0.279 1 98 332 HIS A CA 1
ATOM 2652 C C . HIS A 1 332 ? -3.887 -34.188 0.212 1 98 332 HIS A C 1
ATOM 2654 O O . HIS A 1 332 ? -3.801 -35.094 1.015 1 98 332 HIS A O 1
ATOM 2660 N N . TYR A 1 333 ? -2.961 -33.969 -0.678 1 97.88 333 TYR A N 1
ATOM 2661 C CA . TYR A 1 333 ? -1.938 -34.969 -0.979 1 97.88 333 TYR A CA 1
ATOM 2662 C C . TYR A 1 333 ? -0.726 -34.812 -0.071 1 97.88 333 TYR A C 1
ATOM 2664 O O . TYR A 1 333 ? -0.077 -35.781 0.303 1 97.88 333 TYR A O 1
ATOM 2672 N N . TYR A 1 334 ? -0.411 -33.562 0.335 1 98.19 334 TYR A N 1
ATOM 2673 C CA . TYR A 1 334 ? 0.84 -33.344 1.051 1 98.19 334 TYR A CA 1
ATOM 2674 C C . TYR A 1 334 ? 0.58 -32.969 2.51 1 98.19 334 TYR A C 1
ATOM 2676 O O . TYR A 1 334 ? 1.499 -33 3.332 1 98.19 334 TYR A O 1
ATOM 2684 N N . GLY A 1 335 ? -0.666 -32.656 2.814 1 98 335 GLY A N 1
ATOM 2685 C CA . GLY A 1 335 ? -0.979 -32.281 4.184 1 98 335 GLY A CA 1
ATOM 2686 C C . GLY A 1 335 ? -0.269 -31.016 4.629 1 98 335 GLY A C 1
ATOM 2687 O O . GLY A 1 335 ? 0.055 -30.859 5.809 1 98 335 GLY A O 1
ATOM 2688 N N . ARG A 1 336 ? 0.104 -30.188 3.707 1 98.38 336 ARG A N 1
ATOM 2689 C CA . ARG A 1 336 ? 0.816 -28.938 3.975 1 98.38 336 ARG A CA 1
ATOM 2690 C C . ARG A 1 336 ? -0.079 -27.734 3.717 1 98.38 336 ARG A C 1
ATOM 2692 O O . ARG A 1 336 ? -1.182 -27.875 3.186 1 98.38 336 ARG A O 1
ATOM 2699 N N . GLU A 1 337 ? 0.349 -26.594 4.254 1 98.5 337 GLU A N 1
ATOM 2700 C CA . GLU A 1 337 ? -0.527 -25.438 4.238 1 98.5 337 GLU A CA 1
ATOM 2701 C C . GLU A 1 337 ? -0.616 -24.828 2.842 1 98.5 337 GLU A C 1
ATOM 2703 O O . GLU A 1 337 ? 0.405 -24.609 2.184 1 98.5 337 GLU A O 1
ATOM 2708 N N . GLY A 1 338 ? -1.808 -24.641 2.338 1 98.62 338 GLY A N 1
ATOM 2709 C CA . GLY A 1 338 ? -2.137 -24.016 1.068 1 98.62 338 GLY A CA 1
ATOM 2710 C C . GLY A 1 338 ? -3.184 -22.938 1.193 1 98.62 338 GLY A C 1
ATOM 2711 O O . GLY A 1 338 ? -4.133 -23.062 1.968 1 98.62 338 GLY A O 1
ATOM 2712 N N . TYR A 1 339 ? -3.025 -21.828 0.388 1 98.75 339 TYR A N 1
ATOM 2713 C CA . TYR A 1 339 ? -3.912 -20.672 0.458 1 98.75 339 TYR A CA 1
ATOM 2714 C C . TYR A 1 339 ? -4.285 -20.188 -0.937 1 98.75 339 TYR A C 1
ATOM 2716 O O . TYR A 1 339 ? -3.428 -20.094 -1.818 1 98.75 339 TYR A O 1
ATOM 2724 N N . THR A 1 340 ? -5.512 -20 -1.213 1 98.75 340 THR A N 1
ATOM 2725 C CA . THR A 1 340 ? -5.977 -19.234 -2.369 1 98.75 340 THR A CA 1
ATOM 2726 C C . THR A 1 340 ? -6.379 -17.828 -1.963 1 98.75 340 THR A C 1
ATOM 2728 O O . THR A 1 340 ? -7.297 -17.641 -1.162 1 98.75 340 THR A O 1
ATOM 2731 N N . VAL A 1 341 ? -5.691 -16.875 -2.439 1 98.69 341 VAL A N 1
ATOM 2732 C CA . VAL A 1 341 ? -5.949 -15.484 -2.09 1 98.69 341 VAL A CA 1
ATOM 2733 C C . VAL A 1 341 ? -6.762 -14.82 -3.197 1 98.69 341 VAL A C 1
ATOM 2735 O O . VAL A 1 341 ? -6.281 -14.68 -4.324 1 98.69 341 VAL A O 1
ATOM 2738 N N . GLU A 1 342 ? -7.93 -14.352 -2.887 1 98.38 342 GLU A N 1
ATOM 2739 C CA . GLU A 1 342 ? -8.82 -13.672 -3.822 1 98.38 342 GLU A CA 1
ATOM 2740 C C . GLU A 1 342 ? -8.648 -12.156 -3.746 1 98.38 342 GLU A C 1
ATOM 2742 O O . GLU A 1 342 ? -9.289 -11.492 -2.928 1 98.38 342 GLU A O 1
ATOM 2747 N N . LEU A 1 343 ? -7.879 -11.641 -4.66 1 97.94 343 LEU A N 1
ATOM 2748 C CA . LEU A 1 343 ? -7.469 -10.242 -4.621 1 97.94 343 LEU A CA 1
ATOM 2749 C C . LEU A 1 343 ? -8.594 -9.328 -5.098 1 97.94 343 LEU A C 1
ATOM 2751 O O . LEU A 1 343 ? -9.289 -9.648 -6.066 1 97.94 343 LEU A O 1
ATOM 2755 N N . GLY A 1 344 ? -8.734 -8.219 -4.418 1 93.38 344 GLY A N 1
ATOM 2756 C CA . GLY A 1 344 ? -9.602 -7.145 -4.891 1 93.38 344 GLY A CA 1
ATOM 2757 C C . GLY A 1 344 ? -11.078 -7.473 -4.77 1 93.38 344 GLY A C 1
ATOM 2758 O O . GLY A 1 344 ? -11.445 -8.516 -4.227 1 93.38 344 GLY A O 1
ATOM 2759 N N . LYS A 1 345 ? -11.906 -6.551 -5.191 1 89.44 345 LYS A N 1
ATOM 2760 C CA . LYS A 1 345 ? -13.359 -6.672 -5.195 1 89.44 345 LYS A CA 1
ATOM 2761 C C . LYS A 1 345 ? -13.945 -6.238 -6.539 1 89.44 345 LYS A C 1
ATOM 2763 O O . LYS A 1 345 ? -13.305 -5.496 -7.289 1 89.44 345 LYS A O 1
ATOM 2768 N N . GLY A 1 346 ? -15.164 -6.758 -6.781 1 89 346 GLY A N 1
ATOM 2769 C CA . GLY A 1 346 ? -15.859 -6.375 -8 1 89 346 GLY A CA 1
ATOM 2770 C C . GLY A 1 346 ? -16.109 -7.543 -8.938 1 89 346 GLY A C 1
ATOM 2771 O O . GLY A 1 346 ? -16.453 -8.641 -8.492 1 89 346 GLY A O 1
ATOM 2772 N N . LYS A 1 347 ? -16.031 -7.211 -10.242 1 88.94 347 LYS A N 1
ATOM 2773 C CA . LYS A 1 347 ? -16.25 -8.234 -11.258 1 88.94 347 LYS A CA 1
ATOM 2774 C C . LYS A 1 347 ? -15.016 -8.43 -12.125 1 88.94 347 LYS A C 1
ATOM 2776 O O . LYS A 1 347 ? -14.391 -7.453 -12.555 1 88.94 347 LYS A O 1
ATOM 2781 N N . ASN A 1 348 ? -14.648 -9.656 -12.367 1 90.88 348 ASN A N 1
ATOM 2782 C CA . ASN A 1 348 ? -13.508 -9.969 -13.219 1 90.88 348 ASN A CA 1
ATOM 2783 C C . ASN A 1 348 ? -13.797 -9.656 -14.688 1 90.88 348 ASN A C 1
ATOM 2785 O O . ASN A 1 348 ? -14.93 -9.82 -15.148 1 90.88 348 ASN A O 1
ATOM 2789 N N . PRO A 1 349 ? -12.805 -9.281 -15.43 1 94.25 349 PRO A N 1
ATOM 2790 C CA . PRO A 1 349 ? -11.469 -8.914 -14.953 1 94.25 349 PRO A CA 1
ATOM 2791 C C . PRO A 1 349 ? -11.461 -7.605 -14.172 1 94.25 349 PRO A C 1
ATOM 2793 O O . PRO A 1 349 ? -12.102 -6.629 -14.578 1 94.25 349 PRO A O 1
ATOM 2796 N N . LEU A 1 350 ? -10.805 -7.602 -13.055 1 93.06 350 LEU A N 1
ATOM 2797 C CA . LEU A 1 350 ? -10.688 -6.375 -12.273 1 93.06 350 LEU A CA 1
ATOM 2798 C C . LEU A 1 350 ? -9.953 -5.297 -13.062 1 93.06 350 LEU A C 1
ATOM 2800 O O . LEU A 1 350 ? -8.953 -5.582 -13.719 1 93.06 350 LEU A O 1
ATOM 2804 N N . PRO A 1 351 ? -10.461 -4.148 -13.031 1 90.19 351 PRO A N 1
ATOM 2805 C CA . PRO A 1 351 ? -9.797 -3.074 -13.766 1 90.19 351 PRO A CA 1
ATOM 2806 C C . PRO A 1 351 ? -8.43 -2.719 -13.188 1 90.19 351 PRO A C 1
ATOM 2808 O O . PRO A 1 351 ? -8.227 -2.822 -11.969 1 90.19 351 PRO A O 1
ATOM 2811 N N . LEU A 1 352 ? -7.578 -2.277 -14.07 1 89.81 352 LEU A N 1
ATOM 2812 C CA . LEU A 1 352 ? -6.219 -1.929 -13.672 1 89.81 352 LEU A CA 1
ATOM 2813 C C . LEU A 1 352 ? -6.23 -0.766 -12.68 1 89.81 352 LEU A C 1
ATOM 2815 O O . LEU A 1 352 ? -5.309 -0.626 -11.867 1 89.81 352 LEU A O 1
ATOM 2819 N N . LYS A 1 353 ? -7.277 0.034 -12.711 1 86.38 353 LYS A N 1
ATOM 2820 C CA . LYS A 1 353 ? -7.375 1.179 -11.812 1 86.38 353 LYS A CA 1
ATOM 2821 C C . LYS A 1 353 ? -7.414 0.729 -10.359 1 86.38 353 LYS A C 1
ATOM 2823 O O . LYS A 1 353 ? -7.129 1.517 -9.453 1 86.38 353 LYS A O 1
ATOM 2828 N N . GLN A 1 354 ? -7.723 -0.54 -10.133 1 88.62 354 GLN A N 1
ATOM 2829 C CA . GLN A 1 354 ? -7.773 -1.083 -8.781 1 88.62 354 GLN A CA 1
ATOM 2830 C C . GLN A 1 354 ? -6.41 -1.622 -8.352 1 88.62 354 GLN A C 1
ATOM 2832 O O . GLN A 1 354 ? -6.215 -1.967 -7.184 1 88.62 354 GLN A O 1
ATOM 2837 N N . PHE A 1 355 ? -5.488 -1.607 -9.266 1 93.62 355 PHE A N 1
ATOM 2838 C CA . PHE A 1 355 ? -4.23 -2.311 -9.039 1 93.62 355 PHE A CA 1
ATOM 2839 C C . PHE A 1 355 ? -3.551 -1.807 -7.77 1 93.62 355 PHE A C 1
ATOM 2841 O O . PHE A 1 355 ? -3.133 -2.602 -6.926 1 93.62 355 PHE A O 1
ATOM 2848 N N . ASP A 1 356 ? -3.453 -0.504 -7.637 1 91.06 356 ASP A N 1
ATOM 2849 C CA . ASP A 1 356 ? -2.688 0.067 -6.531 1 91.06 356 ASP A CA 1
ATOM 2850 C C . ASP A 1 356 ? -3.301 -0.308 -5.184 1 91.06 356 ASP A C 1
ATOM 2852 O O . ASP A 1 356 ? -2.58 -0.622 -4.234 1 91.06 356 ASP A O 1
ATOM 2856 N N . ASP A 1 357 ? -4.609 -0.278 -5.129 1 90.75 357 ASP A N 1
ATOM 2857 C CA . ASP A 1 357 ? -5.301 -0.677 -3.906 1 90.75 357 ASP A CA 1
ATOM 2858 C C . ASP A 1 357 ? -5.094 -2.16 -3.613 1 90.75 357 ASP A C 1
ATOM 2860 O O . ASP A 1 357 ? -4.82 -2.543 -2.473 1 90.75 357 ASP A O 1
ATOM 2864 N N . ILE A 1 358 ? -5.215 -2.969 -4.652 1 94.56 358 ILE A N 1
ATOM 2865 C CA . ILE A 1 358 ? -5.027 -4.41 -4.527 1 94.56 358 ILE A CA 1
ATOM 2866 C C . ILE A 1 358 ? -3.621 -4.703 -4.008 1 94.56 358 ILE A C 1
ATOM 2868 O O . ILE A 1 358 ? -3.451 -5.461 -3.049 1 94.56 358 ILE A O 1
ATOM 2872 N N . TYR A 1 359 ? -2.643 -4.043 -4.633 1 96 359 TYR A N 1
ATOM 2873 C CA . TYR A 1 359 ? -1.26 -4.309 -4.254 1 96 359 TYR A CA 1
ATOM 2874 C C . TYR A 1 359 ? -0.992 -3.863 -2.82 1 96 359 TYR A C 1
ATOM 2876 O O . TYR A 1 359 ? -0.388 -4.602 -2.039 1 96 359 TYR A O 1
ATOM 2884 N N . CYS A 1 360 ? -1.427 -2.691 -2.498 1 92.31 360 CYS A N 1
ATOM 2885 C CA . CYS A 1 360 ? -1.204 -2.115 -1.176 1 92.31 360 CYS A CA 1
ATOM 2886 C C . CYS A 1 360 ? -1.768 -3.018 -0.085 1 92.31 360 CYS A C 1
ATOM 2888 O O . CYS A 1 360 ? -1.128 -3.225 0.948 1 92.31 360 CYS A O 1
ATOM 2890 N N . LYS A 1 361 ? -2.91 -3.627 -0.323 1 91 361 LYS A N 1
ATOM 2891 C CA . LYS A 1 361 ? -3.574 -4.469 0.669 1 91 361 LYS A CA 1
ATOM 2892 C C . LYS A 1 361 ? -2.943 -5.855 0.724 1 91 361 LYS A C 1
ATOM 2894 O O . LYS A 1 361 ? -2.869 -6.469 1.791 1 91 361 LYS A O 1
ATOM 2899 N N . SER A 1 362 ? -2.441 -6.305 -0.44 1 94.69 362 SER A N 1
ATOM 2900 C CA . SER A 1 362 ? -2.105 -7.727 -0.496 1 94.69 362 SER A CA 1
ATOM 2901 C C . SER A 1 362 ? -0.61 -7.949 -0.295 1 94.69 362 SER A C 1
ATOM 2903 O O . SER A 1 362 ? -0.171 -9.078 -0.056 1 94.69 362 SER A O 1
ATOM 2905 N N . ARG A 1 363 ? 0.242 -6.91 -0.384 1 94.94 363 ARG A N 1
ATOM 2906 C CA . ARG A 1 363 ? 1.687 -7.109 -0.327 1 94.94 363 ARG A CA 1
ATOM 2907 C C . ARG A 1 363 ? 2.105 -7.695 1.016 1 94.94 363 ARG A C 1
ATOM 2909 O O . ARG A 1 363 ? 3.068 -8.461 1.09 1 94.94 363 ARG A O 1
ATOM 2916 N N . GLY A 1 364 ? 1.31 -7.355 2.119 1 95.56 364 GLY A N 1
ATOM 2917 C CA . GLY A 1 364 ? 1.598 -7.949 3.414 1 95.56 364 GLY A CA 1
ATOM 2918 C C . GLY A 1 364 ? 1.468 -9.461 3.418 1 95.56 364 GLY A C 1
ATOM 2919 O O . GLY A 1 364 ? 2.246 -10.156 4.074 1 95.56 364 GLY A O 1
ATOM 2920 N N . ILE A 1 365 ? 0.452 -9.961 2.668 1 97.88 365 ILE A N 1
ATOM 2921 C CA . ILE A 1 365 ? 0.254 -11.406 2.543 1 97.88 365 ILE A CA 1
ATOM 2922 C C . ILE A 1 365 ? 1.464 -12.031 1.857 1 97.88 365 ILE A C 1
ATOM 2924 O O . ILE A 1 365 ? 1.951 -13.086 2.287 1 97.88 365 ILE A O 1
ATOM 2928 N N . LEU A 1 366 ? 1.979 -11.375 0.86 1 98.44 366 LEU A N 1
ATOM 2929 C CA . LEU A 1 366 ? 3.084 -11.922 0.08 1 98.44 366 LEU A CA 1
ATOM 2930 C C . LEU A 1 366 ? 4.359 -11.984 0.913 1 98.44 366 LEU A C 1
ATOM 2932 O O . LEU A 1 366 ? 5.074 -12.992 0.888 1 98.44 366 LEU A O 1
ATOM 2936 N N . TRP A 1 367 ? 4.645 -10.953 1.713 1 97.44 367 TRP A N 1
ATOM 2937 C CA . TRP A 1 367 ? 5.785 -10.977 2.621 1 97.44 367 TRP A CA 1
ATOM 2938 C C . TRP A 1 367 ? 5.621 -12.07 3.678 1 97.44 367 TRP A C 1
ATOM 2940 O O . TRP A 1 367 ? 6.527 -12.867 3.9 1 97.44 367 TRP A O 1
ATOM 2950 N N . ALA A 1 368 ? 4.457 -12.117 4.27 1 97.25 368 ALA A N 1
ATOM 2951 C CA . ALA A 1 368 ? 4.199 -13.078 5.34 1 97.25 368 ALA A CA 1
ATOM 2952 C C . ALA A 1 368 ? 4.258 -14.508 4.82 1 97.25 368 ALA A C 1
ATOM 2954 O O . ALA A 1 368 ? 4.582 -15.438 5.57 1 97.25 368 ALA A O 1
ATOM 2955 N N . SER A 1 369 ? 3.908 -14.68 3.543 1 98.44 369 SER A N 1
ATOM 2956 C CA . SER A 1 369 ? 3.916 -16 2.932 1 98.44 369 SER A CA 1
ATOM 2957 C C . SER A 1 369 ? 5.312 -16.625 2.967 1 98.44 369 SER A C 1
ATOM 2959 O O . SER A 1 369 ? 5.457 -17.844 2.922 1 98.44 369 SER A O 1
ATOM 2961 N N . CYS A 1 370 ? 6.363 -15.82 3.064 1 98 370 CYS A N 1
ATOM 2962 C CA . CYS A 1 370 ? 7.734 -16.312 3.027 1 98 370 CYS A CA 1
ATOM 2963 C C . CYS A 1 370 ? 8.328 -16.391 4.43 1 98 370 CYS A C 1
ATOM 2965 O O . CYS A 1 370 ? 9.5 -16.734 4.598 1 98 370 CYS A O 1
ATOM 2967 N N . PHE A 1 371 ? 7.512 -16.031 5.398 1 95.88 371 PHE A N 1
ATOM 2968 C CA . PHE A 1 371 ? 7.977 -16.016 6.777 1 95.88 371 PHE A CA 1
ATOM 2969 C C . PHE A 1 371 ? 7.422 -17.203 7.551 1 95.88 371 PHE A C 1
ATOM 2971 O O . PHE A 1 371 ? 6.207 -17.422 7.574 1 95.88 371 PHE A O 1
ATOM 2978 N N . PHE A 1 372 ? 8.273 -18.016 8.133 1 95.44 372 PHE A N 1
ATOM 2979 C CA . PHE A 1 372 ? 7.906 -19.156 8.969 1 95.44 372 PHE A CA 1
ATOM 2980 C C . PHE A 1 372 ? 8.352 -18.938 10.406 1 95.44 372 PHE A C 1
ATOM 2982 O O . PHE A 1 372 ? 9.531 -18.672 10.664 1 95.44 372 PHE A O 1
ATOM 2989 N N . GLU A 1 373 ? 7.414 -18.875 11.32 1 81.38 373 GLU A N 1
ATOM 2990 C CA . GLU A 1 373 ? 7.758 -18.688 12.727 1 81.38 373 GLU A CA 1
ATOM 2991 C C . GLU A 1 373 ? 8.594 -19.859 13.242 1 81.38 373 GLU A C 1
ATOM 2993 O O . GLU A 1 373 ? 8.383 -21 12.844 1 81.38 373 GLU A O 1
ATOM 2998 N N . SER A 1 374 ? 9.812 -19.594 13.867 1 66.06 374 SER A N 1
ATOM 2999 C CA . SER A 1 374 ? 10.672 -20.625 14.453 1 66.06 374 SER A CA 1
ATOM 3000 C C . SER A 1 374 ? 9.961 -21.344 15.594 1 66.06 374 SER A C 1
ATOM 3002 O O . SER A 1 374 ? 9.102 -20.766 16.266 1 66.06 374 SER A O 1
ATOM 3004 N N . MET B 1 1 ? -26.625 15.562 3.672 1 54.5 1 MET B N 1
ATOM 3005 C CA . MET B 1 1 ? -26.297 14.484 4.602 1 54.5 1 MET B CA 1
ATOM 3006 C C . MET B 1 1 ? -27.391 13.422 4.605 1 54.5 1 MET B C 1
ATOM 3008 O O . MET B 1 1 ? -28.578 13.742 4.52 1 54.5 1 MET B O 1
ATOM 3012 N N . ALA B 1 2 ? -26.906 12.141 4.27 1 60.22 2 ALA B N 1
ATOM 3013 C CA . ALA B 1 2 ? -27.938 11.117 4.137 1 60.22 2 ALA B CA 1
ATOM 3014 C C . ALA B 1 2 ? -28.438 10.664 5.504 1 60.22 2 ALA B C 1
ATOM 3016 O O . ALA B 1 2 ? -27.656 10.242 6.355 1 60.22 2 ALA B O 1
ATOM 3017 N N . PHE B 1 3 ? -29.625 11.281 5.902 1 75.06 3 PHE B N 1
ATOM 3018 C CA . PHE B 1 3 ? -30.203 10.773 7.137 1 75.06 3 PHE B CA 1
ATOM 3019 C C . PHE B 1 3 ? -31.578 10.188 6.879 1 75.06 3 PHE B C 1
ATOM 3021 O O . PHE B 1 3 ? -32.156 10.383 5.809 1 75.06 3 PHE B O 1
ATOM 3028 N N . ILE B 1 4 ? -31.953 9.32 7.656 1 76.5 4 ILE B N 1
ATOM 3029 C CA . ILE B 1 4 ? -33.312 8.773 7.68 1 76.5 4 ILE B CA 1
ATOM 3030 C C . ILE B 1 4 ? -34.094 9.414 8.812 1 76.5 4 ILE B C 1
ATOM 3032 O O . ILE B 1 4 ? -33.562 9.633 9.906 1 76.5 4 ILE B O 1
ATOM 3036 N N . ASN B 1 5 ? -35.25 9.781 8.438 1 82.62 5 ASN B N 1
ATOM 3037 C CA . ASN B 1 5 ? -36.125 10.211 9.516 1 82.62 5 ASN B CA 1
ATOM 3038 C C . ASN B 1 5 ? -36.531 9.047 10.414 1 82.62 5 ASN B C 1
ATOM 3040 O O . ASN B 1 5 ? -36.781 7.941 9.938 1 82.62 5 ASN B O 1
ATOM 3044 N N . ILE B 1 6 ? -36.438 9.266 11.727 1 86.06 6 ILE B N 1
ATOM 3045 C CA . ILE B 1 6 ? -36.688 8.203 12.688 1 86.06 6 ILE B CA 1
ATOM 3046 C C . ILE B 1 6 ? -37.5 8.766 13.875 1 86.06 6 ILE B C 1
ATOM 3048 O O . ILE B 1 6 ? -37.344 9.945 14.203 1 86.06 6 ILE B O 1
ATOM 3052 N N . LYS B 1 7 ? -38.344 7.938 14.438 1 88.88 7 LYS B N 1
ATOM 3053 C CA . LYS B 1 7 ? -38.969 8.336 15.688 1 88.88 7 LYS B CA 1
ATOM 3054 C C . LYS B 1 7 ? -37.969 8.531 16.797 1 88.88 7 LYS B C 1
ATOM 3056 O O . LYS B 1 7 ? -37.094 7.66 17.031 1 88.88 7 LYS B O 1
ATOM 3061 N N . PRO B 1 8 ? -38.062 9.609 17.5 1 89.94 8 PRO B N 1
ATOM 3062 C CA . PRO B 1 8 ? -37.094 9.914 18.562 1 89.94 8 PRO B CA 1
ATOM 3063 C C . PRO B 1 8 ? -36.969 8.789 19.578 1 89.94 8 PRO B C 1
ATOM 3065 O O . PRO B 1 8 ? -35.875 8.547 20.094 1 89.94 8 PRO B O 1
ATOM 3068 N N . GLU B 1 9 ? -38.031 8.094 19.797 1 90.5 9 GLU B N 1
ATOM 3069 C CA . GLU B 1 9 ? -38 7.016 20.797 1 90.5 9 GLU B CA 1
ATOM 3070 C C . GLU B 1 9 ? -37.094 5.883 20.359 1 90.5 9 GLU B C 1
ATOM 3072 O O . GLU B 1 9 ? -36.469 5.223 21.203 1 90.5 9 GLU B O 1
ATOM 3077 N N . LEU B 1 10 ? -37 5.723 19.109 1 89.69 10 LEU B N 1
ATOM 3078 C CA . LEU B 1 10 ? -36.156 4.656 18.578 1 89.69 10 LEU B CA 1
ATOM 3079 C C . LEU B 1 10 ? -34.688 5.047 18.656 1 89.69 10 LEU B C 1
ATOM 3081 O O . LEU B 1 10 ? -33.844 4.191 18.859 1 89.69 10 LEU B O 1
ATOM 3085 N N . LYS B 1 11 ? -34.406 6.27 18.5 1 89.62 11 LYS B N 1
ATOM 3086 C CA . LYS B 1 11 ? -33.031 6.777 18.438 1 89.62 11 LYS B CA 1
ATOM 3087 C C . LYS B 1 11 ? -32.344 6.715 19.812 1 89.62 11 LYS B C 1
ATOM 3089 O O . LYS B 1 11 ? -31.125 6.715 19.906 1 89.62 11 LYS B O 1
ATOM 3094 N N . GLN B 1 12 ? -33.156 6.578 20.875 1 88.44 12 GLN B N 1
ATOM 3095 C CA . GLN B 1 12 ? -32.625 6.586 22.234 1 88.44 12 GLN B CA 1
ATOM 3096 C C . GLN B 1 12 ? -31.828 5.32 22.516 1 88.44 12 GLN B C 1
ATOM 3098 O O . GLN B 1 12 ? -30.938 5.32 23.375 1 88.44 12 GLN B O 1
ATOM 3103 N N . ASN B 1 13 ? -32.125 4.254 21.781 1 90.75 13 ASN B N 1
ATOM 3104 C CA . ASN B 1 13 ? -31.406 2.996 21.984 1 90.75 13 ASN B CA 1
ATOM 3105 C C . ASN B 1 13 ? -30.328 2.779 20.922 1 90.75 13 ASN B C 1
ATOM 3107 O O . ASN B 1 13 ? -30.5 1.979 20 1 90.75 13 ASN B O 1
ATOM 3111 N N . MET B 1 14 ? -29.203 3.334 21.172 1 89 14 MET B N 1
ATOM 3112 C CA . MET B 1 14 ? -28.125 3.301 20.188 1 89 14 MET B CA 1
ATOM 3113 C C . MET B 1 14 ? -27.562 1.893 20.047 1 89 14 MET B C 1
ATOM 3115 O O . MET B 1 14 ? -27.125 1.499 18.969 1 89 14 MET B O 1
ATOM 3119 N N . GLU B 1 15 ? -27.578 1.206 21.094 1 90.25 15 GLU B N 1
ATOM 3120 C CA . GLU B 1 15 ? -27.094 -0.172 21.062 1 90.25 15 GLU B CA 1
ATOM 3121 C C . GLU B 1 15 ? -27.922 -1.014 20.094 1 90.25 15 GLU B C 1
ATOM 3123 O O . GLU B 1 15 ? -27.375 -1.766 19.281 1 90.25 15 GLU B O 1
ATOM 3128 N N . ARG B 1 16 ? -29.203 -0.89 20.188 1 90.56 16 ARG B N 1
ATOM 3129 C CA . ARG B 1 16 ? -30.094 -1.64 19.297 1 90.56 16 ARG B CA 1
ATOM 3130 C C . ARG B 1 16 ? -29.922 -1.198 17.844 1 90.56 16 ARG B C 1
ATOM 3132 O O . ARG B 1 16 ? -29.906 -2.029 16.938 1 90.56 16 ARG B O 1
ATOM 3139 N N . LEU B 1 17 ? -29.859 0.037 17.703 1 88.31 17 LEU B N 1
ATOM 3140 C CA . LEU B 1 17 ? -29.656 0.572 16.359 1 88.31 17 LEU B CA 1
ATOM 3141 C C . LEU B 1 17 ? -28.359 0.061 15.75 1 88.31 17 LEU B C 1
ATOM 3143 O O . LEU B 1 17 ? -28.297 -0.268 14.562 1 88.31 17 LEU B O 1
ATOM 3147 N N . SER B 1 18 ? -27.297 0.089 16.516 1 88.25 18 SER B N 1
ATOM 3148 C CA . SER B 1 18 ? -26 -0.442 16.094 1 88.25 18 SER B CA 1
ATOM 3149 C C . SER B 1 18 ? -26.141 -1.868 15.57 1 88.25 18 SER B C 1
ATOM 3151 O O . SER B 1 18 ? -25.578 -2.205 14.523 1 88.25 18 SER B O 1
ATOM 3153 N N . ASP B 1 19 ? -26.891 -2.65 16.219 1 87.12 19 ASP B N 1
ATOM 3154 C CA . ASP B 1 19 ? -27.094 -4.039 15.82 1 87.12 19 ASP B CA 1
ATOM 3155 C C . ASP B 1 19 ? -27.859 -4.129 14.5 1 87.12 19 ASP B C 1
ATOM 3157 O O . ASP B 1 19 ? -27.516 -4.93 13.633 1 87.12 19 ASP B O 1
ATOM 3161 N N . ILE B 1 20 ? -28.891 -3.334 14.391 1 83.88 20 ILE B N 1
ATOM 3162 C CA . ILE B 1 20 ? -29.766 -3.371 13.219 1 83.88 20 ILE B CA 1
ATOM 3163 C C . ILE B 1 20 ? -28.984 -2.92 11.984 1 83.88 20 ILE B C 1
ATOM 3165 O O . ILE B 1 20 ? -29.125 -3.51 10.914 1 83.88 20 ILE B O 1
ATOM 3169 N N . LEU B 1 21 ? -28.234 -1.9 12.211 1 80.19 21 LEU B N 1
ATOM 3170 C CA . LEU B 1 21 ? -27.562 -1.268 11.078 1 80.19 21 LEU B CA 1
ATOM 3171 C C . LEU B 1 21 ? -26.188 -1.886 10.844 1 80.19 21 LEU B C 1
ATOM 3173 O O . LEU B 1 21 ? -25.547 -1.616 9.82 1 80.19 21 LEU B O 1
ATOM 3177 N N . ASN B 1 22 ? -25.688 -2.658 11.75 1 81.25 22 ASN B N 1
ATOM 3178 C CA . ASN B 1 22 ? -24.359 -3.252 11.711 1 81.25 22 ASN B CA 1
ATOM 3179 C C . ASN B 1 22 ? -23.266 -2.184 11.648 1 81.25 22 ASN B C 1
ATOM 3181 O O . ASN B 1 22 ? -22.391 -2.238 10.781 1 81.25 22 ASN B O 1
ATOM 3185 N N . ILE B 1 23 ? -23.469 -1.139 12.438 1 83.06 23 ILE B N 1
ATOM 3186 C CA . ILE B 1 23 ? -22.5 -0.062 12.633 1 83.06 23 ILE B CA 1
ATOM 3187 C C . ILE B 1 23 ? -22.078 -0.001 14.102 1 83.06 23 ILE B C 1
ATOM 3189 O O . ILE B 1 23 ? -22.938 -0 14.992 1 83.06 23 ILE B O 1
ATOM 3193 N N . PRO B 1 24 ? -20.812 0.03 14.336 1 84.25 24 PRO B N 1
ATOM 3194 C CA . PRO B 1 24 ? -20.375 0.088 15.734 1 84.25 24 PRO B CA 1
ATOM 3195 C C . PRO B 1 24 ? -21.016 1.241 16.5 1 84.25 24 PRO B C 1
ATOM 3197 O O . PRO B 1 24 ? -21.156 2.344 15.969 1 84.25 24 PRO B O 1
ATOM 3200 N N . GLU B 1 25 ? -21.422 0.957 17.719 1 86.62 25 GLU B N 1
ATOM 3201 C CA . GLU B 1 25 ? -22.188 1.895 18.531 1 86.62 25 GLU B CA 1
ATOM 3202 C C . GLU B 1 25 ? -21.438 3.211 18.719 1 86.62 25 GLU B C 1
ATOM 3204 O O . GLU B 1 25 ? -22.016 4.289 18.531 1 86.62 25 GLU B O 1
ATOM 3209 N N . PRO B 1 26 ? -20.125 3.221 19 1 83.25 26 PRO B N 1
ATOM 3210 C CA . PRO B 1 26 ? -19.438 4.5 19.188 1 83.25 26 PRO B CA 1
ATOM 3211 C C . PRO B 1 26 ? -19.469 5.379 17.938 1 83.25 26 PRO B C 1
ATOM 3213 O O . PRO B 1 26 ? -19.531 6.609 18.047 1 83.25 26 PRO B O 1
ATOM 3216 N N . LEU B 1 27 ? -19.484 4.754 16.828 1 86.5 27 LEU B N 1
ATOM 3217 C CA . LEU B 1 27 ? -19.531 5.496 15.57 1 86.5 27 LEU B CA 1
ATOM 3218 C C . LEU B 1 27 ? -20.906 6.125 15.375 1 86.5 27 LEU B C 1
ATOM 3220 O O . LEU B 1 27 ? -21.016 7.273 14.93 1 86.5 27 LEU B O 1
ATOM 3224 N N . LEU B 1 28 ? -21.891 5.324 15.641 1 86.25 28 LEU B N 1
ATOM 3225 C CA . LEU B 1 28 ? -23.266 5.797 15.5 1 86.25 28 LEU B CA 1
ATOM 3226 C C . LEU B 1 28 ? -23.531 6.973 16.438 1 86.25 28 LEU B C 1
ATOM 3228 O O . LEU B 1 28 ? -24.172 7.949 16.047 1 86.25 28 LEU B O 1
ATOM 3232 N N . ILE B 1 29 ? -23.047 6.824 17.625 1 87.56 29 ILE B N 1
ATOM 3233 C CA . ILE B 1 29 ? -23.203 7.891 18.609 1 87.56 29 ILE B CA 1
ATOM 3234 C C . ILE B 1 29 ? -22.531 9.164 18.109 1 87.56 29 ILE B C 1
ATOM 3236 O O . ILE B 1 29 ? -23.141 10.242 18.109 1 87.56 29 ILE B O 1
ATOM 3240 N N . SER B 1 30 ? -21.328 9.047 17.672 1 88.19 30 SER B N 1
ATOM 3241 C CA . SER B 1 30 ? -20.562 10.195 17.203 1 88.19 30 SER B CA 1
ATOM 3242 C C . SER B 1 30 ? -21.203 10.82 15.961 1 88.19 30 SER B C 1
ATOM 3244 O O . SER B 1 30 ? -21.25 12.039 15.828 1 88.19 30 SER B O 1
ATOM 3246 N N . ALA B 1 31 ? -21.734 10.008 15.094 1 86.06 31 ALA B N 1
ATOM 3247 C CA . ALA B 1 31 ? -22.328 10.461 13.836 1 86.06 31 ALA B CA 1
ATOM 3248 C C . ALA B 1 31 ? -23.625 11.203 14.086 1 86.06 31 ALA B C 1
ATOM 3250 O O . ALA B 1 31 ? -24.109 11.953 13.227 1 86.06 31 ALA B O 1
ATOM 3251 N N . ASN B 1 32 ? -24.25 10.953 15.273 1 84.62 32 ASN B N 1
ATOM 3252 C CA . ASN B 1 32 ? -25.562 11.516 15.555 1 84.62 32 ASN B CA 1
ATOM 3253 C C . ASN B 1 32 ? -25.531 12.445 16.766 1 84.62 32 ASN B C 1
ATOM 3255 O O . ASN B 1 32 ? -26.578 12.766 17.328 1 84.62 32 ASN B O 1
ATOM 3259 N N . ALA B 1 33 ? -24.359 12.797 17.219 1 81.75 33 ALA B N 1
ATOM 3260 C CA . ALA B 1 33 ? -24.188 13.586 18.438 1 81.75 33 ALA B CA 1
ATOM 3261 C C . ALA B 1 33 ? -24.828 14.969 18.297 1 81.75 33 ALA B C 1
ATOM 3263 O O . ALA B 1 33 ? -25.375 15.5 19.266 1 81.75 33 ALA B O 1
ATOM 3264 N N . ASN B 1 34 ? -24.781 15.594 17.141 1 78.88 34 ASN B N 1
ATOM 3265 C CA . ASN B 1 34 ? -25.234 16.969 17 1 78.88 34 ASN B CA 1
ATOM 3266 C C . ASN B 1 34 ? -26.328 17.109 15.945 1 78.88 34 ASN B C 1
ATOM 3268 O O . ASN B 1 34 ? -26.344 18.062 15.18 1 78.88 34 ASN B O 1
ATOM 3272 N N . VAL B 1 35 ? -27.203 16.078 16.016 1 82.19 35 VAL B N 1
ATOM 3273 C CA . VAL B 1 35 ? -28.281 16.141 15.023 1 82.19 35 VAL B CA 1
ATOM 3274 C C . VAL B 1 35 ? -29.641 16.031 15.711 1 82.19 35 VAL B C 1
ATOM 3276 O O . VAL B 1 35 ? -29.703 15.711 16.891 1 82.19 35 VAL B O 1
ATOM 3279 N N . SER B 1 36 ? -30.609 16.375 14.961 1 83.06 36 SER B N 1
ATOM 3280 C CA . SER B 1 36 ? -31.969 16.391 15.484 1 83.06 36 SER B CA 1
ATOM 3281 C C . SER B 1 36 ? -32.406 14.992 15.953 1 83.06 36 SER B C 1
ATOM 3283 O O . SER B 1 36 ? -31.875 13.984 15.469 1 83.06 36 SER B O 1
ATOM 3285 N N . ALA B 1 37 ? -33.25 14.938 16.891 1 86.19 37 ALA B N 1
ATOM 3286 C CA . ALA B 1 37 ? -33.719 13.695 17.484 1 86.19 37 ALA B CA 1
ATOM 3287 C C . ALA B 1 37 ? -34.5 12.859 16.484 1 86.19 37 ALA B C 1
ATOM 3289 O O . ALA B 1 37 ? -34.656 11.648 16.656 1 86.19 37 ALA B O 1
ATOM 3290 N N . ASP B 1 38 ? -34.938 13.508 15.445 1 86.06 38 ASP B N 1
ATOM 3291 C CA . ASP B 1 38 ? -35.75 12.797 14.484 1 86.06 38 ASP B CA 1
ATOM 3292 C C . ASP B 1 38 ? -34.969 12.406 13.25 1 86.06 38 ASP B C 1
ATOM 3294 O O . ASP B 1 38 ? -35.531 11.969 12.242 1 86.06 38 ASP B O 1
ATOM 3298 N N . GLU B 1 39 ? -33.688 12.617 13.336 1 85.12 39 GLU B N 1
ATOM 3299 C CA . GLU B 1 39 ? -32.812 12.258 12.227 1 85.12 39 GLU B CA 1
ATOM 3300 C C . GLU B 1 39 ? -31.766 11.242 12.656 1 85.12 39 GLU B C 1
ATOM 3302 O O . GLU B 1 39 ? -31.234 11.336 13.766 1 85.12 39 GLU B O 1
ATOM 3307 N N . LEU B 1 40 ? -31.625 10.25 11.844 1 83.62 40 LEU B N 1
ATOM 3308 C CA . LEU B 1 40 ? -30.578 9.258 12.086 1 83.62 40 LEU B CA 1
ATOM 3309 C C . LEU B 1 40 ? -29.594 9.219 10.922 1 83.62 40 LEU B C 1
ATOM 3311 O O . LEU B 1 40 ? -29.969 8.898 9.789 1 83.62 40 LEU B O 1
ATOM 3315 N N . TYR B 1 41 ? -28.406 9.57 11.258 1 81.5 41 TYR B N 1
ATOM 3316 C CA . TYR B 1 41 ? -27.359 9.539 10.25 1 81.5 41 TYR B CA 1
ATOM 3317 C C . TYR B 1 41 ? -26.656 8.188 10.234 1 81.5 41 TYR B C 1
ATOM 3319 O O . TYR B 1 41 ? -26.328 7.637 11.289 1 81.5 41 TYR B O 1
ATOM 3327 N N . PHE B 1 42 ? -26.484 7.648 9.055 1 77.56 42 PHE B N 1
ATOM 3328 C CA . PHE B 1 42 ? -25.844 6.359 8.82 1 77.56 42 PHE B CA 1
ATOM 3329 C C . PHE B 1 42 ? -24.516 6.535 8.102 1 77.56 42 PHE B C 1
ATOM 3331 O O . PHE B 1 42 ? -24.484 6.734 6.883 1 77.56 42 PHE B O 1
ATOM 3338 N N . PRO B 1 43 ? -23.438 6.383 8.859 1 79.94 43 PRO B N 1
ATOM 3339 C CA . PRO B 1 43 ? -22.125 6.559 8.234 1 79.94 43 PRO B CA 1
ATOM 3340 C C . PRO B 1 43 ? -21.891 5.59 7.078 1 79.94 43 PRO B C 1
ATOM 3342 O O . PRO B 1 43 ? -22.281 4.422 7.156 1 79.94 43 PRO B O 1
ATOM 3345 N N . GLY B 1 44 ? -21.234 6.039 6.027 1 74.81 44 GLY B N 1
ATOM 3346 C CA . GLY B 1 44 ? -20.797 5.223 4.898 1 74.81 44 GLY B CA 1
ATOM 3347 C C . GLY B 1 44 ? -21.844 5.133 3.803 1 74.81 44 GLY B C 1
ATOM 3348 O O . GLY B 1 44 ? -21.594 4.559 2.74 1 74.81 44 GLY B O 1
ATOM 3349 N N . VAL B 1 45 ? -23.062 5.516 4.035 1 67 45 VAL B N 1
ATOM 3350 C CA . VAL B 1 45 ? -24.141 5.371 3.049 1 67 45 VAL B CA 1
ATOM 3351 C C . VAL B 1 45 ? -24.484 6.738 2.469 1 67 45 VAL B C 1
ATOM 3353 O O . VAL B 1 45 ? -24.453 7.75 3.178 1 67 45 VAL B O 1
ATOM 3356 N N . SER B 1 46 ? -24.328 6.887 1.188 1 56.78 46 SER B N 1
ATOM 3357 C CA . SER B 1 46 ? -24.828 8.117 0.585 1 56.78 46 SER B CA 1
ATOM 3358 C C . SER B 1 46 ? -26.344 8.055 0.375 1 56.78 46 SER B C 1
ATOM 3360 O O . SER B 1 46 ? -26.859 7.074 -0.165 1 56.78 46 SER B O 1
ATOM 3362 N N . PHE B 1 47 ? -27.031 8.609 1.348 1 50.59 47 PHE B N 1
ATOM 3363 C CA . PHE B 1 47 ? -28.469 8.688 1.148 1 50.59 47 PHE B CA 1
ATOM 3364 C C . PHE B 1 47 ? -28.828 9.758 0.127 1 50.59 47 PHE B C 1
ATOM 3366 O O . PHE B 1 47 ? -28.281 10.867 0.173 1 50.59 47 PHE B O 1
ATOM 3373 N N . HIS B 1 48 ? -29 9.328 -1.038 1 47.06 48 HIS B N 1
ATOM 3374 C CA . HIS B 1 48 ? -29.719 10.367 -1.752 1 47.06 48 HIS B CA 1
ATOM 3375 C C . HIS B 1 48 ? -30.984 10.781 -0.994 1 47.06 48 HIS B C 1
ATOM 3377 O O . HIS B 1 48 ? -31.859 9.953 -0.737 1 47.06 48 HIS B O 1
ATOM 3383 N N . ALA B 1 49 ? -30.844 11.633 -0.031 1 44.5 49 ALA B N 1
ATOM 3384 C CA . ALA B 1 49 ? -31.984 12.211 0.659 1 44.5 49 ALA B CA 1
ATOM 3385 C C . ALA B 1 49 ? -33.156 12.422 -0.304 1 44.5 49 ALA B C 1
ATOM 3387 O O . ALA B 1 49 ? -33.094 13.297 -1.172 1 44.5 49 ALA B O 1
ATOM 3388 N N . GLY B 1 50 ? -33.594 11.523 -0.938 1 46 50 GLY B N 1
ATOM 3389 C CA . GLY B 1 50 ? -34.844 12.039 -1.497 1 46 50 GLY B CA 1
ATOM 3390 C C . GLY B 1 50 ? -35.844 12.453 -0.438 1 46 50 GLY B C 1
ATOM 3391 O O . GLY B 1 50 ? -35.844 11.922 0.67 1 46 50 GLY B O 1
ATOM 3392 N N . LYS B 1 51 ? -36.312 13.742 -0.431 1 47.91 51 LYS B N 1
ATOM 3393 C CA . LYS B 1 51 ? -37.281 14.523 0.363 1 47.91 51 LYS B CA 1
ATOM 3394 C C . LYS B 1 51 ? -38.406 13.648 0.883 1 47.91 51 LYS B C 1
ATOM 3396 O O . LYS B 1 51 ? -39.031 13.984 1.886 1 47.91 51 LYS B O 1
ATOM 3401 N N . ASN B 1 52 ? -38.625 12.609 0.233 1 50.91 52 ASN B N 1
ATOM 3402 C CA . ASN B 1 52 ? -39.906 12.039 0.597 1 50.91 52 ASN B CA 1
ATOM 3403 C C . ASN B 1 52 ? -39.75 10.703 1.316 1 50.91 52 ASN B C 1
ATOM 3405 O O . ASN B 1 52 ? -40.531 9.766 1.07 1 50.91 52 ASN B O 1
ATOM 3409 N N . VAL B 1 53 ? -38.625 10.555 1.957 1 55.41 53 VAL B N 1
ATOM 3410 C CA . VAL B 1 53 ? -38.531 9.203 2.49 1 55.41 53 VAL B CA 1
ATOM 3411 C C . VAL B 1 53 ? -39.281 9.117 3.816 1 55.41 53 VAL B C 1
ATOM 3413 O O . VAL B 1 53 ? -39.188 10.016 4.652 1 55.41 53 VAL B O 1
ATOM 3416 N N . GLN B 1 54 ? -40.281 8.25 3.938 1 63.22 54 GLN B N 1
ATOM 3417 C CA . GLN B 1 54 ? -41.094 7.898 5.094 1 63.22 54 GLN B CA 1
ATOM 3418 C C . GLN B 1 54 ? -40.219 7.617 6.316 1 63.22 54 GLN B C 1
ATOM 3420 O O . GLN B 1 54 ? -39.188 6.945 6.211 1 63.22 54 GLN B O 1
ATOM 3425 N N . ALA B 1 55 ? -40.406 8.367 7.422 1 74.69 55 ALA B N 1
ATOM 3426 C CA . ALA B 1 55 ? -39.75 8.172 8.711 1 74.69 55 ALA B CA 1
ATOM 3427 C C . ALA B 1 55 ? -39.906 6.73 9.188 1 74.69 55 ALA B C 1
ATOM 3429 O O . ALA B 1 55 ? -40.969 6.129 9.039 1 74.69 55 ALA B O 1
ATOM 3430 N N . ALA B 1 56 ? -38.844 6.148 9.57 1 80.19 56 ALA B N 1
ATOM 3431 C CA . ALA B 1 56 ? -38.938 4.832 10.195 1 80.19 56 ALA B CA 1
ATOM 3432 C C . ALA B 1 56 ? -39.656 4.91 11.539 1 80.19 56 ALA B C 1
ATOM 3434 O O . ALA B 1 56 ? -39.188 5.586 12.461 1 80.19 56 ALA B O 1
ATOM 3435 N N . GLU B 1 57 ? -40.781 4.27 11.594 1 87.56 57 GLU B N 1
ATOM 3436 C CA . GLU B 1 57 ? -41.594 4.285 12.82 1 87.56 57 GLU B CA 1
ATOM 3437 C C . GLU B 1 57 ? -41.281 3.076 13.695 1 87.56 57 GLU B C 1
ATOM 3439 O O . GLU B 1 57 ? -41.625 3.057 14.883 1 87.56 57 GLU B O 1
ATOM 3444 N N . THR B 1 58 ? -40.625 2.086 13.094 1 89.25 58 THR B N 1
ATOM 3445 C CA . THR B 1 58 ? -40.219 0.89 13.828 1 89.25 58 THR B CA 1
ATOM 3446 C C . THR B 1 58 ? -38.812 0.478 13.453 1 89.25 58 THR B C 1
ATOM 3448 O O . THR B 1 58 ? -38.25 0.949 12.453 1 89.25 58 THR B O 1
ATOM 3451 N N . TYR B 1 59 ? -38.25 -0.395 14.344 1 89.12 59 TYR B N 1
ATOM 3452 C CA . TYR B 1 59 ? -36.906 -0.924 14.055 1 89.12 59 TYR B CA 1
ATOM 3453 C C . TYR B 1 59 ? -36.938 -1.767 12.781 1 89.12 59 TYR B C 1
ATOM 3455 O O . TYR B 1 59 ? -35.969 -1.778 12.023 1 89.12 59 TYR B O 1
ATOM 3463 N N . GLU B 1 60 ? -38 -2.416 12.516 1 88.31 60 GLU B N 1
ATOM 3464 C CA . GLU B 1 60 ? -38.156 -3.217 11.297 1 88.31 60 GLU B CA 1
ATOM 3465 C C . GLU B 1 60 ? -38.125 -2.338 10.055 1 88.31 60 GLU B C 1
ATOM 3467 O O . GLU B 1 60 ? -37.5 -2.678 9.055 1 88.31 60 GLU B O 1
ATOM 3472 N N . GLN B 1 61 ? -38.875 -1.266 10.18 1 85.25 61 GLN B N 1
ATOM 3473 C CA . GLN B 1 61 ? -38.906 -0.321 9.07 1 85.25 61 GLN B CA 1
ATOM 3474 C C . GLN B 1 61 ? -37.5 0.267 8.828 1 85.25 61 GLN B C 1
ATOM 3476 O O . GLN B 1 61 ? -37.094 0.462 7.684 1 85.25 61 GLN B O 1
ATOM 3481 N N . LEU B 1 62 ? -36.875 0.489 9.883 1 83.44 62 LEU B N 1
ATOM 3482 C CA . LEU B 1 62 ? -35.531 1.024 9.781 1 83.44 62 LEU B CA 1
ATOM 3483 C C . LEU B 1 62 ? -34.594 0.038 9.078 1 83.44 62 LEU B C 1
ATOM 3485 O O . LEU B 1 62 ? -33.812 0.434 8.234 1 83.44 62 LEU B O 1
ATOM 3489 N N . GLN B 1 63 ? -34.688 -1.172 9.445 1 82.88 63 GLN B N 1
ATOM 3490 C CA . GLN B 1 63 ? -33.875 -2.215 8.836 1 82.88 63 GLN B CA 1
ATOM 3491 C C . GLN B 1 63 ? -34.156 -2.324 7.336 1 82.88 63 GLN B C 1
ATOM 3493 O O . GLN B 1 63 ? -33.219 -2.496 6.539 1 82.88 63 GLN B O 1
ATOM 3498 N N . LEU B 1 64 ? -35.344 -2.232 6.984 1 80.5 64 LEU B N 1
ATOM 3499 C CA . LEU B 1 64 ? -35.75 -2.299 5.578 1 80.5 64 LEU B CA 1
ATOM 3500 C C . LEU B 1 64 ? -35.156 -1.121 4.805 1 80.5 64 LEU B C 1
ATOM 3502 O O . LEU B 1 64 ? -34.719 -1.283 3.666 1 80.5 64 LEU B O 1
ATOM 3506 N N . LEU B 1 65 ? -35.25 -0.019 5.492 1 75.19 65 LEU B N 1
ATOM 3507 C CA . LEU B 1 65 ? -34.719 1.173 4.852 1 75.19 65 LEU B CA 1
ATOM 3508 C C . LEU B 1 65 ? -33.188 1.07 4.707 1 75.19 65 LEU B C 1
ATOM 3510 O O . LEU B 1 65 ? -32.656 1.422 3.666 1 75.19 65 LEU B O 1
ATOM 3514 N N . ALA B 1 66 ? -32.531 0.565 5.73 1 75.06 66 ALA B N 1
ATOM 3515 C CA . ALA B 1 66 ? -31.078 0.445 5.742 1 75.06 66 ALA B CA 1
ATOM 3516 C C . ALA B 1 66 ? -30.594 -0.528 4.668 1 75.06 66 ALA B C 1
ATOM 3518 O O . ALA B 1 66 ? -29.531 -0.339 4.078 1 75.06 66 ALA B O 1
ATOM 3519 N N . ASN B 1 67 ? -31.359 -1.489 4.398 1 73.62 67 ASN B N 1
ATOM 3520 C CA . ASN B 1 67 ? -31 -2.516 3.43 1 73.62 67 ASN B CA 1
ATOM 3521 C C . ASN B 1 67 ? -31.031 -1.979 2 1 73.62 67 ASN B C 1
ATOM 3523 O O . ASN B 1 67 ? -30.484 -2.598 1.085 1 73.62 67 ASN B O 1
ATOM 3527 N N . GLN B 1 68 ? -31.672 -0.915 1.863 1 68.69 68 GLN B N 1
ATOM 3528 C CA . GLN B 1 68 ? -31.812 -0.344 0.528 1 68.69 68 GLN B CA 1
ATOM 3529 C C . GLN B 1 68 ? -30.578 0.48 0.148 1 68.69 68 GLN B C 1
ATOM 3531 O O . GLN B 1 68 ? -30.406 0.854 -1.015 1 68.69 68 GLN B O 1
ATOM 3536 N N . TYR B 1 69 ? -29.75 0.567 1.188 1 65 69 TYR B N 1
ATOM 3537 C CA . TYR B 1 69 ? -28.641 1.474 0.904 1 65 69 TYR B CA 1
ATOM 3538 C C . TYR B 1 69 ? -27.312 0.719 0.853 1 65 69 TYR B C 1
ATOM 3540 O O . TYR B 1 69 ? -27.156 -0.298 1.529 1 65 69 TYR B O 1
ATOM 3548 N N . THR B 1 70 ? -26.625 1.122 -0.204 1 63.69 70 THR B N 1
ATOM 3549 C CA . THR B 1 70 ? -25.297 0.518 -0.378 1 63.69 70 THR B CA 1
ATOM 3550 C C . THR B 1 70 ? -24.203 1.508 -0.009 1 63.69 70 THR B C 1
ATOM 3552 O O . THR B 1 70 ? -24.406 2.723 -0.049 1 63.69 70 THR B O 1
ATOM 3555 N N . PHE B 1 71 ? -23.234 0.929 0.543 1 63.66 71 PHE B N 1
ATOM 3556 C CA . PHE B 1 71 ? -22.047 1.697 0.915 1 63.66 71 PHE B CA 1
ATOM 3557 C C . PHE B 1 71 ? -21.547 2.523 -0.263 1 63.66 71 PHE B C 1
ATOM 3559 O O . PHE B 1 71 ? -21.672 2.111 -1.417 1 63.66 71 PHE B O 1
ATOM 3566 N N . GLU B 1 72 ? -21.141 3.775 0.122 1 62.47 72 GLU B N 1
ATOM 3567 C CA . GLU B 1 72 ? -20.625 4.734 -0.851 1 62.47 72 GLU B CA 1
ATOM 3568 C C . GLU B 1 72 ? -19.625 4.07 -1.801 1 62.47 72 GLU B C 1
ATOM 3570 O O . GLU B 1 72 ? -19.141 2.967 -1.536 1 62.47 72 GLU B O 1
ATOM 3575 N N . ASP B 1 73 ? -19.312 4.789 -2.785 1 65.06 73 ASP B N 1
ATOM 3576 C CA . ASP B 1 73 ? -18.516 4.469 -3.961 1 65.06 73 ASP B CA 1
ATOM 3577 C C . ASP B 1 73 ? -17.078 4.137 -3.572 1 65.06 73 ASP B C 1
ATOM 3579 O O . ASP B 1 73 ? -16.297 5.027 -3.234 1 65.06 73 ASP B O 1
ATOM 3583 N N . GLU B 1 74 ? -16.75 2.945 -3.52 1 71.94 74 GLU B N 1
ATOM 3584 C CA . GLU B 1 74 ? -15.414 2.451 -3.225 1 71.94 74 GLU B CA 1
ATOM 3585 C C . GLU B 1 74 ? -14.367 3.094 -4.137 1 71.94 74 GLU B C 1
ATOM 3587 O O . GLU B 1 74 ? -13.211 3.266 -3.748 1 71.94 74 GLU B O 1
ATOM 3592 N N . GLN B 1 75 ? -14.836 3.506 -5.223 1 76.75 75 GLN B N 1
ATOM 3593 C CA . GLN B 1 75 ? -13.906 4.125 -6.16 1 76.75 75 GLN B CA 1
ATOM 3594 C C . GLN B 1 75 ? -13.453 5.496 -5.66 1 76.75 75 GLN B C 1
ATOM 3596 O O . GLN B 1 75 ? -12.273 5.844 -5.77 1 76.75 75 GLN B O 1
ATOM 3601 N N . TRP B 1 76 ? -14.43 6.238 -5.059 1 85.44 76 TRP B N 1
ATOM 3602 C CA . TRP B 1 76 ? -14.094 7.551 -4.516 1 85.44 76 TRP B CA 1
ATOM 3603 C C . TRP B 1 76 ? -13.148 7.418 -3.326 1 85.44 76 TRP B C 1
ATOM 3605 O O . TRP B 1 76 ? -12.195 8.188 -3.197 1 85.44 76 TRP B O 1
ATOM 3615 N N . LEU B 1 77 ? -13.367 6.379 -2.609 1 84.19 77 LEU B N 1
ATOM 3616 C CA . LEU B 1 77 ? -12.609 6.195 -1.373 1 84.19 77 LEU B CA 1
ATOM 3617 C C . LEU B 1 77 ? -11.172 5.793 -1.669 1 84.19 77 LEU B C 1
ATOM 3619 O O . LEU B 1 77 ? -10.266 6.105 -0.896 1 84.19 77 LEU B O 1
ATOM 3623 N N . THR B 1 78 ? -10.969 5.238 -2.82 1 82.44 78 THR B N 1
ATOM 3624 C CA . THR B 1 78 ? -9.648 4.66 -3.07 1 82.44 78 THR B CA 1
ATOM 3625 C C . THR B 1 78 ? -8.906 5.445 -4.148 1 82.44 78 THR B C 1
ATOM 3627 O O . THR B 1 78 ? -7.715 5.234 -4.367 1 82.44 78 THR B O 1
ATOM 3630 N N . LYS B 1 79 ? -9.531 6.355 -4.695 1 86.88 79 LYS B N 1
ATOM 3631 C CA . LYS B 1 79 ? -8.945 7.086 -5.816 1 86.88 79 LYS B CA 1
ATOM 3632 C C . LYS B 1 79 ? -7.871 8.055 -5.34 1 86.88 79 LYS B C 1
ATOM 3634 O O . LYS B 1 79 ? -8.016 8.68 -4.289 1 86.88 79 LYS B O 1
ATOM 3639 N N . THR B 1 80 ? -6.777 8.125 -6.121 1 90.62 80 THR B N 1
ATOM 3640 C CA . THR B 1 80 ? -5.766 9.164 -5.922 1 90.62 80 THR B CA 1
ATOM 3641 C C . THR B 1 80 ? -6.262 10.508 -6.43 1 90.62 80 THR B C 1
ATOM 3643 O O . THR B 1 80 ? -6.797 10.602 -7.539 1 90.62 80 THR B O 1
ATOM 3646 N N . ALA B 1 81 ? -6.16 11.5 -5.605 1 94.69 81 ALA B N 1
ATOM 3647 C CA . ALA B 1 81 ? -6.617 12.828 -6.008 1 94.69 81 ALA B CA 1
ATOM 3648 C C . ALA B 1 81 ? -5.605 13.898 -5.613 1 94.69 81 ALA B C 1
ATOM 3650 O O . ALA B 1 81 ? -4.848 13.727 -4.656 1 94.69 81 ALA B O 1
ATOM 3651 N N . VAL B 1 82 ? -5.543 14.906 -6.395 1 97.38 82 VAL B N 1
ATOM 3652 C CA . VAL B 1 82 ? -4.773 16.109 -6.102 1 97.38 82 VAL B CA 1
ATOM 3653 C C . VAL B 1 82 ? -5.699 17.203 -5.566 1 97.38 82 VAL B C 1
ATOM 3655 O O . VAL B 1 82 ? -6.793 17.406 -6.094 1 97.38 82 VAL B O 1
ATOM 3658 N N . TYR B 1 83 ? -5.238 17.891 -4.551 1 98.5 83 TYR B N 1
ATOM 3659 C CA . TYR B 1 83 ? -6.125 18.859 -3.914 1 98.5 83 TYR B CA 1
ATOM 3660 C C . TYR B 1 83 ? -5.496 20.25 -3.904 1 98.5 83 TYR B C 1
ATOM 3662 O O . TYR B 1 83 ? -4.488 20.484 -3.232 1 98.5 83 TYR B O 1
ATOM 3670 N N . ASP B 1 84 ? -6.059 21.125 -4.711 1 98.5 84 ASP B N 1
ATOM 3671 C CA . ASP B 1 84 ? -5.898 22.531 -4.363 1 98.5 84 ASP B CA 1
ATOM 3672 C C . ASP B 1 84 ? -6.938 22.953 -3.33 1 98.5 84 ASP B C 1
ATOM 3674 O O . ASP B 1 84 ? -7.676 22.125 -2.797 1 98.5 84 ASP B O 1
ATOM 3678 N N . SER B 1 85 ? -6.934 24.219 -2.975 1 98.5 85 SER B N 1
ATOM 3679 C CA . SER B 1 85 ? -7.816 24.688 -1.91 1 98.5 85 SER B CA 1
ATOM 3680 C C . SER B 1 85 ? -9.281 24.438 -2.252 1 98.5 85 SER B C 1
ATOM 3682 O O . SER B 1 85 ? -10.055 24.016 -1.395 1 98.5 85 SER B O 1
ATOM 3684 N N . ALA B 1 86 ? -9.68 24.625 -3.43 1 98.25 86 ALA B N 1
ATOM 3685 C CA . ALA B 1 86 ? -11.07 24.438 -3.854 1 98.25 86 ALA B CA 1
ATOM 3686 C C . ALA B 1 86 ? -11.469 22.969 -3.834 1 98.25 86 ALA B C 1
ATOM 3688 O O . ALA B 1 86 ? -12.547 22.625 -3.354 1 98.25 86 ALA B O 1
ATOM 3689 N N . GLU B 1 87 ? -10.609 22.156 -4.391 1 98.44 87 GLU B N 1
ATOM 3690 C CA . GLU B 1 87 ? -10.891 20.719 -4.414 1 98.44 87 GLU B CA 1
ATOM 3691 C C . GLU B 1 87 ? -10.945 20.141 -3.004 1 98.44 87 GLU B C 1
ATOM 3693 O O . GLU B 1 87 ? -11.719 19.234 -2.729 1 98.44 87 GLU B O 1
ATOM 3698 N N . LEU B 1 88 ? -10.062 20.641 -2.162 1 98.75 88 LEU B N 1
ATOM 3699 C CA . LEU B 1 88 ? -10.094 20.172 -0.781 1 98.75 88 LEU B CA 1
ATOM 3700 C C . LEU B 1 88 ? -11.422 20.516 -0.113 1 98.75 88 LEU B C 1
ATOM 3702 O O . LEU B 1 88 ? -12 19.688 0.592 1 98.75 88 LEU B O 1
ATOM 3706 N N . LYS B 1 89 ? -11.828 21.734 -0.296 1 98.5 89 LYS B N 1
ATOM 3707 C CA . LYS B 1 89 ? -13.109 22.156 0.279 1 98.5 89 LYS B CA 1
ATOM 3708 C C . LYS B 1 89 ? -14.234 21.219 -0.163 1 98.5 89 LYS B C 1
ATOM 3710 O O . LYS B 1 89 ? -15.055 20.797 0.657 1 98.5 89 LYS B O 1
ATOM 3715 N N . LYS B 1 90 ? -14.281 20.906 -1.424 1 97.81 90 LYS B N 1
ATOM 3716 C CA . LYS B 1 90 ? -15.281 20 -1.953 1 97.81 90 LYS B CA 1
ATOM 3717 C C . LYS B 1 90 ? -15.156 18.609 -1.311 1 97.81 90 LYS B C 1
ATOM 3719 O O . LYS B 1 90 ? -16.156 18.016 -0.932 1 97.81 90 LYS B O 1
ATOM 3724 N N . GLU B 1 91 ? -13.914 18.172 -1.24 1 97.38 91 GLU B N 1
ATOM 3725 C CA . GLU B 1 91 ? -13.664 16.844 -0.664 1 97.38 91 GLU B CA 1
ATOM 3726 C C . GLU B 1 91 ? -14.102 16.797 0.796 1 97.38 91 GLU B C 1
ATOM 3728 O O . GLU B 1 91 ? -14.68 15.797 1.238 1 97.38 91 GLU B O 1
ATOM 3733 N N . ILE B 1 92 ? -13.836 17.828 1.538 1 97.69 92 ILE B N 1
ATOM 3734 C CA . ILE B 1 92 ? -14.227 17.891 2.941 1 97.69 92 ILE B CA 1
ATOM 3735 C C . ILE B 1 92 ? -15.75 17.828 3.057 1 97.69 92 ILE B C 1
ATOM 3737 O O . ILE B 1 92 ? -16.281 17.109 3.906 1 97.69 92 ILE B O 1
ATOM 3741 N N . GLY B 1 93 ? -16.406 18.578 2.217 1 94.44 93 GLY B N 1
ATOM 3742 C CA . GLY B 1 93 ? -17.859 18.516 2.195 1 94.44 93 GLY B CA 1
ATOM 3743 C C . GLY B 1 93 ? -18.391 17.109 1.972 1 94.44 93 GLY B C 1
ATOM 3744 O O . GLY B 1 93 ? -19.266 16.641 2.713 1 94.44 93 GLY B O 1
ATOM 3745 N N . ARG B 1 94 ? -17.828 16.484 1.013 1 91.38 94 ARG B N 1
ATOM 3746 C CA . ARG B 1 94 ? -18.266 15.125 0.697 1 91.38 94 ARG B CA 1
ATOM 3747 C C . ARG B 1 94 ? -17.938 14.172 1.842 1 91.38 94 ARG B C 1
ATOM 3749 O O . ARG B 1 94 ? -18.766 13.336 2.205 1 91.38 94 ARG B O 1
ATOM 3756 N N . LEU B 1 95 ? -16.781 14.312 2.379 1 92.81 95 LEU B N 1
ATOM 3757 C CA . LEU B 1 95 ? -16.328 13.445 3.459 1 92.81 95 LEU B CA 1
ATOM 3758 C C . LEU B 1 95 ? -17.234 13.562 4.676 1 92.81 95 LEU B C 1
ATOM 3760 O O . LEU B 1 95 ? -17.656 12.555 5.246 1 92.81 95 LEU B O 1
ATOM 3764 N N . THR B 1 96 ? -17.547 14.789 5.07 1 90.75 96 THR B N 1
ATOM 3765 C CA . THR B 1 96 ? -18.344 15.016 6.27 1 90.75 96 THR B CA 1
ATOM 3766 C C . THR B 1 96 ? -19.797 14.609 6.035 1 90.75 96 THR B C 1
ATOM 3768 O O . THR B 1 96 ? -20.5 14.227 6.973 1 90.75 96 THR B O 1
ATOM 3771 N N . GLU B 1 97 ? -20.172 14.68 4.801 1 85.62 97 GLU B N 1
ATOM 3772 C CA . GLU B 1 97 ? -21.516 14.211 4.453 1 85.62 97 GLU B CA 1
ATOM 3773 C C . GLU B 1 97 ? -21.594 12.688 4.516 1 85.62 97 GLU B C 1
ATOM 3775 O O . GLU B 1 97 ? -22.578 12.141 5.035 1 85.62 97 GLU B O 1
ATOM 3780 N N . CYS B 1 98 ? -20.625 12.07 4.012 1 84.19 98 CYS B N 1
ATOM 3781 C CA . CYS B 1 98 ? -20.594 10.617 3.953 1 84.19 98 CYS B CA 1
ATOM 3782 C C . CYS B 1 98 ? -20.312 10.016 5.324 1 84.19 98 CYS B C 1
ATOM 3784 O O . CYS B 1 98 ? -20.812 8.945 5.66 1 84.19 98 CYS B O 1
ATOM 3786 N N . PHE B 1 99 ? -19.469 10.688 6.074 1 88.69 99 PHE B N 1
ATOM 3787 C CA . PHE B 1 99 ? -19.047 10.227 7.395 1 88.69 99 PHE B CA 1
ATOM 3788 C C . PHE B 1 99 ? -19.312 11.297 8.445 1 88.69 99 PHE B C 1
ATOM 3790 O O . PHE B 1 99 ? -18.375 11.969 8.898 1 88.69 99 PHE B O 1
ATOM 3797 N N . PRO B 1 100 ? -20.453 11.352 8.961 1 87.75 100 PRO B N 1
ATOM 3798 C CA . PRO B 1 100 ? -20.844 12.445 9.852 1 87.75 100 PRO B CA 1
ATOM 3799 C C . PRO B 1 100 ? -20.094 12.422 11.18 1 87.75 100 PRO B C 1
ATOM 3801 O O . PRO B 1 100 ? -20.172 13.375 11.953 1 87.75 100 PRO B O 1
ATOM 3804 N N . PHE B 1 101 ? -19.375 11.328 11.445 1 90.19 101 PHE B N 1
ATOM 3805 C CA . PHE B 1 101 ? -18.531 11.312 12.648 1 90.19 101 PHE B CA 1
ATOM 3806 C C . PHE B 1 101 ? -17.25 12.094 12.414 1 90.19 101 PHE B C 1
ATOM 3808 O O . PHE B 1 101 ? -16.469 12.305 13.352 1 90.19 101 PHE B O 1
ATOM 3815 N N . VAL B 1 102 ? -17.062 12.539 11.211 1 94.31 102 VAL B N 1
ATOM 3816 C CA . VAL B 1 102 ? -15.992 13.477 10.906 1 94.31 102 VAL B CA 1
ATOM 3817 C C . VAL B 1 102 ? -16.547 14.898 10.891 1 94.31 102 VAL B C 1
ATOM 3819 O O . VAL B 1 102 ? -17.516 15.195 10.195 1 94.31 102 VAL B O 1
ATOM 3822 N N . THR B 1 103 ? -15.922 15.727 11.641 1 94.69 103 THR B N 1
ATOM 3823 C CA . THR B 1 103 ? -16.328 17.125 11.641 1 94.69 103 THR B CA 1
ATOM 3824 C C . THR B 1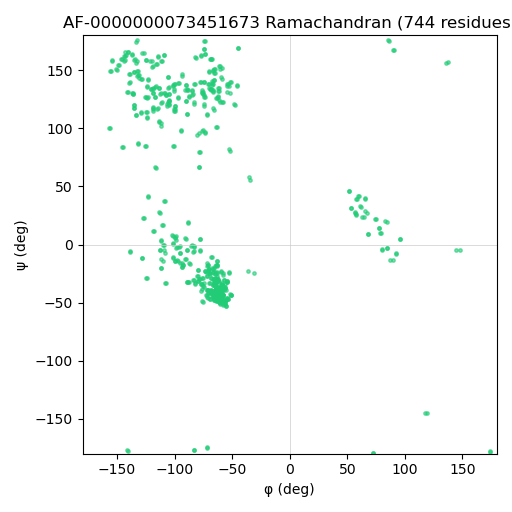 103 ? -15.211 18.016 11.125 1 94.69 103 THR B C 1
ATOM 3826 O O . THR B 1 103 ? -14.047 17.609 11.078 1 94.69 103 THR B O 1
ATOM 3829 N N . SER B 1 104 ? -15.586 19.125 10.633 1 97.06 104 SER B N 1
ATOM 3830 C CA . SER B 1 104 ? -14.617 20.078 10.102 1 97.06 104 SER B CA 1
ATOM 3831 C C . SER B 1 104 ? -14.867 21.484 10.648 1 97.06 104 SER B C 1
ATOM 3833 O O . SER B 1 104 ? -16.016 21.844 10.938 1 97.06 104 SER B O 1
ATOM 3835 N N . ARG B 1 105 ? -13.812 22.203 10.836 1 98.25 105 ARG B N 1
ATOM 3836 C CA . ARG B 1 105 ? -13.906 23.609 11.203 1 98.25 105 ARG B CA 1
ATOM 3837 C C . ARG B 1 105 ? -12.758 24.406 10.594 1 98.25 105 ARG B C 1
ATOM 3839 O O . ARG B 1 105 ? -11.75 23.844 10.18 1 98.25 105 ARG B O 1
ATOM 3846 N N . ILE B 1 106 ? -12.961 25.703 10.5 1 98.69 106 ILE B N 1
ATOM 3847 C CA . ILE B 1 106 ? -11.922 26.609 10.047 1 98.69 106 ILE B CA 1
ATOM 3848 C C . ILE B 1 106 ? -11.109 27.109 11.242 1 98.69 106 ILE B C 1
ATOM 3850 O O . ILE B 1 106 ? -11.656 27.672 12.188 1 98.69 106 ILE B O 1
ATOM 3854 N N . ILE B 1 107 ? -9.82 26.906 11.211 1 98.81 107 ILE B N 1
ATOM 3855 C CA . ILE B 1 107 ? -8.992 27.234 12.367 1 98.81 107 ILE B CA 1
ATOM 3856 C C . ILE B 1 107 ? -8.273 28.562 12.117 1 98.81 107 ILE B C 1
ATOM 3858 O O . ILE B 1 107 ? -7.637 29.109 13.031 1 98.81 107 ILE B O 1
ATOM 3862 N N . GLY B 1 108 ? -8.289 29.047 10.945 1 98.69 108 GLY B N 1
ATOM 3863 C CA . GLY B 1 108 ? -7.652 30.281 10.508 1 98.69 108 GLY B CA 1
ATOM 3864 C C . GLY B 1 108 ? -7.746 30.5 9.008 1 98.69 108 GLY B C 1
ATOM 3865 O O . GLY B 1 108 ? -8.398 29.719 8.305 1 98.69 108 GLY B O 1
ATOM 3866 N N . ARG B 1 109 ? -7.164 31.562 8.578 1 98.69 109 ARG B N 1
ATOM 3867 C CA . ARG B 1 109 ? -7.156 31.891 7.156 1 98.69 109 ARG B CA 1
ATOM 3868 C C . ARG B 1 109 ? -5.754 32.25 6.688 1 98.69 109 ARG B C 1
ATOM 3870 O O . ARG B 1 109 ? -4.945 32.75 7.469 1 98.69 109 ARG B O 1
ATOM 3877 N N . SER B 1 110 ? -5.539 31.938 5.438 1 98.69 110 SER B N 1
ATOM 3878 C CA . SER B 1 110 ? -4.234 32.219 4.855 1 98.69 110 SER B CA 1
ATOM 3879 C C . SER B 1 110 ? -4.07 33.719 4.582 1 98.69 110 SER B C 1
ATOM 3881 O O . SER B 1 110 ? -4.996 34.5 4.805 1 98.69 110 SER B O 1
ATOM 3883 N N . SER B 1 111 ? -2.891 34.094 4.148 1 98.38 111 SER B N 1
ATOM 3884 C CA . SER B 1 111 ? -2.58 35.469 3.812 1 98.38 111 SER B CA 1
ATOM 3885 C C . SER B 1 111 ? -3.562 36.031 2.789 1 98.38 111 SER B C 1
ATOM 3887 O O . SER B 1 111 ? -3.92 37.219 2.84 1 98.38 111 SER B O 1
ATOM 3889 N N . MET B 1 112 ? -4.059 35.156 1.895 1 98.12 112 MET B N 1
ATOM 3890 C CA . MET B 1 112 ? -4.992 35.625 0.872 1 98.12 112 MET B CA 1
ATOM 3891 C C . MET B 1 112 ? -6.434 35.312 1.279 1 98.12 112 MET B C 1
ATOM 3893 O O . MET B 1 112 ? -7.348 35.438 0.46 1 98.12 112 MET B O 1
ATOM 3897 N N . GLY B 1 113 ? -6.574 34.812 2.469 1 98.25 113 GLY B N 1
ATOM 3898 C CA . GLY B 1 113 ? -7.91 34.688 3.033 1 98.25 113 GLY B CA 1
ATOM 3899 C C . GLY B 1 113 ? -8.516 33.312 2.834 1 98.25 113 GLY B C 1
ATOM 3900 O O . GLY B 1 113 ? -9.688 33.094 3.148 1 98.25 113 GLY B O 1
ATOM 3901 N N . GLN B 1 114 ? -7.824 32.406 2.311 1 98.31 114 GLN B N 1
ATOM 3902 C CA . GLN B 1 114 ? -8.328 31.047 2.146 1 98.31 114 GLN B CA 1
ATOM 3903 C C . GLN B 1 114 ? -8.453 30.344 3.492 1 98.31 114 GLN B C 1
ATOM 3905 O O . GLN B 1 114 ? -7.586 30.484 4.355 1 98.31 114 GLN B O 1
ATOM 3910 N N . PRO B 1 115 ? -9.508 29.625 3.689 1 98.75 115 PRO B N 1
ATOM 3911 C CA . PRO B 1 115 ? -9.672 28.922 4.969 1 98.75 115 PRO B CA 1
ATOM 3912 C C . PRO B 1 115 ? -8.656 27.797 5.164 1 98.75 115 PRO B C 1
ATOM 3914 O O . PRO B 1 115 ? -8.32 27.094 4.211 1 98.75 115 PRO B O 1
ATOM 3917 N N . ILE B 1 116 ? -8.156 27.688 6.355 1 98.94 116 ILE B N 1
ATOM 3918 C CA . ILE B 1 116 ? -7.395 26.516 6.801 1 98.94 116 ILE B CA 1
ATOM 3919 C C . ILE B 1 116 ? -8.297 25.609 7.629 1 98.94 116 ILE B C 1
ATOM 3921 O O . ILE B 1 116 ? -8.758 25.984 8.703 1 98.94 116 ILE B O 1
ATOM 3925 N N . TYR B 1 117 ? -8.531 24.375 7.137 1 98.88 117 TYR B N 1
ATOM 3926 C CA . TYR B 1 117 ? -9.5 23.469 7.727 1 98.88 117 TYR B CA 1
ATOM 3927 C C . TYR B 1 117 ? -8.828 22.484 8.68 1 98.88 117 TYR B C 1
ATOM 3929 O O . TYR B 1 117 ? -7.73 22 8.391 1 98.88 117 TYR B O 1
ATOM 3937 N N . GLU B 1 118 ? -9.477 22.234 9.789 1 98.88 118 GLU B N 1
ATOM 3938 C CA . GLU B 1 118 ? -9.188 21.078 10.633 1 98.88 118 GLU B CA 1
ATOM 3939 C C . GLU B 1 118 ? -10.305 20.047 10.562 1 98.88 118 GLU B C 1
ATOM 3941 O O . GLU B 1 118 ? -11.484 20.406 10.609 1 98.88 118 GLU B O 1
ATOM 3946 N N . LEU B 1 119 ? -9.977 18.812 10.336 1 98.75 119 LEU B N 1
ATOM 3947 C CA . LEU B 1 119 ? -10.891 17.688 10.461 1 98.75 119 LEU B CA 1
ATOM 3948 C C . LEU B 1 119 ? -10.664 16.938 11.773 1 98.75 119 LEU B C 1
ATOM 3950 O O . LEU B 1 119 ? -9.516 16.75 12.195 1 98.75 119 LEU B O 1
ATOM 3954 N N . LEU B 1 120 ? -11.742 16.609 12.398 1 97.56 120 LEU B N 1
ATOM 3955 C CA . LEU B 1 120 ? -11.688 15.914 13.68 1 97.56 120 LEU B CA 1
ATOM 3956 C C . LEU B 1 120 ? -12.469 14.602 13.625 1 97.56 120 LEU B C 1
ATOM 3958 O O . LEU B 1 120 ? -13.547 14.539 13.031 1 97.56 120 LEU B O 1
ATOM 3962 N N . LEU B 1 121 ? -11.898 13.586 14.172 1 95.69 121 LEU B N 1
ATOM 3963 C CA . LEU B 1 121 ? -12.633 12.336 14.367 1 95.69 121 LEU B CA 1
ATOM 3964 C C . LEU B 1 121 ? -12.102 11.578 15.578 1 95.69 121 LEU B C 1
ATOM 3966 O O . LEU B 1 121 ? -10.938 11.734 15.945 1 95.69 121 LEU B O 1
ATOM 3970 N N . GLY B 1 122 ? -12.953 10.828 16.188 1 95.69 122 GLY B N 1
ATOM 3971 C CA . GLY B 1 122 ? -12.703 10.109 17.438 1 95.69 122 GLY B CA 1
ATOM 3972 C C . GLY B 1 122 ? -13.844 10.211 18.422 1 95.69 122 GLY B C 1
ATOM 3973 O O . GLY B 1 122 ? -14.641 11.148 18.359 1 95.69 122 GLY B O 1
ATOM 3974 N N . ALA B 1 123 ? -13.867 9.266 19.25 1 92.5 123 ALA B N 1
ATOM 3975 C CA . ALA B 1 123 ? -14.914 9.258 20.281 1 92.5 123 ALA B CA 1
ATOM 3976 C C . ALA B 1 123 ? -14.758 10.43 21.234 1 92.5 123 ALA B C 1
ATOM 3978 O O . ALA B 1 123 ? -13.648 10.898 21.469 1 92.5 123 ALA B O 1
ATOM 3979 N N . GLU B 1 124 ? -15.836 10.852 21.766 1 89.06 124 GLU B N 1
ATOM 3980 C CA . GLU B 1 124 ? -15.852 11.992 22.688 1 89.06 124 GLU B CA 1
ATOM 3981 C C . GLU B 1 124 ? -14.961 11.742 23.891 1 89.06 124 GLU B C 1
ATOM 3983 O O . GLU B 1 124 ? -14.281 12.656 24.375 1 89.06 124 GLU B O 1
ATOM 3988 N N . ASN B 1 125 ? -14.938 10.508 24.328 1 91.38 125 ASN B N 1
ATOM 3989 C CA . ASN B 1 125 ? -14.219 10.188 25.562 1 91.38 125 ASN B CA 1
ATOM 3990 C C . ASN B 1 125 ? -12.836 9.625 25.266 1 91.38 125 ASN B C 1
ATOM 3992 O O . ASN B 1 125 ? -12.18 9.094 26.172 1 91.38 125 ASN B O 1
ATOM 3996 N N . ALA B 1 126 ? -12.453 9.656 24.031 1 94.12 126 ALA B N 1
ATOM 3997 C CA . ALA B 1 126 ? -11.109 9.188 23.719 1 94.12 126 ALA B CA 1
ATOM 3998 C C . ALA B 1 126 ? -10.062 9.922 24.547 1 94.12 126 ALA B C 1
ATOM 4000 O O . ALA B 1 126 ? -10.102 11.148 24.656 1 94.12 126 ALA B O 1
ATOM 4001 N N . GLY B 1 127 ? -9.055 9.219 25.109 1 96.06 127 GLY B N 1
ATOM 4002 C CA . GLY B 1 127 ? -8.133 9.766 26.094 1 96.06 127 GLY B CA 1
ATOM 4003 C C . GLY B 1 127 ? -6.855 10.312 25.469 1 96.06 127 GLY B C 1
ATOM 4004 O O . GLY B 1 127 ? -6.129 11.07 26.109 1 96.06 127 GLY B O 1
ATOM 4005 N N . LYS B 1 128 ? -6.551 9.891 24.266 1 98.31 128 LYS B N 1
ATOM 4006 C CA . LYS B 1 128 ? -5.348 10.336 23.578 1 98.31 128 LYS B CA 1
ATOM 4007 C C . LYS B 1 128 ? -5.695 11.219 22.375 1 98.31 128 LYS B C 1
ATOM 4009 O O . LYS B 1 128 ? -6.828 11.195 21.891 1 98.31 128 LYS B O 1
ATOM 4014 N N . ARG B 1 129 ? -4.754 12.016 21.969 1 98.44 129 ARG B N 1
ATOM 4015 C CA . ARG B 1 129 ? -4.941 12.898 20.812 1 98.44 129 ARG B CA 1
ATOM 4016 C C . ARG B 1 129 ? -3.721 12.883 19.906 1 98.44 129 ARG B C 1
ATOM 4018 O O . ARG B 1 129 ? -2.586 12.984 20.375 1 98.44 129 ARG B O 1
ATOM 4025 N N . THR B 1 130 ? -3.918 12.68 18.625 1 98.88 130 THR B N 1
ATOM 4026 C CA . THR B 1 130 ? -2.893 12.797 17.594 1 98.88 130 THR B CA 1
ATOM 4027 C C . THR B 1 130 ? -3.238 13.914 16.625 1 98.88 130 THR B C 1
ATOM 4029 O O . THR B 1 130 ? -4.398 14.07 16.234 1 98.88 130 THR B O 1
ATOM 4032 N N . HIS B 1 131 ? -2.252 14.711 16.281 1 98.94 131 HIS B N 1
ATOM 4033 C CA . HIS B 1 131 ? -2.404 15.719 15.234 1 98.94 131 HIS B CA 1
ATOM 4034 C C . HIS B 1 131 ? -1.549 15.383 14.016 1 98.94 131 HIS B C 1
ATOM 4036 O O . HIS B 1 131 ? -0.367 15.055 14.156 1 98.94 131 HIS B O 1
ATOM 4042 N N . MET B 1 132 ? -2.145 15.398 12.859 1 98.94 132 MET B N 1
ATOM 4043 C CA . MET B 1 132 ? -1.429 15.234 11.602 1 98.94 132 MET B CA 1
ATOM 4044 C C . MET B 1 132 ? -1.668 16.422 10.68 1 98.94 132 MET B C 1
ATOM 4046 O O . MET B 1 132 ? -2.773 16.969 10.633 1 98.94 132 MET B O 1
ATOM 4050 N N . ASN B 1 133 ? -0.662 16.828 9.984 1 98.94 133 ASN B N 1
ATOM 4051 C CA . ASN B 1 133 ? -0.823 17.938 9.031 1 98.94 133 ASN B CA 1
ATOM 4052 C C . ASN B 1 133 ? 0.006 17.703 7.77 1 98.94 133 ASN B C 1
ATOM 4054 O O . ASN B 1 133 ? 0.878 16.828 7.742 1 98.94 133 ASN B O 1
ATOM 4058 N N . ALA B 1 134 ? -0.354 18.453 6.73 1 98.88 134 ALA B N 1
ATOM 4059 C CA . ALA B 1 134 ? 0.302 18.344 5.43 1 98.88 134 ALA B CA 1
ATOM 4060 C C . ALA B 1 134 ? 0.415 19.719 4.762 1 98.88 134 ALA B C 1
ATOM 4062 O O . ALA B 1 134 ? -0.229 20.672 5.188 1 98.88 134 ALA B O 1
ATOM 4063 N N . SER B 1 135 ? 1.34 19.812 3.854 1 98.81 135 SER B N 1
ATOM 4064 C CA . SER B 1 135 ? 1.484 20.938 2.936 1 98.81 135 SER B CA 1
ATOM 4065 C C . SER B 1 135 ? 1.839 22.219 3.684 1 98.81 135 SER B C 1
ATOM 4067 O O . SER B 1 135 ? 1.272 23.281 3.41 1 98.81 135 SER B O 1
ATOM 4069 N N . PHE B 1 136 ? 2.703 22.031 4.68 1 98.75 136 PHE B N 1
ATOM 4070 C CA . PHE B 1 136 ? 3.381 23.234 5.152 1 98.75 136 PHE B CA 1
ATOM 4071 C C . PHE B 1 136 ? 4.098 23.938 4.004 1 98.75 136 PHE B C 1
ATOM 4073 O O . PHE B 1 136 ? 4 25.172 3.863 1 98.75 136 PHE B O 1
ATOM 4080 N N . HIS B 1 137 ? 4.883 23.078 3.322 1 98.81 137 HIS B N 1
ATOM 4081 C CA . HIS B 1 137 ? 5.547 23.547 2.111 1 98.81 137 HIS B CA 1
ATOM 4082 C C . HIS B 1 137 ? 4.664 23.344 0.885 1 98.81 137 HIS B C 1
ATOM 4084 O O . HIS B 1 137 ? 4.129 22.25 0.669 1 98.81 137 HIS B O 1
ATOM 4090 N N . ALA B 1 138 ? 4.598 24.375 0.124 1 98.75 138 ALA B N 1
ATOM 4091 C CA . ALA B 1 138 ? 3.648 24.422 -0.986 1 98.75 138 ALA B CA 1
ATOM 4092 C C . ALA B 1 138 ? 3.949 23.312 -2.004 1 98.75 138 ALA B C 1
ATOM 4094 O O . ALA B 1 138 ? 3.035 22.656 -2.494 1 98.75 138 ALA B O 1
ATOM 4095 N N . ASN B 1 139 ? 5.207 23.125 -2.328 1 98.5 139 ASN B N 1
ATOM 4096 C CA . ASN B 1 139 ? 5.574 22.172 -3.373 1 98.5 139 ASN B CA 1
ATOM 4097 C C . ASN B 1 139 ? 5.516 20.734 -2.871 1 98.5 139 ASN B C 1
ATOM 4099 O O . ASN B 1 139 ? 5.875 19.812 -3.596 1 98.5 139 ASN B O 1
ATOM 4103 N N . GLU B 1 140 ? 5.082 20.531 -1.675 1 98.69 140 GLU B N 1
ATOM 4104 C CA . GLU B 1 140 ? 4.914 19.203 -1.102 1 98.69 140 GLU B CA 1
ATOM 4105 C C . GLU B 1 140 ? 3.436 18.844 -0.956 1 98.69 140 GLU B C 1
ATOM 4107 O O . GLU B 1 140 ? 3.043 18.188 0.007 1 98.69 140 GLU B O 1
ATOM 4112 N N . TRP B 1 141 ? 2.676 19.281 -1.939 1 98.5 141 TRP B N 1
ATOM 4113 C CA . TRP B 1 141 ? 1.223 19.156 -1.939 1 98.5 141 TRP B CA 1
ATOM 4114 C C . TRP B 1 141 ? 0.805 17.688 -1.957 1 98.5 141 TRP B C 1
ATOM 4116 O O . TRP B 1 141 ? -0.321 17.359 -1.579 1 98.5 141 TRP B O 1
ATOM 4126 N N . ILE B 1 142 ? 1.681 16.797 -2.312 1 98.38 142 ILE B N 1
ATOM 4127 C CA . ILE B 1 142 ? 1.357 15.375 -2.404 1 98.38 142 ILE B CA 1
ATOM 4128 C C . ILE B 1 142 ? 1.052 14.82 -1.015 1 98.38 142 ILE B C 1
ATOM 4130 O O . ILE B 1 142 ? 0.353 13.812 -0.879 1 98.38 142 ILE B O 1
ATOM 4134 N N . THR B 1 143 ? 1.576 15.477 0.054 1 98.75 143 THR B N 1
ATOM 4135 C CA . THR B 1 143 ? 1.321 15.047 1.424 1 98.75 143 THR B CA 1
ATOM 4136 C C . THR B 1 143 ? -0.161 15.172 1.764 1 98.75 143 THR B C 1
ATOM 4138 O O . THR B 1 143 ? -0.702 14.359 2.514 1 98.75 143 THR B O 1
ATOM 4141 N N . THR B 1 144 ? -0.828 16.203 1.179 1 98.81 144 THR B N 1
ATOM 4142 C CA . THR B 1 144 ? -2.27 16.344 1.352 1 98.81 144 THR B CA 1
ATOM 4143 C C . THR B 1 144 ? -3.006 15.148 0.746 1 98.81 144 THR B C 1
ATOM 4145 O O . THR B 1 144 ? -3.922 14.602 1.361 1 98.81 144 THR B O 1
ATOM 4148 N N . SER B 1 145 ? -2.582 14.797 -0.423 1 98.56 145 SER B N 1
ATOM 4149 C CA . SER B 1 145 ? -3.205 13.664 -1.103 1 98.56 145 SER B CA 1
ATOM 4150 C C . SER B 1 145 ? -3.061 12.383 -0.29 1 98.56 145 SER B C 1
ATOM 4152 O O . SER B 1 145 ? -4.012 11.609 -0.166 1 98.56 145 SER B O 1
ATOM 4154 N N . VAL B 1 146 ? -1.894 12.188 0.267 1 98.31 146 VAL B N 1
ATOM 4155 C CA . VAL B 1 146 ? -1.628 11.008 1.08 1 98.31 146 VAL B CA 1
ATOM 4156 C C . VAL B 1 146 ? -2.52 11.016 2.318 1 98.31 146 VAL B C 1
ATOM 4158 O O . VAL B 1 146 ? -3.189 10.023 2.619 1 98.31 146 VAL B O 1
ATOM 4161 N N . LEU B 1 147 ? -2.543 12.109 2.963 1 98.62 147 LEU B N 1
ATOM 4162 C CA . LEU B 1 147 ? -3.273 12.234 4.219 1 98.62 147 LEU B CA 1
ATOM 4163 C C . LEU B 1 147 ? -4.77 12.047 4 1 98.62 147 LEU B C 1
ATOM 4165 O O . LEU B 1 147 ? -5.426 11.328 4.758 1 98.62 147 LEU B O 1
ATOM 4169 N N . MET B 1 148 ? -5.312 12.641 2.953 1 98.44 148 MET B N 1
ATOM 4170 C CA . MET B 1 148 ? -6.742 12.562 2.674 1 98.44 148 MET B CA 1
ATOM 4171 C C . MET B 1 148 ? -7.137 11.156 2.236 1 98.44 148 MET B C 1
ATOM 4173 O O . MET B 1 148 ? -8.211 10.664 2.598 1 98.44 148 MET B O 1
ATOM 4177 N N . LYS B 1 149 ? -6.297 10.547 1.445 1 96.81 149 LYS B N 1
ATOM 4178 C CA . LYS B 1 149 ? -6.59 9.164 1.063 1 96.81 149 LYS B CA 1
ATOM 4179 C C . LYS B 1 149 ? -6.652 8.258 2.289 1 96.81 149 LYS B C 1
ATOM 4181 O O . LYS B 1 149 ? -7.566 7.441 2.416 1 96.81 149 LYS B O 1
ATOM 4186 N N . TRP B 1 150 ? -5.676 8.391 3.176 1 97.38 150 TRP B N 1
ATOM 4187 C CA . TRP B 1 150 ? -5.652 7.566 4.379 1 97.38 150 TRP B CA 1
ATOM 4188 C C . TRP B 1 150 ? -6.875 7.84 5.25 1 97.38 150 TRP B C 1
ATOM 4190 O O . TRP B 1 150 ? -7.469 6.91 5.805 1 97.38 150 TRP B O 1
ATOM 4200 N N . LEU B 1 151 ? -7.223 9.141 5.387 1 97.81 151 LEU B N 1
ATOM 4201 C CA . LEU B 1 151 ? -8.383 9.492 6.191 1 97.81 151 LEU B CA 1
ATOM 4202 C C . LEU B 1 151 ? -9.641 8.812 5.656 1 97.81 151 LEU B C 1
ATOM 4204 O O . LEU B 1 151 ? -10.461 8.312 6.43 1 97.81 151 LEU B O 1
ATOM 4208 N N . LYS B 1 152 ? -9.836 8.797 4.359 1 94.75 152 LYS B N 1
ATOM 4209 C CA . LYS B 1 152 ? -10.969 8.117 3.75 1 94.75 152 LYS B CA 1
ATOM 4210 C C . LYS B 1 152 ? -10.922 6.617 4.023 1 94.75 152 LYS B C 1
ATOM 4212 O O . LYS B 1 152 ? -11.945 6 4.328 1 94.75 152 LYS B O 1
ATOM 4217 N N . GLU B 1 153 ? -9.75 6.086 3.932 1 92.75 153 GLU B N 1
ATOM 4218 C CA . GLU B 1 153 ? -9.586 4.672 4.254 1 92.75 153 GLU B CA 1
ATOM 4219 C C . GLU B 1 153 ? -9.977 4.387 5.703 1 92.75 153 GLU B C 1
ATOM 4221 O O . GLU B 1 153 ? -10.656 3.396 5.984 1 92.75 153 GLU B O 1
ATOM 4226 N N . TYR B 1 154 ? -9.469 5.215 6.605 1 95.44 154 TYR B N 1
ATOM 4227 C CA . TYR B 1 154 ? -9.789 5.082 8.023 1 95.44 154 TYR B CA 1
ATOM 4228 C C . TYR B 1 154 ? -11.297 5.078 8.242 1 95.44 154 TYR B C 1
ATOM 4230 O O . TYR B 1 154 ? -11.836 4.184 8.898 1 95.44 154 TYR B O 1
ATOM 4238 N N . CYS B 1 155 ? -11.984 6.023 7.598 1 92.62 155 CYS B N 1
ATOM 4239 C CA . CYS B 1 155 ? -13.438 6.133 7.723 1 92.62 155 CYS B CA 1
ATOM 4240 C C . CYS B 1 155 ? -14.125 4.906 7.137 1 92.62 155 CYS B C 1
ATOM 4242 O O . CYS B 1 155 ? -15.062 4.367 7.738 1 92.62 155 CYS B O 1
ATOM 4244 N N . TYR B 1 156 ? -13.625 4.477 6.043 1 87.94 156 TYR B N 1
ATOM 4245 C CA . TYR B 1 156 ? -14.188 3.299 5.387 1 87.94 156 TYR B CA 1
ATOM 4246 C C . TYR B 1 156 ? -14.047 2.066 6.273 1 87.94 156 TYR B C 1
ATOM 4248 O O . TYR B 1 156 ? -15.008 1.313 6.457 1 87.94 156 TYR B O 1
ATOM 4256 N N . HIS B 1 157 ? -12.844 1.879 6.801 1 88.94 157 HIS B N 1
ATOM 4257 C CA . HIS B 1 157 ? -12.578 0.713 7.637 1 88.94 157 HIS B CA 1
ATOM 4258 C C . HIS B 1 157 ? -13.391 0.767 8.93 1 88.94 157 HIS B C 1
ATOM 4260 O O . HIS B 1 157 ? -13.805 -0.271 9.445 1 88.94 157 HIS B O 1
ATOM 4266 N N . LEU B 1 158 ? -13.633 1.952 9.445 1 89.75 158 LEU B N 1
ATOM 4267 C CA . LEU B 1 158 ? -14.5 2.107 10.609 1 89.75 158 LEU B CA 1
ATOM 4268 C C . LEU B 1 158 ? -15.898 1.581 10.312 1 89.75 158 LEU B C 1
ATOM 4270 O O . LEU B 1 158 ? -16.5 0.883 11.133 1 89.75 158 LEU B O 1
ATOM 4274 N N . CYS B 1 159 ? -16.344 1.882 9.133 1 82.56 159 CYS B N 1
ATOM 4275 C CA . CYS B 1 159 ? -17.719 1.544 8.758 1 82.56 159 CYS B CA 1
ATOM 4276 C C . CYS B 1 159 ? -17.844 0.068 8.398 1 82.56 159 CYS B C 1
ATOM 4278 O O . CYS B 1 159 ? -18.875 -0.549 8.625 1 82.56 159 CYS B O 1
ATOM 4280 N N . THR B 1 160 ? -16.75 -0.514 7.871 1 78.88 160 THR B N 1
ATOM 4281 C CA . THR B 1 160 ? -16.828 -1.891 7.395 1 78.88 160 THR B CA 1
ATOM 4282 C C . THR B 1 160 ? -16.312 -2.859 8.453 1 78.88 160 THR B C 1
ATOM 4284 O O . THR B 1 160 ? -16.484 -4.074 8.336 1 78.88 160 THR B O 1
ATOM 4287 N N . GLY B 1 161 ? -15.648 -2.326 9.438 1 81.06 161 GLY B N 1
ATOM 4288 C CA . GLY B 1 161 ? -15.102 -3.164 10.492 1 81.06 161 GLY B CA 1
ATOM 4289 C C . GLY B 1 161 ? -13.828 -3.885 10.086 1 81.06 161 GLY B C 1
ATOM 4290 O O . GLY B 1 161 ? -13.391 -4.816 10.766 1 81.06 161 GLY B O 1
ATOM 4291 N N . GLN B 1 162 ? -13.211 -3.518 9.055 1 81.62 162 GLN B N 1
ATOM 4292 C CA . GLN B 1 162 ? -11.984 -4.148 8.57 1 81.62 162 GLN B CA 1
ATOM 4293 C C . GLN B 1 162 ? -10.758 -3.607 9.305 1 81.62 162 GLN B C 1
ATOM 4295 O O . GLN B 1 162 ? -10.68 -2.412 9.594 1 81.62 162 GLN B O 1
ATOM 4300 N N . THR B 1 163 ? -9.867 -4.48 9.648 1 87.19 163 THR B N 1
ATOM 4301 C CA . THR B 1 163 ? -8.594 -4.066 10.234 1 87.19 163 THR B CA 1
ATOM 4302 C C . THR B 1 163 ? -7.613 -3.635 9.156 1 87.19 163 THR B C 1
ATOM 4304 O O . THR B 1 163 ? -7.824 -3.906 7.969 1 87.19 163 THR B O 1
ATOM 4307 N N . ALA B 1 164 ? -6.633 -2.904 9.562 1 88.69 164 ALA B N 1
ATOM 4308 C CA . ALA B 1 164 ? -5.566 -2.482 8.664 1 88.69 164 ALA B CA 1
ATOM 4309 C C . ALA B 1 164 ? -4.195 -2.65 9.312 1 88.69 164 ALA B C 1
ATOM 4311 O O . ALA B 1 164 ? -3.893 -1.991 10.312 1 88.69 164 ALA B O 1
ATOM 4312 N N . LEU B 1 165 ? -3.369 -3.496 8.734 1 90.38 165 LEU B N 1
ATOM 4313 C CA . LEU B 1 165 ? -2.002 -3.713 9.188 1 90.38 165 LEU B CA 1
ATOM 4314 C C . LEU B 1 165 ? -1.972 -4.051 10.68 1 90.38 165 LEU B C 1
ATOM 4316 O O . LEU B 1 165 ? -1.118 -3.553 11.414 1 90.38 165 LEU B O 1
ATOM 4320 N N . GLY B 1 166 ? -3.061 -4.734 11.141 1 89.12 166 GLY B N 1
ATOM 4321 C CA . GLY B 1 166 ? -3.123 -5.191 12.523 1 89.12 166 GLY B CA 1
ATOM 4322 C C . GLY B 1 166 ? -3.795 -4.199 13.453 1 89.12 166 GLY B C 1
ATOM 4323 O O . GLY B 1 166 ? -4.031 -4.496 14.625 1 89.12 166 GLY B O 1
ATOM 4324 N N . PHE B 1 167 ? -4.094 -3.021 12.969 1 93.81 167 PHE B N 1
ATOM 4325 C CA . PHE B 1 167 ? -4.762 -2.012 13.781 1 93.81 167 PHE B CA 1
ATOM 4326 C C . PHE B 1 167 ? -6.277 -2.133 13.656 1 93.81 167 PHE B C 1
ATOM 4328 O O . PHE B 1 167 ? -6.801 -2.367 12.57 1 93.81 167 PHE B O 1
ATOM 4335 N N . SER B 1 168 ? -6.961 -2.027 14.758 1 93.19 168 SER B N 1
ATOM 4336 C CA . SER B 1 168 ? -8.422 -1.954 14.797 1 93.19 168 SER B CA 1
ATOM 4337 C C . SER B 1 168 ? -8.898 -0.51 14.703 1 93.19 168 SER B C 1
ATOM 4339 O O . SER B 1 168 ? -8.734 0.268 15.641 1 93.19 168 SER B O 1
ATOM 4341 N N . PRO B 1 169 ? -9.523 -0.166 13.625 1 93.75 169 PRO B N 1
ATOM 4342 C CA . PRO B 1 169 ? -10.008 1.212 13.5 1 93.75 169 PRO B CA 1
ATOM 4343 C C . PRO B 1 169 ? -10.922 1.626 14.648 1 93.75 169 PRO B C 1
ATOM 4345 O O . PRO B 1 169 ? -10.836 2.758 15.133 1 93.75 169 PRO B O 1
ATOM 4348 N N . LEU B 1 170 ? -11.758 0.721 15.125 1 93.12 170 LEU B N 1
ATOM 4349 C CA . LEU B 1 170 ? -12.695 1.041 16.203 1 93.12 170 LEU B CA 1
ATOM 4350 C C . LEU B 1 170 ? -11.945 1.289 17.516 1 93.12 170 LEU B C 1
ATOM 4352 O O . LEU B 1 170 ? -12.312 2.184 18.281 1 93.12 170 LEU B O 1
ATOM 4356 N N . ASP B 1 171 ? -10.93 0.443 17.719 1 94.81 171 ASP B N 1
ATOM 4357 C CA . ASP B 1 171 ? -10.117 0.673 18.922 1 94.81 171 ASP B CA 1
ATOM 4358 C C . ASP B 1 171 ? -9.414 2.031 18.844 1 94.81 171 ASP B C 1
ATOM 4360 O O . ASP B 1 171 ? -9.383 2.764 19.844 1 94.81 171 ASP B O 1
ATOM 4364 N N . ILE B 1 172 ? -8.906 2.359 17.688 1 96.81 172 ILE B N 1
ATOM 4365 C CA . ILE B 1 172 ? -8.242 3.645 17.5 1 96.81 172 ILE B CA 1
ATOM 4366 C C . ILE B 1 172 ? -9.25 4.777 17.688 1 96.81 172 ILE B C 1
ATOM 4368 O O . ILE B 1 172 ? -8.984 5.734 18.422 1 96.81 172 ILE B O 1
ATOM 4372 N N . PHE B 1 173 ? -10.438 4.633 17.094 1 96.38 173 PHE B N 1
ATOM 4373 C CA . PHE B 1 173 ? -11.484 5.641 17.188 1 96.38 173 PHE B CA 1
ATOM 4374 C C . PHE B 1 173 ? -11.883 5.879 18.641 1 96.38 173 PHE B C 1
ATOM 4376 O O . PHE B 1 173 ? -12.102 7.02 19.047 1 96.38 173 PHE B O 1
ATOM 4383 N N . SER B 1 174 ? -11.922 4.836 19.391 1 95.25 174 SER B N 1
ATOM 4384 C CA . SER B 1 174 ? -12.414 4.895 20.766 1 95.25 174 SER B CA 1
ATOM 4385 C C . SER B 1 174 ? -11.344 5.445 21.719 1 95.25 174 SER B C 1
ATOM 4387 O O . SER B 1 174 ? -11.664 6.027 22.75 1 95.25 174 SER B O 1
ATOM 4389 N N . SER B 1 175 ? -10.094 5.359 21.328 1 96.81 175 SER B N 1
ATOM 4390 C CA . SER B 1 175 ? -9.039 5.672 22.297 1 96.81 175 SER B CA 1
ATOM 4391 C C . SER B 1 175 ? -8.305 6.949 21.906 1 96.81 175 SER B C 1
ATOM 4393 O O . SER B 1 175 ? -7.656 7.578 22.75 1 96.81 175 SER B O 1
ATOM 4395 N N . THR B 1 176 ? -8.383 7.355 20.641 1 98.12 176 THR B N 1
ATOM 4396 C CA . THR B 1 176 ? -7.539 8.445 20.172 1 98.12 176 THR B CA 1
ATOM 4397 C C . THR B 1 176 ? -8.352 9.43 19.328 1 98.12 176 THR B C 1
ATOM 4399 O O . THR B 1 176 ? -8.922 9.055 18.312 1 98.12 176 THR B O 1
ATOM 4402 N N . LYS B 1 177 ? -8.422 10.68 19.734 1 97.94 177 LYS B N 1
ATOM 4403 C CA . LYS B 1 177 ? -8.938 11.766 18.906 1 97.94 177 LYS B CA 1
ATOM 4404 C C . LYS B 1 177 ? -7.914 12.172 17.844 1 97.94 177 LYS B C 1
ATOM 4406 O O . LYS B 1 177 ? -6.727 12.32 18.141 1 97.94 177 LYS B O 1
ATOM 4411 N N . LEU B 1 178 ? -8.375 12.266 16.656 1 98.69 178 LEU B N 1
ATOM 4412 C CA . LEU B 1 178 ? -7.496 12.625 15.539 1 98.69 178 LEU B CA 1
ATOM 4413 C C . LEU B 1 178 ? -7.84 14.016 15.016 1 98.69 178 LEU B C 1
ATOM 4415 O O . LEU B 1 178 ? -8.992 14.289 14.664 1 98.69 178 LEU B O 1
ATOM 4419 N N . SER B 1 179 ? -6.875 14.883 15.023 1 98.88 179 SER B N 1
ATOM 4420 C CA . SER B 1 179 ? -6.91 16.203 14.414 1 98.88 179 SER B CA 1
ATOM 4421 C C . SER B 1 179 ? -6.086 16.25 13.133 1 98.88 179 SER B C 1
ATOM 4423 O O . SER B 1 179 ? -4.906 15.883 13.133 1 98.88 179 SER B O 1
ATOM 4425 N N . VAL B 1 180 ? -6.75 16.641 12 1 98.88 180 VAL B N 1
ATOM 4426 C CA . VAL B 1 180 ? -6.055 16.641 10.711 1 98.88 180 VAL B CA 1
ATOM 4427 C C . VAL B 1 180 ? -6.152 18.031 10.07 1 98.88 180 VAL B C 1
ATOM 4429 O O . VAL B 1 180 ? -7.242 18.594 9.969 1 98.88 180 VAL B O 1
ATOM 4432 N N . VAL B 1 181 ? -5.039 18.594 9.703 1 98.94 181 VAL B N 1
ATOM 4433 C CA . VAL B 1 181 ? -5.012 19.766 8.852 1 98.94 181 VAL B CA 1
ATOM 4434 C C . VAL B 1 181 ? -4.398 19.422 7.496 1 98.94 181 VAL B C 1
ATOM 4436 O O . VAL B 1 181 ? -3.176 19.328 7.371 1 98.94 181 VAL B O 1
ATOM 4439 N N . PRO B 1 182 ? -5.234 19.328 6.469 1 98.94 182 PRO B N 1
ATOM 4440 C CA . PRO B 1 182 ? -4.762 18.75 5.207 1 98.94 182 PRO B CA 1
ATOM 4441 C C . PRO B 1 182 ? -3.9 19.719 4.406 1 98.94 182 PRO B C 1
ATOM 4443 O O . PRO B 1 182 ? -3.029 19.297 3.643 1 98.94 182 PRO B O 1
ATOM 4446 N N . ILE B 1 183 ? -4.199 21.016 4.473 1 98.94 183 ILE B N 1
ATOM 4447 C CA . ILE B 1 183 ? -3.402 22.031 3.807 1 98.94 183 ILE B CA 1
ATOM 4448 C C . ILE B 1 183 ? -3.133 23.188 4.77 1 98.94 183 ILE B C 1
ATOM 4450 O O . ILE B 1 183 ? -4.039 23.953 5.09 1 98.94 183 ILE B O 1
ATOM 4454 N N . VAL B 1 184 ? -1.94 23.328 5.148 1 98.94 184 VAL B N 1
ATOM 4455 C CA . VAL B 1 184 ? -1.549 24.438 6.02 1 98.94 184 VAL B CA 1
ATOM 4456 C C . VAL B 1 184 ? -1.328 25.688 5.188 1 98.94 184 VAL B C 1
ATOM 4458 O O . VAL B 1 184 ? -1.607 26.797 5.645 1 98.94 184 VAL B O 1
ATOM 4461 N N . ASN B 1 185 ? -0.821 25.5 3.943 1 98.88 185 ASN B N 1
ATOM 4462 C CA . ASN B 1 185 ? -0.391 26.562 3.047 1 98.88 185 ASN B CA 1
ATOM 4463 C C . ASN B 1 185 ? -1.236 26.609 1.777 1 98.88 185 ASN B C 1
ATOM 4465 O O . ASN B 1 185 ? -0.722 26.406 0.676 1 98.88 185 ASN B O 1
ATOM 4469 N N . PRO B 1 186 ? -2.566 26.953 1.901 1 98.88 186 PRO B N 1
ATOM 4470 C CA . PRO B 1 186 ? -3.453 26.844 0.741 1 98.88 186 PRO B CA 1
ATOM 4471 C C . PRO B 1 186 ? -3.057 27.781 -0.401 1 98.88 186 PRO B C 1
ATOM 4473 O O . PRO B 1 186 ? -3.115 27.391 -1.57 1 98.88 186 PRO B O 1
ATOM 4476 N N . ASP B 1 187 ? -2.605 29.047 -0.092 1 98.81 187 ASP B N 1
ATOM 4477 C CA . ASP B 1 187 ? -2.197 29.969 -1.145 1 98.81 187 ASP B CA 1
ATOM 4478 C C . ASP B 1 187 ? -1.014 29.422 -1.935 1 98.81 187 ASP B C 1
ATOM 4480 O O . ASP B 1 187 ? -1.014 29.453 -3.166 1 98.81 187 ASP B O 1
ATOM 4484 N N . GLY B 1 188 ? -0.026 28.938 -1.201 1 98.81 188 GLY B N 1
ATOM 4485 C CA . GLY B 1 188 ? 1.145 28.375 -1.855 1 98.81 188 GLY B CA 1
ATOM 4486 C C . GLY B 1 188 ? 0.826 27.156 -2.703 1 98.81 188 GLY B C 1
ATOM 4487 O O . GLY B 1 188 ? 1.324 27.031 -3.824 1 98.81 188 GLY B O 1
ATOM 4488 N N . VAL B 1 189 ? 0.018 26.25 -2.197 1 98.81 189 VAL B N 1
ATOM 4489 C CA . VAL B 1 189 ? -0.363 25.047 -2.914 1 98.81 189 VAL B CA 1
ATOM 4490 C C . VAL B 1 189 ? -1.098 25.406 -4.203 1 98.81 189 VAL B C 1
ATOM 4492 O O . VAL B 1 189 ? -0.821 24.844 -5.266 1 98.81 189 VAL B O 1
ATOM 4495 N N . ASP B 1 190 ? -2.002 26.359 -4.137 1 98.75 190 ASP B N 1
ATOM 4496 C CA . ASP B 1 190 ? -2.719 26.812 -5.32 1 98.75 190 ASP B CA 1
ATOM 4497 C C . ASP B 1 190 ? -1.756 27.406 -6.355 1 98.75 190 ASP B C 1
ATOM 4499 O O . ASP B 1 190 ? -1.926 27.188 -7.559 1 98.75 190 ASP B O 1
ATOM 4503 N N . LEU B 1 191 ? -0.772 28.141 -5.867 1 98.62 191 LEU B N 1
ATOM 4504 C CA . LEU B 1 191 ? 0.227 28.719 -6.758 1 98.62 191 LEU B CA 1
ATOM 4505 C C . LEU B 1 191 ? 0.98 27.625 -7.516 1 98.62 191 LEU B C 1
ATOM 4507 O O . LEU B 1 191 ? 1.106 27.688 -8.742 1 98.62 191 LEU B O 1
ATOM 4511 N N . VAL B 1 192 ? 1.435 26.609 -6.793 1 98.38 192 VAL B N 1
ATOM 4512 C CA . VAL B 1 192 ? 2.254 25.547 -7.367 1 98.38 192 VAL B CA 1
ATOM 4513 C C . VAL B 1 192 ? 1.427 24.734 -8.367 1 98.38 192 VAL B C 1
ATOM 4515 O O . VAL B 1 192 ? 1.904 24.406 -9.453 1 98.38 192 VAL B O 1
ATOM 4518 N N . LEU B 1 193 ? 0.197 24.5 -8.023 1 97.94 193 LEU B N 1
ATOM 4519 C CA . LEU B 1 193 ? -0.625 23.594 -8.82 1 97.94 193 LEU B CA 1
ATOM 4520 C C . LEU B 1 193 ? -1.241 24.312 -10.008 1 97.94 193 LEU B C 1
ATOM 4522 O O . LEU B 1 193 ? -1.422 23.734 -11.078 1 97.94 193 LEU B O 1
ATOM 4526 N N . ASN B 1 194 ? -1.533 25.688 -9.852 1 97.69 194 ASN B N 1
ATOM 4527 C CA . ASN B 1 194 ? -2.377 26.328 -10.852 1 97.69 194 ASN B CA 1
ATOM 4528 C C . ASN B 1 194 ? -1.737 27.594 -11.391 1 97.69 194 ASN B C 1
ATOM 4530 O O . ASN B 1 194 ? -2.232 28.188 -12.352 1 97.69 194 ASN B O 1
ATOM 4534 N N . GLY B 1 195 ? -0.721 28.047 -10.781 1 96.62 195 GLY B N 1
ATOM 4535 C CA . GLY B 1 195 ? -0.045 29.25 -11.242 1 96.62 195 GLY B CA 1
ATOM 4536 C C . GLY B 1 195 ? -0.602 30.531 -10.633 1 96.62 195 GLY B C 1
ATOM 4537 O O . GLY B 1 195 ? -1.639 30.5 -9.969 1 96.62 195 GLY B O 1
ATOM 4538 N N . PRO B 1 196 ? 0.124 31.578 -10.82 1 96.31 196 PRO B N 1
ATOM 4539 C CA . PRO B 1 196 ? -0.265 32.844 -10.195 1 96.31 196 PRO B CA 1
ATOM 4540 C C . PRO B 1 196 ? -1.581 33.406 -10.742 1 96.31 196 PRO B C 1
ATOM 4542 O O . PRO B 1 196 ? -2.34 34.031 -10.008 1 96.31 196 PRO B O 1
ATOM 4545 N N . GLY B 1 197 ? -1.864 33.125 -12.039 1 95.25 197 GLY B N 1
ATOM 4546 C CA . GLY B 1 197 ? -3.119 33.594 -12.617 1 95.25 197 GLY B CA 1
ATOM 4547 C C . GLY B 1 197 ? -4.336 33.062 -11.875 1 95.25 197 GLY B C 1
ATOM 4548 O O . GLY B 1 197 ? -5.34 33.781 -11.742 1 95.25 197 GLY B O 1
ATOM 4549 N N . HIS B 1 198 ? -4.23 31.891 -11.367 1 94.56 198 HIS B N 1
ATOM 4550 C CA . HIS B 1 198 ? -5.316 31.266 -10.609 1 94.56 198 HIS B CA 1
ATOM 4551 C C . HIS B 1 198 ? -5.609 32.031 -9.328 1 94.56 198 HIS B C 1
ATOM 4553 O O . HIS B 1 198 ? -6.742 32.062 -8.852 1 94.56 198 HIS B O 1
ATOM 4559 N N . LEU B 1 199 ? -4.645 32.75 -8.812 1 95.62 199 LEU B N 1
ATOM 4560 C CA . LEU B 1 199 ? -4.766 33.5 -7.566 1 95.62 199 LEU B CA 1
ATOM 4561 C C . LEU B 1 199 ? -5.055 34.969 -7.848 1 95.62 199 LEU B C 1
ATOM 4563 O O . LEU B 1 199 ? -5.164 35.781 -6.918 1 95.62 199 LEU B O 1
ATOM 4567 N N . GLY B 1 200 ? -5.086 35.312 -9.133 1 95.38 200 GLY B N 1
ATOM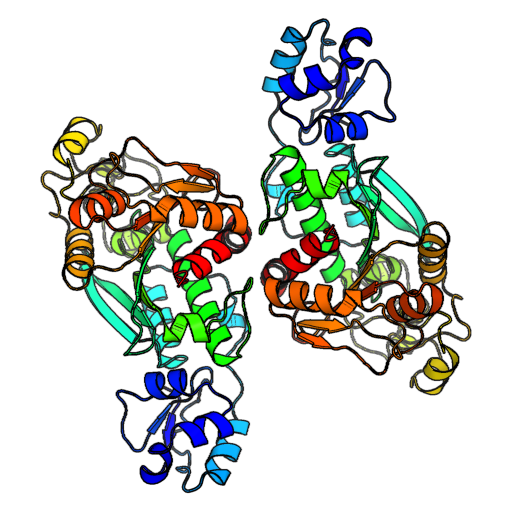 4568 C CA . GLY B 1 200 ? -5.281 36.688 -9.508 1 95.38 200 GLY B CA 1
ATOM 4569 C C . GLY B 1 200 ? -4.051 37.562 -9.289 1 95.38 200 GLY B C 1
ATOM 4570 O O . GLY B 1 200 ? -4.16 38.75 -9.055 1 95.38 200 GLY B O 1
ATOM 4571 N N . ILE B 1 201 ? -2.912 36.938 -9.242 1 94.38 201 ILE B N 1
ATOM 4572 C CA . ILE B 1 201 ? -1.654 37.656 -9.023 1 94.38 201 ILE B CA 1
ATOM 4573 C C . ILE B 1 201 ? -0.878 37.719 -10.336 1 94.38 201 ILE B C 1
ATOM 4575 O O . ILE B 1 201 ? -0.77 36.75 -11.062 1 94.38 201 ILE B O 1
ATOM 4579 N N . ALA B 1 202 ? -0.37 38.906 -10.602 1 93.75 202 ALA B N 1
ATOM 4580 C CA . ALA B 1 202 ? 0.512 39.031 -11.758 1 93.75 202 ALA B CA 1
ATOM 4581 C C . ALA B 1 202 ? 1.833 38.281 -11.523 1 93.75 202 ALA B C 1
ATOM 4583 O O . ALA B 1 202 ? 2.424 38.406 -10.445 1 93.75 202 ALA B O 1
ATOM 4584 N N . ARG B 1 203 ? 2.221 37.562 -12.484 1 92.19 203 ARG B N 1
ATOM 4585 C CA . ARG B 1 203 ? 3.455 36.812 -12.383 1 92.19 203 ARG B CA 1
ATOM 4586 C C . ARG B 1 203 ? 4.617 37.688 -11.93 1 92.19 203 ARG B C 1
ATOM 4588 O O . ARG B 1 203 ? 5.441 37.25 -11.125 1 92.19 203 ARG B O 1
ATOM 4595 N N . GLU B 1 204 ? 4.727 38.844 -12.469 1 92.94 204 GLU B N 1
ATOM 4596 C CA . GLU B 1 204 ? 5.824 39.781 -12.211 1 92.94 204 GLU B CA 1
ATOM 4597 C C . GLU B 1 204 ? 5.93 40.125 -10.727 1 92.94 204 GLU B C 1
ATOM 4599 O O . GLU B 1 204 ? 7.023 40.375 -10.219 1 92.94 204 GLU B O 1
ATOM 4604 N N . ALA B 1 205 ? 4.824 39.969 -10.086 1 92.31 205 ALA B N 1
ATOM 4605 C CA . ALA B 1 205 ? 4.785 40.312 -8.664 1 92.31 205 ALA B CA 1
ATOM 4606 C C . ALA B 1 205 ? 5.551 39.281 -7.836 1 92.31 205 ALA B C 1
ATOM 4608 O O . ALA B 1 205 ? 6 39.594 -6.727 1 92.31 205 ALA B O 1
ATOM 4609 N N . LEU B 1 206 ? 5.695 38.094 -8.352 1 95.62 206 LEU B N 1
ATOM 4610 C CA . LEU B 1 206 ? 6.332 37.031 -7.605 1 95.62 206 LEU B CA 1
ATOM 4611 C C . LEU B 1 206 ? 7.703 36.688 -8.188 1 95.62 206 LEU B C 1
ATOM 4613 O O . LEU B 1 206 ? 8.461 35.906 -7.602 1 95.62 206 LEU B O 1
ATOM 4617 N N . ASP B 1 207 ? 8.094 37.281 -9.297 1 94.44 207 ASP B N 1
ATOM 4618 C CA . ASP B 1 207 ? 9.273 36.906 -10.078 1 94.44 207 ASP B CA 1
ATOM 4619 C C . ASP B 1 207 ? 10.547 37.094 -9.25 1 94.44 207 ASP B C 1
ATOM 4621 O O . ASP B 1 207 ? 11.445 36.25 -9.297 1 94.44 207 ASP B O 1
ATOM 4625 N N . GLU B 1 208 ? 10.578 38.219 -8.586 1 94.31 208 GLU B N 1
ATOM 4626 C CA . GLU B 1 208 ? 11.766 38.469 -7.785 1 94.31 208 GLU B CA 1
ATOM 4627 C C . GLU B 1 208 ? 11.93 37.438 -6.68 1 94.31 208 GLU B C 1
ATOM 4629 O O . GLU B 1 208 ? 13.016 36.875 -6.496 1 94.31 208 GLU B O 1
ATOM 4634 N N . MET B 1 209 ? 10.844 37.156 -5.977 1 96.12 209 MET B N 1
ATOM 4635 C CA . MET B 1 209 ? 10.867 36.188 -4.914 1 96.12 209 MET B CA 1
ATOM 4636 C C . MET B 1 209 ? 11.188 34.781 -5.473 1 96.12 209 MET B C 1
ATOM 4638 O O . MET B 1 209 ? 11.828 33.969 -4.801 1 96.12 209 MET B O 1
ATOM 4642 N N . ASN B 1 210 ? 10.781 34.562 -6.676 1 96.94 210 ASN B N 1
ATOM 4643 C CA . ASN B 1 210 ? 10.922 33.25 -7.309 1 96.94 210 ASN B CA 1
ATOM 4644 C C . ASN B 1 210 ? 12.242 33.156 -8.055 1 96.94 210 ASN B C 1
ATOM 4646 O O . ASN B 1 210 ? 12.453 32.188 -8.812 1 96.94 210 ASN B O 1
ATOM 4650 N N . GLU B 1 211 ? 13.094 34.156 -7.957 1 94.81 211 GLU B N 1
ATOM 4651 C CA . GLU B 1 211 ? 14.414 34.188 -8.578 1 94.81 211 GLU B CA 1
ATOM 4652 C C . GLU B 1 211 ? 14.328 34 -10.086 1 94.81 211 GLU B C 1
ATOM 4654 O O . GLU B 1 211 ? 15.164 33.312 -10.68 1 94.81 211 GLU B O 1
ATOM 4659 N N . HIS B 1 212 ? 13.227 34.344 -10.648 1 92.38 212 HIS B N 1
ATOM 4660 C CA . HIS B 1 212 ? 12.969 34.375 -12.086 1 92.38 212 HIS B CA 1
ATOM 4661 C C . HIS B 1 212 ? 12.984 32.969 -12.68 1 92.38 212 HIS B C 1
ATOM 4663 O O . HIS B 1 212 ? 13.406 32.781 -13.828 1 92.38 212 HIS B O 1
ATOM 4669 N N . GLN B 1 213 ? 12.672 32.062 -11.875 1 93.19 213 GLN B N 1
ATOM 4670 C CA . GLN B 1 213 ? 12.453 30.719 -12.398 1 93.19 213 GLN B CA 1
ATOM 4671 C C . GLN B 1 213 ? 11.305 30.703 -13.406 1 93.19 213 GLN B C 1
ATOM 4673 O O . GLN B 1 213 ? 10.445 31.578 -13.391 1 93.19 213 GLN B O 1
ATOM 4678 N N . PRO B 1 214 ? 11.312 29.75 -14.359 1 92.62 214 PRO B N 1
ATOM 4679 C CA . PRO B 1 214 ? 10.32 29.734 -15.438 1 92.62 214 PRO B CA 1
ATOM 4680 C C . PRO B 1 214 ? 8.914 29.422 -14.938 1 92.62 214 PRO B C 1
ATOM 4682 O O . PRO B 1 214 ? 7.93 29.797 -15.57 1 92.62 214 PRO B O 1
ATOM 4685 N N . ASP B 1 215 ? 8.82 28.656 -13.828 1 94.44 215 ASP B N 1
ATOM 4686 C CA . ASP B 1 215 ? 7.523 28.328 -13.234 1 94.44 215 ASP B CA 1
ATOM 4687 C C . ASP B 1 215 ? 7.594 28.359 -11.711 1 94.44 215 ASP B C 1
ATOM 4689 O O . ASP B 1 215 ? 8.57 28.844 -11.141 1 94.44 215 ASP B O 1
ATOM 4693 N N . PHE B 1 216 ? 6.516 28.047 -11.086 1 96.69 216 PHE B N 1
ATOM 4694 C CA . PHE B 1 216 ? 6.434 28.172 -9.641 1 96.69 216 PHE B CA 1
ATOM 4695 C C . PHE B 1 216 ? 6.383 26.812 -8.969 1 96.69 216 PHE B C 1
ATOM 4697 O O . PHE B 1 216 ? 5.973 26.688 -7.816 1 96.69 216 PHE B O 1
ATOM 4704 N N . ARG B 1 217 ? 6.742 25.75 -9.656 1 95.19 217 ARG B N 1
ATOM 4705 C CA . ARG B 1 217 ? 6.602 24.375 -9.188 1 95.19 217 ARG B CA 1
ATOM 4706 C C . ARG B 1 217 ? 7.484 24.125 -7.969 1 95.19 217 ARG B C 1
ATOM 4708 O O . ARG B 1 217 ? 7.176 23.25 -7.145 1 95.19 217 ARG B O 1
ATOM 4715 N N . GLU B 1 218 ? 8.539 24.875 -7.812 1 96.5 218 GLU B N 1
ATOM 4716 C CA . GLU B 1 218 ? 9.477 24.656 -6.715 1 96.5 218 GLU B CA 1
ATOM 4717 C C . GLU B 1 218 ? 9.156 25.562 -5.527 1 96.5 218 GLU B C 1
ATOM 4719 O O . GLU B 1 218 ? 9.836 25.5 -4.5 1 96.5 218 GLU B O 1
ATOM 4724 N N . TRP B 1 219 ? 8.172 26.344 -5.688 1 98.12 219 TRP B N 1
ATOM 4725 C CA . TRP B 1 219 ? 7.773 27.266 -4.637 1 98.12 219 TRP B CA 1
ATOM 4726 C C . TRP B 1 219 ? 7.426 26.531 -3.352 1 98.12 219 TRP B C 1
ATOM 4728 O O . TRP B 1 219 ? 6.555 25.656 -3.348 1 98.12 219 TRP B O 1
ATOM 4738 N N . LYS B 1 220 ? 8.086 26.844 -2.244 1 98.38 220 LYS B N 1
ATOM 4739 C CA . LYS B 1 220 ? 7.918 26.188 -0.944 1 98.38 220 LYS B CA 1
ATOM 4740 C C . LYS B 1 220 ? 7.18 27.109 0.03 1 98.38 220 LYS B C 1
ATOM 4742 O O . LYS B 1 220 ? 6.391 26.641 0.853 1 98.38 220 LYS B O 1
ATOM 4747 N N . ALA B 1 221 ? 7.375 28.328 -0.066 1 98.62 221 ALA B N 1
ATOM 4748 C CA . ALA B 1 221 ? 6.934 29.344 0.892 1 98.62 221 ALA B CA 1
ATOM 4749 C C . ALA B 1 221 ? 5.43 29.594 0.776 1 98.62 221 ALA B C 1
ATOM 4751 O O . ALA B 1 221 ? 4.762 29 -0.075 1 98.62 221 ALA B O 1
ATOM 4752 N N . ASN B 1 222 ? 4.906 30.312 1.744 1 98.69 222 ASN B N 1
ATOM 4753 C CA . ASN B 1 222 ? 3.564 30.844 1.528 1 98.69 222 ASN B CA 1
ATOM 4754 C C . ASN B 1 222 ? 3.574 31.969 0.506 1 98.69 222 ASN B C 1
ATOM 4756 O O . ASN B 1 222 ? 4.605 32.25 -0.109 1 98.69 222 ASN B O 1
ATOM 4760 N N . ILE B 1 223 ? 2.438 32.625 0.306 1 98.44 223 ILE B N 1
ATOM 4761 C CA . ILE B 1 223 ? 2.316 33.531 -0.814 1 98.44 223 ILE B CA 1
ATOM 4762 C C . ILE B 1 223 ? 3.162 34.781 -0.552 1 98.44 223 ILE B C 1
ATOM 4764 O O . ILE B 1 223 ? 3.559 35.5 -1.489 1 98.44 223 ILE B O 1
ATOM 4768 N N . ASN B 1 224 ? 3.475 35.094 0.722 1 98.06 224 ASN B N 1
ATOM 4769 C CA . ASN B 1 224 ? 4.277 36.25 1.105 1 98.06 224 ASN B CA 1
ATOM 4770 C C . ASN B 1 224 ? 5.773 35.969 1.001 1 98.06 224 ASN B C 1
ATOM 4772 O O . ASN B 1 224 ? 6.602 36.812 1.317 1 98.06 224 ASN B O 1
ATOM 4776 N N . GLY B 1 225 ? 6.121 34.719 0.617 1 98.44 225 GLY B N 1
ATOM 4777 C CA . GLY B 1 225 ? 7.52 34.375 0.464 1 98.44 225 GLY B CA 1
ATOM 4778 C C . GLY B 1 225 ? 8.18 33.969 1.77 1 98.44 225 GLY B C 1
ATOM 4779 O O . GLY B 1 225 ? 9.406 34.031 1.898 1 98.44 225 GLY B O 1
ATOM 4780 N N . VAL B 1 226 ? 7.367 33.594 2.734 1 98.62 226 VAL B N 1
ATOM 4781 C CA . VAL B 1 226 ? 7.883 33.156 4.031 1 98.62 226 VAL B CA 1
ATOM 4782 C C . VAL B 1 226 ? 7.719 31.641 4.184 1 98.62 226 VAL B C 1
ATOM 4784 O O . VAL B 1 226 ? 6.652 31.094 3.895 1 98.62 226 VAL B O 1
ATOM 4787 N N . ASP B 1 227 ? 8.789 30.938 4.543 1 98.5 227 ASP B N 1
ATOM 4788 C CA . ASP B 1 227 ? 8.719 29.516 4.836 1 98.5 227 ASP B CA 1
ATOM 4789 C C . ASP B 1 227 ? 8.008 29.266 6.16 1 98.5 227 ASP B C 1
ATOM 4791 O O . ASP B 1 227 ? 8.562 29.531 7.23 1 98.5 227 ASP B O 1
ATOM 4795 N N . LEU B 1 228 ? 6.84 28.672 6.07 1 98.69 228 LEU B N 1
ATOM 4796 C CA . LEU B 1 228 ? 5.965 28.531 7.23 1 98.69 228 LEU B CA 1
ATOM 4797 C C . LEU B 1 228 ? 6.586 27.609 8.273 1 98.69 228 LEU B C 1
ATOM 4799 O O . LEU B 1 228 ? 6.312 27.75 9.469 1 98.69 228 LEU B O 1
ATOM 4803 N N . ASN B 1 229 ? 7.391 26.656 7.855 1 98.31 229 ASN B N 1
ATOM 4804 C CA . ASN B 1 229 ? 7.988 25.703 8.781 1 98.31 229 ASN B CA 1
ATOM 4805 C C . ASN B 1 229 ? 9.312 26.219 9.344 1 98.31 229 ASN B C 1
ATOM 4807 O O . ASN B 1 229 ? 10.109 25.453 9.875 1 98.31 229 ASN B O 1
ATOM 4811 N N . ASN B 1 230 ? 9.539 27.516 9.258 1 97.56 230 ASN B N 1
ATOM 4812 C CA . ASN B 1 230 ? 10.633 28.219 9.914 1 97.56 230 ASN B CA 1
ATOM 4813 C C . ASN B 1 230 ? 10.125 29.406 10.734 1 97.56 230 ASN B C 1
ATOM 4815 O O . ASN B 1 230 ? 10.875 30.344 11.016 1 97.56 230 ASN B O 1
ATOM 4819 N N . GLN B 1 231 ? 8.891 29.328 11.102 1 96.81 231 GLN B N 1
ATOM 4820 C CA . GLN B 1 231 ? 8.25 30.484 11.703 1 96.81 231 GLN B CA 1
ATOM 4821 C C . GLN B 1 231 ? 7.992 30.266 13.188 1 96.81 231 GLN B C 1
ATOM 4823 O O . GLN B 1 231 ? 7.43 31.141 13.859 1 96.81 231 GLN B O 1
ATOM 4828 N N . PHE B 1 232 ? 8.32 29.188 13.727 1 98.56 232 PHE B N 1
ATOM 4829 C CA . PHE B 1 232 ? 7.887 28.891 15.086 1 98.56 232 PHE B CA 1
ATOM 4830 C C . PHE B 1 232 ? 8.953 29.312 16.094 1 98.56 232 PHE B C 1
ATOM 4832 O O . PHE B 1 232 ? 10.148 29.25 15.805 1 98.56 232 PHE B O 1
ATOM 4839 N N . PRO B 1 233 ? 8.539 29.766 17.297 1 97.25 233 PRO B N 1
ATOM 4840 C CA . PRO B 1 233 ? 9.461 30.359 18.281 1 97.25 233 PRO B CA 1
ATOM 4841 C C . PRO B 1 233 ? 10.242 29.297 19.047 1 97.25 233 PRO B C 1
ATOM 4843 O O . PRO B 1 233 ? 10.109 29.188 20.266 1 97.25 233 PRO B O 1
ATOM 4846 N N . SER B 1 234 ? 11.031 28.625 18.484 1 97.44 234 SER B N 1
ATOM 4847 C CA . SER B 1 234 ? 12 27.672 19.016 1 97.44 234 SER B CA 1
ATOM 4848 C C . SER B 1 234 ? 13.383 27.891 18.422 1 97.44 234 SER B C 1
ATOM 4850 O O . SER B 1 234 ? 13.75 27.219 17.438 1 97.44 234 SER B O 1
ATOM 4852 N N . PHE B 1 235 ? 14.18 28.797 19.031 1 96.44 235 PHE B N 1
ATOM 4853 C CA . PHE B 1 235 ? 15.5 29.219 18.578 1 96.44 235 PHE B CA 1
ATOM 4854 C C . PHE B 1 235 ? 15.438 29.781 17.172 1 96.44 235 PHE B C 1
ATOM 4856 O O . PHE B 1 235 ? 16.266 29.438 16.312 1 96.44 235 PHE B O 1
ATOM 4863 N N . TRP B 1 236 ? 14.375 30.5 16.969 1 97.12 236 TRP B N 1
ATOM 4864 C CA . TRP B 1 236 ? 14.094 31.109 15.672 1 97.12 236 TRP B CA 1
ATOM 4865 C C . TRP B 1 236 ? 15.242 32 15.219 1 97.12 236 TRP B C 1
ATOM 4867 O O . TRP B 1 236 ? 15.586 32.031 14.039 1 97.12 236 TRP B O 1
ATOM 4877 N N . GLU B 1 237 ? 15.875 32.688 16.141 1 96.5 237 GLU B N 1
ATOM 4878 C CA . GLU B 1 237 ? 16.953 33.594 15.836 1 96.5 237 GLU B CA 1
ATOM 4879 C C . GLU B 1 237 ? 18.109 32.906 15.133 1 96.5 237 GLU B C 1
ATOM 4881 O O . GLU B 1 237 ? 18.781 33.5 14.281 1 96.5 237 GLU B O 1
ATOM 4886 N N . ILE B 1 238 ? 18.312 31.703 15.516 1 95.5 238 ILE B N 1
ATOM 4887 C CA . ILE B 1 238 ? 19.375 30.922 14.883 1 95.5 238 ILE B CA 1
ATOM 4888 C C . ILE B 1 238 ? 19.047 30.719 13.406 1 95.5 238 ILE B C 1
ATOM 4890 O O . ILE B 1 238 ? 19.922 30.891 12.547 1 95.5 238 ILE B O 1
ATOM 4894 N N . GLU B 1 239 ? 17.781 30.344 13.094 1 94.06 239 GLU B N 1
ATOM 4895 C CA . GLU B 1 239 ? 17.359 30.125 11.711 1 94.06 239 GLU B CA 1
ATOM 4896 C C . GLU B 1 239 ? 17.422 31.438 10.914 1 94.06 239 GLU B C 1
ATOM 4898 O O . GLU B 1 239 ? 17.797 31.438 9.742 1 94.06 239 GLU B O 1
ATOM 4903 N N . LYS B 1 240 ? 16.984 32.5 11.578 1 95.12 240 LYS B N 1
ATOM 4904 C CA . LYS B 1 240 ? 17.047 33.812 10.945 1 95.12 240 LYS B CA 1
ATOM 4905 C C . LYS B 1 240 ? 18.453 34.156 10.492 1 95.12 240 LYS B C 1
ATOM 4907 O O . LYS B 1 240 ? 18.656 34.688 9.398 1 95.12 240 LYS B O 1
ATOM 4912 N N . GLN B 1 241 ? 19.391 33.812 11.25 1 95.12 241 GLN B N 1
ATOM 4913 C CA . GLN B 1 241 ? 20.797 34.125 10.953 1 95.12 241 GLN B CA 1
ATOM 4914 C C . GLN B 1 241 ? 21.344 33.188 9.898 1 95.12 241 GLN B C 1
ATOM 4916 O O . GLN B 1 241 ? 22.062 33.594 8.984 1 95.12 241 GLN B O 1
ATOM 4921 N N . ARG B 1 242 ? 21 31.953 9.953 1 94.31 242 ARG B N 1
ATOM 4922 C CA . ARG B 1 242 ? 21.703 30.953 9.156 1 94.31 242 ARG B CA 1
ATOM 4923 C C . ARG B 1 242 ? 21.094 30.828 7.766 1 94.31 242 ARG B C 1
ATOM 4925 O O . ARG B 1 242 ? 21.781 30.484 6.805 1 94.31 242 ARG B O 1
ATOM 4932 N N . LYS B 1 243 ? 19.781 31.031 7.645 1 94.81 243 LYS B N 1
ATOM 4933 C CA . LYS B 1 243 ? 19.141 30.875 6.34 1 94.81 243 LYS B CA 1
ATOM 4934 C C . LYS B 1 243 ? 19.625 31.953 5.367 1 94.81 243 LYS B C 1
ATOM 4936 O O . LYS B 1 243 ? 19.75 33.125 5.742 1 94.81 243 LYS B O 1
ATOM 4941 N N . PRO B 1 244 ? 19.875 31.562 4.16 1 93.44 244 PRO B N 1
ATOM 4942 C CA . PRO B 1 244 ? 20.453 32.5 3.201 1 93.44 244 PRO B CA 1
ATOM 4943 C C . PRO B 1 244 ? 19.516 33.656 2.842 1 93.44 244 PRO B C 1
ATOM 4945 O O . PRO B 1 244 ? 19.938 34.812 2.846 1 93.44 244 PRO B O 1
ATOM 4948 N N . PRO B 1 245 ? 18.266 33.344 2.529 1 95.12 245 PRO B N 1
ATOM 4949 C CA . PRO B 1 245 ? 17.406 34.469 2.201 1 95.12 245 PRO B CA 1
ATOM 4950 C C . PRO B 1 245 ? 17.141 35.375 3.4 1 95.12 245 PRO B C 1
ATOM 4952 O O . PRO B 1 245 ? 16.844 34.906 4.492 1 95.12 245 PRO B O 1
ATOM 4955 N N . LYS B 1 246 ? 17.328 36.656 3.17 1 95.5 246 LYS B N 1
ATOM 4956 C CA . LYS B 1 246 ? 17.109 37.625 4.23 1 95.5 246 LYS B CA 1
ATOM 4957 C C . LYS B 1 246 ? 15.883 38.5 3.93 1 95.5 246 LYS B C 1
ATOM 4959 O O . LYS B 1 246 ? 15.609 39.469 4.648 1 95.5 246 LYS B O 1
ATOM 4964 N N . SER B 1 247 ? 15.242 38.219 2.875 1 96.44 247 SER B N 1
ATOM 4965 C CA . SER B 1 247 ? 13.984 38.812 2.432 1 96.44 247 SER B CA 1
ATOM 4966 C C . SER B 1 247 ? 13.062 37.75 1.822 1 96.44 247 SER B C 1
ATOM 4968 O O . SER B 1 247 ? 13.477 36.625 1.575 1 96.44 247 SER B O 1
ATOM 4970 N N . PRO B 1 248 ? 11.805 38.094 1.658 1 97.56 248 PRO B N 1
ATOM 4971 C CA . PRO B 1 248 ? 10.867 37.125 1.107 1 97.56 248 PRO B CA 1
ATOM 4972 C C . PRO B 1 248 ? 11.422 36.406 -0.113 1 97.56 248 PRO B C 1
ATOM 4974 O O . PRO B 1 248 ? 12.062 37 -0.968 1 97.56 248 PRO B O 1
ATOM 4977 N N . SER B 1 249 ? 11.211 35.094 -0.148 1 98.19 249 SER B N 1
ATOM 4978 C CA . SER B 1 249 ? 11.758 34.219 -1.163 1 98.19 249 SER B CA 1
ATOM 4979 C C . SER B 1 249 ? 10.891 32.969 -1.343 1 98.19 249 SER B C 1
ATOM 4981 O O . SER B 1 249 ? 10.094 32.625 -0.46 1 98.19 249 SER B O 1
ATOM 4983 N N . TYR B 1 250 ? 11.023 32.375 -2.457 1 97.88 250 TYR B N 1
ATOM 4984 C CA . TYR B 1 250 ? 10.211 31.188 -2.752 1 97.88 250 TYR B CA 1
ATOM 4985 C C . TYR B 1 250 ? 10.523 30.062 -1.783 1 97.88 250 TYR B C 1
ATOM 4987 O O . TYR B 1 250 ? 9.758 29.094 -1.676 1 97.88 250 TYR B O 1
ATOM 4995 N N . ARG B 1 251 ? 11.633 30.203 -1.046 1 97.56 251 ARG B N 1
ATOM 4996 C CA . ARG B 1 251 ? 11.961 29.156 -0.092 1 97.56 251 ARG B CA 1
ATOM 4997 C C . ARG B 1 251 ? 12.844 29.688 1.032 1 97.56 251 ARG B C 1
ATOM 4999 O O . ARG B 1 251 ? 13.586 30.641 0.839 1 97.56 251 ARG B O 1
ATOM 5006 N N . ASP B 1 252 ? 12.773 29.172 2.232 1 96.88 252 ASP B N 1
ATOM 5007 C CA . ASP B 1 252 ? 13.742 29.109 3.326 1 96.88 252 ASP B CA 1
ATOM 5008 C C . ASP B 1 252 ? 13.789 30.422 4.098 1 96.88 252 ASP B C 1
ATOM 5010 O O . ASP B 1 252 ? 14.516 30.547 5.086 1 96.88 252 ASP B O 1
ATOM 5014 N N . TYR B 1 253 ? 13.047 31.453 3.652 1 97.88 253 TYR B N 1
ATOM 5015 C CA . TYR B 1 253 ? 13.016 32.688 4.41 1 97.88 253 TYR B CA 1
ATOM 5016 C C . TYR B 1 253 ? 12.172 32.562 5.672 1 97.88 253 TYR B C 1
ATOM 5018 O O . TYR B 1 253 ? 10.969 32.281 5.59 1 97.88 253 TYR B O 1
ATOM 5026 N N . PRO B 1 254 ? 12.719 32.75 6.883 1 97.62 254 PRO B N 1
ATOM 5027 C CA . PRO B 1 254 ? 11.984 32.469 8.125 1 97.62 254 PRO B CA 1
ATOM 5028 C C . PRO B 1 254 ? 11.102 33.656 8.562 1 97.62 254 PRO B C 1
ATOM 5030 O O . PRO B 1 254 ? 10.383 33.531 9.555 1 97.62 254 PRO B O 1
ATOM 5033 N N . GLY B 1 255 ? 11.094 34.75 7.832 1 97.12 255 GLY B N 1
ATOM 5034 C CA . GLY B 1 255 ? 10.398 35.969 8.273 1 97.12 255 GLY B CA 1
ATOM 5035 C C . GLY B 1 255 ? 11.242 36.844 9.188 1 97.12 255 GLY B C 1
ATOM 5036 O O . GLY B 1 255 ? 12.398 36.5 9.469 1 97.12 255 GLY B O 1
ATOM 5037 N N . ASP B 1 256 ? 10.758 37.969 9.562 1 96.62 256 ASP B N 1
ATOM 5038 C CA . ASP B 1 256 ? 11.5 38.938 10.383 1 96.62 256 ASP B CA 1
ATOM 5039 C C . ASP B 1 256 ? 11.203 38.719 11.867 1 96.62 256 ASP B C 1
ATOM 5041 O O . ASP B 1 256 ? 11.93 39.219 12.727 1 96.62 256 ASP B O 1
ATOM 5045 N N . GLU B 1 257 ? 10.164 38.031 12.141 1 97.25 257 GLU B N 1
ATOM 5046 C CA . GLU B 1 257 ? 9.773 37.562 13.469 1 97.25 257 GLU B CA 1
ATOM 5047 C C . GLU B 1 257 ? 9.016 36.25 13.391 1 97.25 257 GLU B C 1
ATOM 5049 O O . GLU B 1 257 ? 8.445 35.906 12.352 1 97.25 257 GLU B O 1
ATOM 5054 N N . PRO B 1 258 ? 9.07 35.469 14.492 1 97.94 258 PRO B N 1
ATOM 5055 C CA . PRO B 1 258 ? 8.281 34.25 14.477 1 97.94 258 PRO B CA 1
ATOM 5056 C C . PRO B 1 258 ? 6.773 34.5 14.438 1 97.94 258 PRO B C 1
ATOM 5058 O O . PRO B 1 258 ? 6.316 35.531 14.93 1 97.94 258 PRO B O 1
ATOM 5061 N N . LEU B 1 259 ? 6.039 33.656 13.82 1 98.38 259 LEU B N 1
ATOM 5062 C CA . LEU B 1 259 ? 4.582 33.594 13.828 1 98.38 259 LEU B CA 1
ATOM 5063 C C . LEU B 1 259 ? 3.975 34.875 13.258 1 98.38 259 LEU B C 1
ATOM 5065 O O . LEU B 1 259 ? 2.955 35.375 13.75 1 98.38 259 LEU B O 1
ATOM 5069 N N . THR B 1 260 ? 4.633 35.531 12.281 1 97.94 260 THR B N 1
ATOM 5070 C CA . THR B 1 260 ? 4.105 36.719 11.609 1 97.94 260 THR B CA 1
ATOM 5071 C C . THR B 1 260 ? 3.094 36.312 10.531 1 97.94 260 THR B C 1
ATOM 5073 O O . THR B 1 260 ? 2.244 37.125 10.148 1 97.94 260 THR B O 1
ATOM 5076 N N . GLU B 1 261 ? 3.244 35.094 9.984 1 98.69 261 GLU B N 1
ATOM 5077 C CA . GLU B 1 261 ? 2.344 34.625 8.938 1 98.69 261 GLU B CA 1
ATOM 5078 C C . GLU B 1 261 ? 1.083 34 9.531 1 98.69 261 GLU B C 1
ATOM 5080 O O . GLU B 1 261 ? 1.165 33.156 10.43 1 98.69 261 GLU B O 1
ATOM 5085 N N . PRO B 1 262 ? -0.117 34.375 9.031 1 98.81 262 PRO B N 1
ATOM 5086 C CA . PRO B 1 262 ? -1.367 33.875 9.625 1 98.81 262 PRO B CA 1
ATOM 5087 C C . PRO B 1 262 ? -1.48 32.375 9.617 1 98.81 262 PRO B C 1
ATOM 5089 O O . PRO B 1 262 ? -2.059 31.781 10.539 1 98.81 262 PRO B O 1
ATOM 5092 N N . GLU B 1 263 ? -0.963 31.688 8.602 1 98.88 263 GLU B N 1
ATOM 5093 C CA . GLU B 1 263 ? -1.014 30.219 8.539 1 98.88 263 GLU B CA 1
ATOM 5094 C C . GLU B 1 263 ? -0.268 29.594 9.711 1 98.88 263 GLU B C 1
ATOM 5096 O O . GLU B 1 263 ? -0.79 28.703 10.375 1 98.88 263 GLU B O 1
ATOM 5101 N N . ALA B 1 264 ? 0.992 30.078 9.938 1 98.81 264 ALA B N 1
ATOM 5102 C CA . ALA B 1 264 ? 1.788 29.578 11.047 1 98.81 264 ALA B CA 1
ATOM 5103 C C . ALA B 1 264 ? 1.121 29.891 12.383 1 98.81 264 ALA B C 1
ATOM 5105 O O . ALA B 1 264 ? 1.1 29.047 13.289 1 98.81 264 ALA B O 1
ATOM 5106 N N . ALA B 1 265 ? 0.577 31.078 12.5 1 98.75 265 ALA B N 1
ATOM 5107 C CA . ALA B 1 265 ? -0.121 31.484 13.727 1 98.75 265 ALA B CA 1
ATOM 5108 C C . ALA B 1 265 ? -1.326 30.578 13.984 1 98.75 265 ALA B C 1
ATOM 5110 O O . ALA B 1 265 ? -1.588 30.188 15.125 1 98.75 265 ALA B O 1
ATOM 5111 N N . ALA B 1 266 ? -2.053 30.266 12.93 1 98.88 266 ALA B N 1
ATOM 5112 C CA . ALA B 1 266 ? -3.217 29.391 13.055 1 98.88 266 ALA B CA 1
ATOM 5113 C C . ALA B 1 266 ? -2.816 28.016 13.586 1 98.88 266 ALA B C 1
ATOM 5115 O O . ALA B 1 266 ? -3.486 27.469 14.469 1 98.88 266 ALA B O 1
ATOM 5116 N N . MET B 1 267 ? -1.756 27.469 13.07 1 98.88 267 MET B N 1
ATOM 5117 C CA . MET B 1 267 ? -1.282 26.156 13.508 1 98.88 267 MET B CA 1
ATOM 5118 C C . MET B 1 267 ? -0.808 26.203 14.953 1 98.88 267 MET B C 1
ATOM 5120 O O . MET B 1 267 ? -1.094 25.281 15.734 1 98.88 267 MET B O 1
ATOM 5124 N N . ARG B 1 268 ? -0.033 27.266 15.273 1 98.75 268 ARG B N 1
ATOM 5125 C CA . ARG B 1 268 ? 0.402 27.438 16.656 1 98.75 268 ARG B CA 1
ATOM 5126 C C . ARG B 1 268 ? -0.791 27.484 17.594 1 98.75 268 ARG B C 1
ATOM 5128 O O . ARG B 1 268 ? -0.792 26.812 18.641 1 98.75 268 ARG B O 1
ATOM 5135 N N . ASP B 1 269 ? -1.797 28.281 17.266 1 98.81 269 ASP B N 1
ATOM 5136 C CA . ASP B 1 269 ? -2.973 28.453 18.109 1 98.81 269 ASP B CA 1
ATOM 5137 C C . ASP B 1 269 ? -3.738 27.141 18.25 1 98.81 269 ASP B C 1
ATOM 5139 O O . ASP B 1 269 ? -4.234 26.812 19.328 1 98.81 269 ASP B O 1
ATOM 5143 N N . LEU B 1 270 ? -3.865 26.375 17.141 1 98.81 270 LEU B N 1
ATOM 5144 C CA . LEU B 1 270 ? -4.535 25.078 17.172 1 98.81 270 LEU B CA 1
ATOM 5145 C C . LEU B 1 270 ? -3.902 24.156 18.203 1 98.81 270 LEU B C 1
ATOM 5147 O O . LEU B 1 270 ? -4.605 23.562 19.031 1 98.81 270 LEU B O 1
ATOM 5151 N N . ILE B 1 271 ? -2.586 24.047 18.188 1 98.81 271 ILE B N 1
ATOM 5152 C CA . ILE B 1 271 ? -1.857 23.141 19.078 1 98.81 271 ILE B CA 1
ATOM 5153 C C . ILE B 1 271 ? -1.918 23.688 20.516 1 98.81 271 ILE B C 1
ATOM 5155 O O . ILE B 1 271 ? -2.109 22.922 21.469 1 98.81 271 ILE B O 1
ATOM 5159 N N . ALA B 1 272 ? -1.763 25.016 20.672 1 98.31 272 ALA B N 1
ATOM 5160 C CA . ALA B 1 272 ? -1.771 25.641 21.984 1 98.31 272 ALA B CA 1
ATOM 5161 C C . ALA B 1 272 ? -3.115 25.438 22.688 1 98.31 272 ALA B C 1
ATOM 5163 O O . ALA B 1 272 ? -3.172 25.266 23.906 1 98.31 272 ALA B O 1
ATOM 5164 N N . ASN B 1 273 ? -4.18 25.516 21.953 1 98 273 ASN B N 1
ATOM 5165 C CA . ASN B 1 273 ? -5.52 25.359 22.516 1 98 273 ASN B CA 1
ATOM 5166 C C . ASN B 1 273 ? -5.75 23.953 23.031 1 98 273 ASN B C 1
ATOM 5168 O O . ASN B 1 273 ? -6.398 23.766 24.062 1 98 273 ASN B O 1
ATOM 5172 N N . GLU B 1 274 ? -5.293 22.984 22.312 1 97 274 GLU B N 1
ATOM 5173 C CA . GLU B 1 274 ? -5.41 21.578 22.688 1 97 274 GLU B CA 1
ATOM 5174 C C . GLU B 1 274 ? -4.191 20.781 22.234 1 97 274 GLU B C 1
ATOM 5176 O O . GLU B 1 274 ? -4.242 20.078 21.219 1 97 274 GLU B O 1
ATOM 5181 N N . PRO B 1 275 ? -3.17 20.828 23.047 1 98.38 275 PRO B N 1
ATOM 5182 C CA . PRO B 1 275 ? -1.942 20.141 22.641 1 98.38 275 PRO B CA 1
ATOM 5183 C C . PRO B 1 275 ? -2.131 18.625 22.516 1 98.38 275 PRO B C 1
ATOM 5185 O O . PRO B 1 275 ? -2.621 17.984 23.438 1 98.38 275 PRO B O 1
ATOM 5188 N N . PRO B 1 276 ? -1.81 18 21.422 1 98.81 276 PRO B N 1
ATOM 5189 C CA . PRO B 1 276 ? -1.94 16.562 21.25 1 98.81 276 PRO B CA 1
ATOM 5190 C C . PRO B 1 276 ? -0.866 15.773 22.016 1 98.81 276 PRO B C 1
ATOM 5192 O O . PRO B 1 276 ? 0.115 16.359 22.469 1 98.81 276 PRO B O 1
ATOM 5195 N N . ASP B 1 277 ? -1.097 14.523 22.172 1 98.69 277 ASP B N 1
ATOM 5196 C CA . ASP B 1 277 ? -0.088 13.641 22.75 1 98.69 277 ASP B CA 1
ATOM 5197 C C . ASP B 1 277 ? 1.004 13.32 21.734 1 98.69 277 ASP B C 1
ATOM 5199 O O . ASP B 1 277 ? 2.15 13.062 22.094 1 98.69 277 ASP B O 1
ATOM 5203 N N . ARG B 1 278 ? 0.649 13.32 20.438 1 98.75 278 ARG B N 1
ATOM 5204 C CA . ARG B 1 278 ? 1.54 13.008 19.328 1 98.75 278 ARG B CA 1
ATOM 5205 C C . ARG B 1 278 ? 1.275 13.922 18.141 1 98.75 278 ARG B C 1
ATOM 5207 O O . ARG B 1 278 ? 0.121 14.18 17.781 1 98.75 278 ARG B O 1
ATOM 5214 N N . LEU B 1 279 ? 2.322 14.453 17.641 1 98.88 279 LEU B N 1
ATOM 5215 C CA . LEU B 1 279 ? 2.242 15.32 16.469 1 98.88 279 LEU B CA 1
ATOM 5216 C C . LEU B 1 279 ? 3.01 14.719 15.289 1 98.88 279 LEU B C 1
ATOM 5218 O O . LEU B 1 279 ? 4.164 14.312 15.445 1 98.88 279 LEU B O 1
ATOM 5222 N N . VAL B 1 280 ? 2.389 14.562 14.117 1 98.88 280 VAL B N 1
ATOM 5223 C CA . VAL B 1 280 ? 3.01 14.031 12.906 1 98.88 280 VAL B CA 1
ATOM 5224 C C . VAL B 1 280 ? 2.848 15.031 11.766 1 98.88 280 VAL B C 1
ATOM 5226 O O . VAL B 1 280 ? 1.728 15.312 11.328 1 98.88 280 VAL B O 1
ATOM 5229 N N . ALA B 1 281 ? 3.879 15.578 11.305 1 98.88 281 ALA B N 1
ATOM 5230 C CA . ALA B 1 281 ? 3.891 16.5 10.172 1 98.88 281 ALA B CA 1
ATOM 5231 C C . ALA B 1 281 ? 4.426 15.828 8.914 1 98.88 281 ALA B C 1
ATOM 5233 O O . ALA B 1 281 ? 5.559 15.336 8.898 1 98.88 281 ALA B O 1
ATOM 5234 N N . LEU B 1 282 ? 3.625 15.781 7.879 1 98.88 282 LEU B N 1
ATOM 5235 C CA . LEU B 1 282 ? 4.043 15.141 6.637 1 98.88 282 LEU B CA 1
ATOM 5236 C C . LEU B 1 282 ? 4.777 16.125 5.734 1 98.88 282 LEU B C 1
ATOM 5238 O O . LEU B 1 282 ? 4.297 17.234 5.5 1 98.88 282 LEU B O 1
ATOM 5242 N N . HIS B 1 283 ? 5.918 15.773 5.312 1 98.69 283 HIS B N 1
ATOM 5243 C CA . HIS B 1 283 ? 6.762 16.5 4.367 1 98.69 283 HIS B 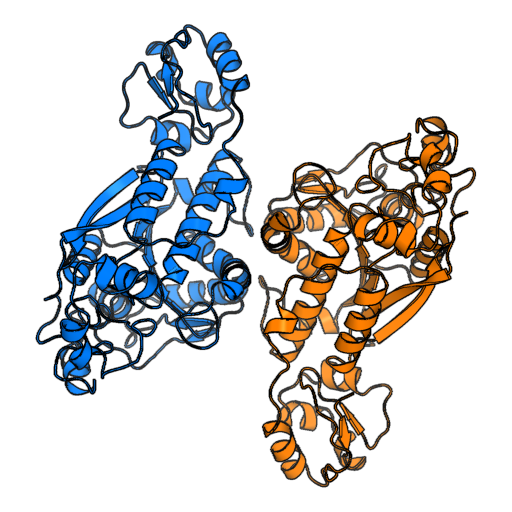CA 1
ATOM 5244 C C . HIS B 1 283 ? 7.301 15.562 3.287 1 98.69 283 HIS B C 1
ATOM 5246 O O . HIS B 1 283 ? 6.895 14.398 3.209 1 98.69 283 HIS B O 1
ATOM 5252 N N . THR B 1 284 ? 7.949 16.047 2.402 1 97.44 284 THR B N 1
ATOM 5253 C CA . THR B 1 284 ? 8.727 15.328 1.396 1 97.44 284 THR B CA 1
ATOM 5254 C C . THR B 1 284 ? 10.125 15.93 1.27 1 97.44 284 THR B C 1
ATOM 5256 O O . THR B 1 284 ? 10.336 17.109 1.58 1 97.44 284 THR B O 1
ATOM 5259 N N . GLN B 1 285 ? 11.281 15.281 1.02 1 89.56 285 GLN B N 1
ATOM 5260 C CA . GLN B 1 285 ? 11.359 13.898 0.567 1 89.56 285 GLN B CA 1
ATOM 5261 C C . GLN B 1 285 ? 12.555 13.18 1.198 1 89.56 285 GLN B C 1
ATOM 5263 O O . GLN B 1 285 ? 13.406 13.812 1.819 1 89.56 285 GLN B O 1
ATOM 5268 N N . GLY B 1 286 ? 12.594 11.898 1.188 1 92.38 286 GLY B N 1
ATOM 5269 C CA . GLY B 1 286 ? 13.789 11.18 1.609 1 92.38 286 GLY B CA 1
ATOM 5270 C C . GLY B 1 286 ? 13.484 9.844 2.26 1 92.38 286 GLY B C 1
ATOM 5271 O O . GLY B 1 286 ? 14.398 9.078 2.576 1 92.38 286 GLY B O 1
ATOM 5272 N N . GLU B 1 287 ? 12.188 9.555 2.443 1 93.75 287 GLU B N 1
ATOM 5273 C CA . GLU B 1 287 ? 11.781 8.352 3.164 1 93.75 287 GLU B CA 1
ATOM 5274 C C . GLU B 1 287 ? 12.484 8.242 4.512 1 93.75 287 GLU B C 1
ATOM 5276 O O . GLU B 1 287 ? 13.047 7.195 4.844 1 93.75 287 GLU B O 1
ATOM 5281 N N . GLU B 1 288 ? 12.484 9.383 5.195 1 96.81 288 GLU B N 1
ATOM 5282 C CA . GLU B 1 288 ? 13.055 9.523 6.531 1 96.81 288 GLU B CA 1
ATOM 5283 C C . GLU B 1 288 ? 12.031 10.086 7.512 1 96.81 288 GLU B C 1
ATOM 5285 O O . GLU B 1 288 ? 11.039 10.695 7.098 1 96.81 288 GLU B O 1
ATOM 5290 N N . ILE B 1 289 ? 12.305 9.828 8.766 1 98.38 289 ILE B N 1
ATOM 5291 C CA . ILE B 1 289 ? 11.438 10.344 9.82 1 98.38 289 ILE B CA 1
ATOM 5292 C C . ILE B 1 289 ? 12.281 11.062 10.875 1 98.38 289 ILE B C 1
ATOM 5294 O O . ILE B 1 289 ? 13.117 10.445 11.531 1 98.38 289 ILE B O 1
ATOM 5298 N N . TYR B 1 290 ? 12.125 12.375 11.016 1 98.5 290 TYR B N 1
ATOM 5299 C CA . TYR B 1 290 ? 12.797 13.148 12.055 1 98.5 290 TYR B CA 1
ATOM 5300 C C . TYR B 1 290 ? 12.016 13.102 13.359 1 98.5 290 TYR B C 1
ATOM 5302 O O . TYR B 1 290 ? 10.812 13.398 13.383 1 98.5 290 TYR B O 1
ATOM 5310 N N . TRP B 1 291 ? 12.734 12.742 14.508 1 98.19 291 TRP B N 1
ATOM 5311 C CA . TRP B 1 291 ? 11.898 12.453 15.672 1 98.19 291 TRP B CA 1
ATOM 5312 C C . TRP B 1 291 ? 12.5 13.047 16.938 1 98.19 291 TRP B C 1
ATOM 5314 O O . TRP B 1 291 ? 11.867 13.047 18 1 98.19 291 TRP B O 1
ATOM 5324 N N . GLY B 1 292 ? 13.727 13.625 16.859 1 97.31 292 GLY B N 1
ATOM 5325 C CA . GLY B 1 292 ? 14.352 14.273 18 1 97.31 292 GLY B CA 1
ATOM 5326 C C . GLY B 1 292 ? 14.523 15.766 17.828 1 97.31 292 GLY B C 1
ATOM 5327 O O . GLY B 1 292 ? 14.43 16.281 16.703 1 97.31 292 GLY B O 1
ATOM 5328 N N . TYR B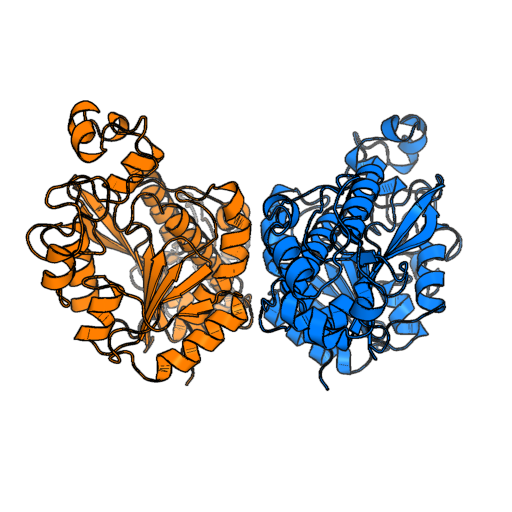 1 293 ? 14.727 16.469 18.953 1 97.69 293 TYR B N 1
ATOM 5329 C CA . TYR B 1 293 ? 15.016 17.891 18.953 1 97.69 293 TYR B CA 1
ATOM 5330 C C . TYR B 1 293 ? 15.75 18.297 20.219 1 97.69 293 TYR B C 1
ATOM 5332 O O . TYR B 1 293 ? 15.133 18.484 21.281 1 97.69 293 TYR B O 1
ATOM 5340 N N . LYS B 1 294 ? 17.078 18.453 20.141 1 96.12 294 LYS B N 1
ATOM 5341 C CA . LYS B 1 294 ? 17.969 18.969 21.188 1 96.12 294 LYS B CA 1
ATOM 5342 C C . LYS B 1 294 ? 17.844 18.125 22.469 1 96.12 294 LYS B C 1
ATOM 5344 O O . LYS B 1 294 ? 17.938 18.656 23.578 1 96.12 294 LYS B O 1
ATOM 5349 N N . GLY B 1 295 ? 17.469 16.891 22.281 1 96.56 295 GLY B N 1
ATOM 5350 C CA . GLY B 1 295 ? 17.359 15.992 23.422 1 96.56 295 GLY B CA 1
ATOM 5351 C C . GLY B 1 295 ? 16.078 16.188 24.203 1 96.56 295 GLY B C 1
ATOM 5352 O O . GLY B 1 295 ? 15.922 15.633 25.297 1 96.56 295 GLY B O 1
ATOM 5353 N N . LEU B 1 296 ? 15.148 16.953 23.703 1 97.62 296 LEU B N 1
ATOM 5354 C CA . LEU B 1 296 ? 13.953 17.312 24.453 1 97.62 296 LEU B CA 1
ATOM 5355 C C . LEU B 1 296 ? 12.797 16.375 24.125 1 97.62 296 LEU B C 1
ATOM 5357 O O . LEU B 1 296 ? 11.727 16.453 24.734 1 97.62 296 LEU B O 1
ATOM 5361 N N . GLU B 1 297 ? 12.914 15.445 23.125 1 98 297 GLU B N 1
ATOM 5362 C CA . GLU B 1 297 ? 11.883 14.477 22.797 1 98 297 GLU B CA 1
ATOM 5363 C C . GLU B 1 297 ? 11.68 13.477 23.938 1 98 297 GLU B C 1
ATOM 5365 O O . GLU B 1 297 ? 12.633 13.102 24.609 1 98 297 GLU B O 1
ATOM 5370 N N . PRO B 1 298 ? 10.492 13.086 24.203 1 98.06 298 PRO B N 1
ATOM 5371 C CA . PRO B 1 298 ? 10.258 12.125 25.281 1 98.06 298 PRO B CA 1
ATOM 5372 C C . PRO B 1 298 ? 10.797 10.734 24.953 1 98.06 298 PRO B C 1
ATOM 5374 O O . PRO B 1 298 ? 10.992 10.398 23.781 1 98.06 298 PRO B O 1
ATOM 5377 N N . PRO B 1 299 ? 11.016 9.93 25.922 1 96.62 299 PRO B N 1
ATOM 5378 C CA . PRO B 1 299 ? 11.625 8.609 25.719 1 96.62 299 PRO B CA 1
ATOM 5379 C C . PRO B 1 299 ? 10.766 7.688 24.859 1 96.62 299 PRO B C 1
ATOM 5381 O O . PRO B 1 299 ? 11.305 6.848 24.125 1 96.62 299 PRO B O 1
ATOM 5384 N N . GLU B 1 300 ? 9.461 7.863 24.875 1 96.38 300 GLU B N 1
ATOM 5385 C CA . GLU B 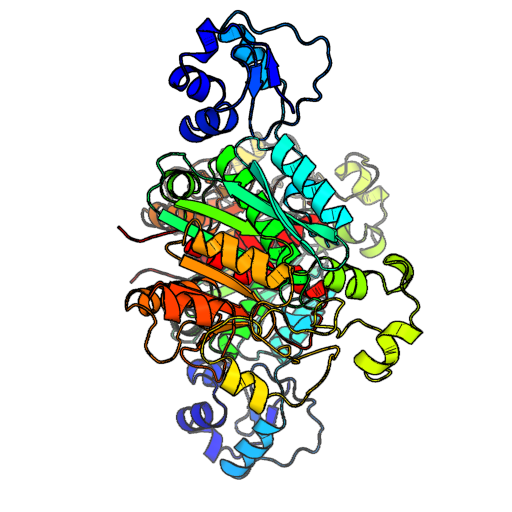1 300 ? 8.578 6.977 24.125 1 96.38 300 GLU B CA 1
ATOM 5386 C C . GLU B 1 300 ? 8.766 7.145 22.625 1 96.38 300 GLU B C 1
ATOM 5388 O O . GLU B 1 300 ? 8.391 6.27 21.844 1 96.38 300 GLU B O 1
ATOM 5393 N N . SER B 1 301 ? 9.336 8.305 22.219 1 97.62 301 SER B N 1
ATOM 5394 C CA . SER B 1 301 ? 9.578 8.547 20.797 1 97.62 301 SER B CA 1
ATOM 5395 C C . SER B 1 301 ? 10.453 7.453 20.203 1 97.62 301 SER B C 1
ATOM 5397 O O . SER B 1 301 ? 10.305 7.105 19.031 1 97.62 301 SER B O 1
ATOM 5399 N N . ALA B 1 302 ? 11.328 6.879 20.984 1 95.94 302 ALA B N 1
ATOM 5400 C CA . ALA B 1 302 ? 12.266 5.859 20.516 1 95.94 302 ALA B CA 1
ATOM 5401 C C . ALA B 1 302 ? 11.531 4.57 20.141 1 95.94 302 ALA B C 1
ATOM 5403 O O . ALA B 1 302 ? 11.883 3.91 19.172 1 95.94 302 ALA B O 1
ATOM 5404 N N . ASP B 1 303 ? 10.578 4.227 20.906 1 95.81 303 ASP B N 1
ATOM 5405 C CA . ASP B 1 303 ? 9.789 3.039 20.594 1 95.81 303 ASP B CA 1
ATOM 5406 C C . ASP B 1 303 ? 8.891 3.271 19.375 1 95.81 303 ASP B C 1
ATOM 5408 O O . ASP B 1 303 ? 8.75 2.389 18.531 1 95.81 303 ASP B O 1
ATOM 5412 N N . VAL B 1 304 ? 8.336 4.434 19.281 1 97.44 304 VAL B N 1
ATOM 5413 C CA . VAL B 1 304 ? 7.395 4.754 18.203 1 97.44 304 VAL B CA 1
ATOM 5414 C C . VAL B 1 304 ? 8.125 4.781 16.859 1 97.44 304 VAL B C 1
ATOM 5416 O O . VAL B 1 304 ? 7.617 4.273 15.867 1 97.44 304 VAL B O 1
ATOM 5419 N N . ILE B 1 305 ? 9.344 5.328 16.859 1 97.62 305 ILE B N 1
ATOM 5420 C CA . ILE B 1 305 ? 10.102 5.422 15.617 1 97.62 305 ILE B CA 1
ATOM 5421 C C . ILE B 1 305 ? 10.438 4.02 15.109 1 97.62 305 ILE B C 1
ATOM 5423 O O . ILE B 1 305 ? 10.461 3.779 13.906 1 97.62 305 ILE B O 1
ATOM 5427 N N . GLN B 1 306 ? 10.703 3.086 16.016 1 95.5 306 GLN B N 1
ATOM 5428 C CA . GLN B 1 306 ? 10.961 1.708 15.602 1 95.5 306 GLN B CA 1
ATOM 5429 C C . GLN B 1 306 ? 9.734 1.104 14.922 1 95.5 306 GLN B C 1
ATOM 5431 O O . GLN B 1 306 ? 9.867 0.387 13.93 1 95.5 306 GLN B O 1
ATOM 5436 N N . THR B 1 307 ? 8.594 1.399 15.445 1 95.25 307 THR B N 1
ATOM 5437 C CA . THR B 1 307 ? 7.348 0.929 14.852 1 95.25 307 THR B CA 1
ATOM 5438 C C . THR B 1 307 ? 7.145 1.544 13.469 1 95.25 307 THR B C 1
ATOM 5440 O O . THR B 1 307 ? 6.801 0.842 12.516 1 95.25 307 THR B O 1
ATOM 5443 N N . PHE B 1 308 ? 7.391 2.871 13.359 1 97.31 308 PHE B N 1
ATOM 5444 C CA . PHE B 1 308 ? 7.254 3.559 12.086 1 97.31 308 PHE B CA 1
ATOM 5445 C C . PHE B 1 308 ? 8.188 2.961 11.039 1 97.31 308 PHE B C 1
ATOM 5447 O O . PHE B 1 308 ? 7.785 2.703 9.906 1 97.31 308 PHE B O 1
ATOM 5454 N N . GLU B 1 309 ? 9.445 2.693 11.5 1 95.31 309 GLU B N 1
ATOM 5455 C CA . GLU B 1 309 ? 10.438 2.107 10.602 1 95.31 309 GLU B CA 1
ATOM 5456 C C . GLU B 1 309 ? 10.008 0.718 10.141 1 95.31 309 GLU B C 1
ATOM 5458 O O . GLU B 1 309 ? 10.094 0.4 8.953 1 95.31 309 GLU B O 1
ATOM 5463 N N . ARG B 1 310 ? 9.539 -0.034 11.047 1 91.88 310 ARG B N 1
ATOM 5464 C CA . ARG B 1 310 ? 9.125 -1.403 10.758 1 91.88 310 ARG B CA 1
ATOM 5465 C C . ARG B 1 310 ? 7.973 -1.427 9.758 1 91.88 310 ARG B C 1
ATOM 5467 O O . ARG B 1 310 ? 7.945 -2.26 8.852 1 91.88 310 ARG B O 1
ATOM 5474 N N . LEU B 1 311 ? 7.062 -0.541 9.82 1 93 311 LEU B N 1
ATOM 5475 C CA . LEU B 1 311 ? 5.828 -0.573 9.039 1 93 311 LEU B CA 1
ATOM 5476 C C . LEU B 1 311 ? 6.031 0.083 7.676 1 93 311 LEU B C 1
ATOM 5478 O O . LEU B 1 311 ? 5.246 -0.145 6.75 1 93 311 LEU B O 1
ATOM 5482 N N . SER B 1 312 ? 7.133 0.884 7.527 1 93.56 312 SER B N 1
ATOM 5483 C CA . SER B 1 312 ? 7.223 1.706 6.324 1 93.56 312 SER B CA 1
ATOM 5484 C C . SER B 1 312 ? 8.508 1.425 5.559 1 93.56 312 SER B C 1
ATOM 5486 O O . SER B 1 312 ? 8.609 1.728 4.367 1 93.56 312 SER B O 1
ATOM 5488 N N . GLY B 1 313 ? 9.547 1.014 6.312 1 90.5 313 GLY B N 1
ATOM 5489 C CA . GLY B 1 313 ? 10.875 0.914 5.727 1 90.5 313 GLY B CA 1
ATOM 5490 C C . GLY B 1 313 ? 11.633 2.23 5.727 1 90.5 313 GLY B C 1
ATOM 5491 O O . GLY B 1 313 ? 12.781 2.293 5.293 1 90.5 313 GLY B O 1
ATOM 5492 N N . TYR B 1 314 ? 10.977 3.344 6.207 1 94.62 314 TYR B N 1
ATOM 5493 C CA . TYR B 1 314 ? 11.656 4.629 6.34 1 94.62 314 TYR B CA 1
ATOM 5494 C C . TYR B 1 314 ? 12.719 4.57 7.438 1 94.62 314 TYR B C 1
ATOM 5496 O O . TYR B 1 314 ? 12.68 3.689 8.297 1 94.62 314 TYR B O 1
ATOM 5504 N N . LYS B 1 315 ? 13.633 5.469 7.391 1 94.12 315 LYS B N 1
ATOM 5505 C CA . LYS B 1 315 ? 14.695 5.527 8.398 1 94.12 315 LYS B CA 1
ATOM 5506 C C . LYS B 1 315 ? 14.453 6.672 9.375 1 94.12 315 LYS B C 1
ATOM 5508 O O . LYS B 1 315 ? 14.18 7.805 8.969 1 94.12 315 LYS B O 1
ATOM 5513 N N . GLY B 1 316 ? 14.516 6.34 10.656 1 97.06 316 GLY B N 1
ATOM 5514 C CA . GLY B 1 316 ? 14.453 7.375 11.672 1 97.06 316 GLY B CA 1
ATOM 5515 C C . GLY B 1 316 ? 15.75 8.148 11.812 1 97.06 316 GLY B C 1
ATOM 5516 O O . GLY B 1 316 ? 16.844 7.57 11.781 1 97.06 316 GLY B O 1
ATOM 5517 N N . VAL B 1 317 ? 15.656 9.422 11.82 1 97.44 317 VAL B N 1
ATOM 5518 C CA . VAL B 1 317 ? 16.781 10.312 12.078 1 97.44 317 VAL B CA 1
ATOM 5519 C C . VAL B 1 317 ? 16.5 11.156 13.328 1 97.44 317 VAL B C 1
ATOM 5521 O O . VAL B 1 317 ? 15.562 11.953 13.344 1 97.44 317 VAL B O 1
ATOM 5524 N N . ARG B 1 318 ? 17.25 11.031 14.273 1 96.62 318 ARG B N 1
ATOM 5525 C CA . ARG B 1 318 ? 16.922 11.641 15.562 1 96.62 318 ARG B CA 1
ATOM 5526 C C . ARG B 1 318 ? 17.188 13.141 15.539 1 96.62 318 ARG B C 1
ATOM 5528 O O . ARG B 1 318 ? 16.328 13.938 15.922 1 96.62 318 ARG B O 1
ATOM 5535 N N . TYR B 1 319 ? 18.391 13.539 15.055 1 94.38 319 TYR B N 1
ATOM 5536 C CA . TYR B 1 319 ? 18.719 14.953 15.086 1 94.38 319 TYR B CA 1
ATOM 5537 C C . TYR B 1 319 ? 19.078 15.461 13.695 1 94.38 319 TYR B C 1
ATOM 5539 O O . TYR B 1 319 ? 19.828 14.805 12.961 1 94.38 319 TYR B O 1
ATOM 5547 N N . ILE B 1 320 ? 18.422 16.422 13.352 1 90.88 320 ILE B N 1
ATOM 5548 C CA . ILE B 1 320 ? 18.75 17.188 12.156 1 90.88 320 ILE B CA 1
ATOM 5549 C C . ILE B 1 320 ? 19.047 18.641 12.531 1 90.88 320 ILE B C 1
ATOM 5551 O O . ILE B 1 320 ? 18.688 19.078 13.625 1 90.88 320 ILE B O 1
ATOM 5555 N N . ASP B 1 321 ? 19.766 19.25 11.648 1 89.5 321 ASP B N 1
ATOM 5556 C CA . ASP B 1 321 ? 20.062 20.656 11.867 1 89.5 321 ASP B CA 1
ATOM 5557 C C . ASP B 1 321 ? 18.859 21.531 11.5 1 89.5 321 ASP B C 1
ATOM 5559 O O . ASP B 1 321 ? 18.812 22.094 10.406 1 89.5 321 ASP B O 1
ATOM 5563 N N . SER B 1 322 ? 17.938 21.594 12.367 1 88.25 322 SER B N 1
ATOM 5564 C CA . SER B 1 322 ? 16.703 22.344 12.141 1 88.25 322 SER B CA 1
ATOM 5565 C C . SER B 1 322 ? 16.281 23.094 13.398 1 88.25 322 SER B C 1
ATOM 5567 O O . SER B 1 322 ? 16.469 22.609 14.516 1 88.25 322 SER B O 1
ATOM 5569 N N . TYR B 1 323 ? 15.859 24.25 13.164 1 91.62 323 TYR B N 1
ATOM 5570 C CA . TYR B 1 323 ? 15.273 25.094 14.203 1 91.62 323 TYR B CA 1
ATOM 5571 C C . TYR B 1 323 ? 13.992 25.766 13.711 1 91.62 323 TYR B C 1
ATOM 5573 O O . TYR B 1 323 ? 13.727 25.797 12.508 1 91.62 323 TYR B O 1
ATOM 5581 N N . ALA B 1 324 ? 13.203 26.172 14.625 1 95.19 324 ALA B N 1
ATOM 5582 C CA . ALA B 1 324 ? 12.047 27.031 14.398 1 95.19 324 ALA B CA 1
ATOM 5583 C C . ALA B 1 324 ? 10.961 26.297 13.609 1 95.19 324 ALA B C 1
ATOM 5585 O O . ALA B 1 324 ? 10.023 26.906 13.117 1 95.19 324 ALA B O 1
ATOM 5586 N N . GLY B 1 325 ? 11.109 24.953 13.406 1 98 325 GLY B N 1
ATOM 5587 C CA . GLY B 1 325 ? 10.078 24.172 12.742 1 98 325 GLY B CA 1
ATOM 5588 C C . GLY B 1 325 ? 8.898 23.859 13.641 1 98 325 GLY B C 1
ATOM 5589 O O . GLY B 1 325 ? 8.992 23.984 14.859 1 98 325 GLY B O 1
ATOM 5590 N N . PHE B 1 326 ? 7.824 23.5 13.008 1 98.62 326 PHE B N 1
ATOM 5591 C CA . PHE B 1 326 ? 6.59 23.172 13.711 1 98.62 326 PHE B CA 1
ATOM 5592 C C . PHE B 1 326 ? 6.824 22.031 14.703 1 98.62 326 PHE B C 1
ATOM 5594 O O . PHE B 1 326 ? 6.473 22.141 15.875 1 98.62 326 PHE B O 1
ATOM 5601 N N . ARG B 1 327 ? 7.406 20.938 14.25 1 98.19 327 ARG B N 1
ATOM 5602 C CA . ARG B 1 327 ? 7.738 19.797 15.102 1 98.19 327 ARG B CA 1
ATOM 5603 C C . ARG B 1 327 ? 8.719 20.188 16.203 1 98.19 327 ARG B C 1
ATOM 5605 O O . ARG B 1 327 ? 8.547 19.797 17.359 1 98.19 327 ARG B O 1
ATOM 5612 N N . ASP B 1 328 ? 9.75 20.953 15.859 1 98.12 328 ASP B N 1
ATOM 5613 C CA . ASP B 1 328 ? 10.742 21.406 16.812 1 98.12 328 ASP B CA 1
ATOM 5614 C C . ASP B 1 328 ? 10.086 22.156 17.984 1 98.12 328 ASP B C 1
ATOM 5616 O O . ASP B 1 328 ? 10.336 21.844 19.141 1 98.12 328 ASP B O 1
ATOM 5620 N N . TRP B 1 329 ? 9.32 23.094 17.547 1 98.69 329 TRP B N 1
ATOM 5621 C CA . TRP B 1 329 ? 8.633 23.938 18.531 1 98.69 329 TRP B CA 1
ATOM 5622 C C . TRP B 1 329 ? 7.742 23.078 19.438 1 98.69 329 TRP B C 1
ATOM 5624 O O . TRP B 1 329 ? 7.727 23.266 20.656 1 98.69 329 TRP B O 1
ATOM 5634 N N . PHE B 1 330 ? 7.008 22.156 18.875 1 98.75 330 PHE B N 1
ATOM 5635 C CA . PHE B 1 330 ? 6.105 21.297 19.641 1 98.75 330 PHE B CA 1
ATOM 5636 C C . PHE B 1 330 ? 6.875 20.484 20.672 1 98.75 330 PHE B C 1
ATOM 5638 O O . PHE B 1 330 ? 6.484 20.438 21.844 1 98.75 330 PHE B O 1
ATOM 5645 N N . ILE B 1 331 ? 7.941 19.812 20.25 1 98.56 331 ILE B N 1
ATOM 5646 C CA . ILE B 1 331 ? 8.75 19 21.156 1 98.56 331 ILE B CA 1
ATOM 5647 C C . ILE B 1 331 ? 9.344 19.891 22.25 1 98.56 331 ILE B C 1
ATOM 5649 O O . ILE B 1 331 ? 9.312 19.531 23.422 1 98.56 331 ILE B O 1
ATOM 5653 N N . HIS B 1 332 ? 9.891 21.047 21.875 1 98 332 HIS B N 1
ATOM 5654 C CA . HIS B 1 332 ? 10.547 21.969 22.781 1 98 332 HIS B CA 1
ATOM 5655 C C . HIS B 1 332 ? 9.586 22.469 23.844 1 98 332 HIS B C 1
ATOM 5657 O O . HIS B 1 332 ? 9.922 22.484 25.031 1 98 332 HIS B O 1
ATOM 5663 N N . TYR B 1 333 ? 8.398 22.859 23.5 1 97.88 333 TYR B N 1
ATOM 5664 C CA . TYR B 1 333 ? 7.504 23.562 24.406 1 97.88 333 TYR B CA 1
ATOM 5665 C C . TYR B 1 333 ? 6.652 22.594 25.203 1 97.88 333 TYR B C 1
ATOM 5667 O O . TYR B 1 333 ? 6.324 22.859 26.359 1 97.88 333 TYR B O 1
ATOM 5675 N N . TYR B 1 334 ? 6.297 21.438 24.625 1 98.19 334 TYR B N 1
ATOM 5676 C CA . TYR B 1 334 ? 5.336 20.562 25.297 1 98.19 334 TYR B CA 1
ATOM 5677 C C . TYR B 1 334 ? 6.012 19.297 25.797 1 98.19 334 TYR B C 1
ATOM 5679 O O . TYR B 1 334 ? 5.434 18.547 26.594 1 98.19 334 TYR B O 1
ATOM 5687 N N . GLY B 1 335 ? 7.227 19.047 25.312 1 98.06 335 GLY B N 1
ATOM 5688 C CA . GLY B 1 335 ? 7.914 17.844 25.734 1 98.06 335 GLY B CA 1
ATOM 5689 C C . GLY B 1 335 ? 7.203 16.562 25.297 1 98.06 335 GLY B C 1
ATOM 5690 O O . GLY B 1 335 ? 7.273 15.547 25.984 1 98.06 335 GLY B O 1
ATOM 5691 N N . ARG B 1 336 ? 6.422 16.656 24.266 1 98.38 336 ARG B N 1
ATOM 5692 C CA . ARG B 1 336 ? 5.652 15.531 23.734 1 98.38 336 ARG B CA 1
ATOM 5693 C C . ARG B 1 336 ? 6.211 15.07 22.391 1 98.38 336 ARG B C 1
ATOM 5695 O O . ARG B 1 336 ? 7.074 15.734 21.812 1 98.38 336 ARG B O 1
ATOM 5702 N N . GLU B 1 337 ? 5.82 13.867 22.016 1 98.5 337 GLU B N 1
ATOM 5703 C CA . GLU B 1 337 ? 6.449 13.25 20.844 1 98.5 337 GLU B CA 1
ATOM 5704 C C . GLU B 1 337 ? 5.969 13.906 19.562 1 98.5 337 GLU B C 1
ATOM 5706 O O . GLU B 1 337 ? 4.77 14.094 19.359 1 98.5 337 GLU B O 1
ATOM 5711 N N . GLY B 1 338 ? 6.887 14.352 18.734 1 98.69 338 GLY B N 1
ATOM 5712 C CA . GLY B 1 338 ? 6.672 14.938 17.422 1 98.69 338 GLY B CA 1
ATOM 5713 C C . GLY B 1 338 ? 7.516 14.297 16.344 1 98.69 338 GLY B C 1
ATOM 5714 O O . GLY B 1 338 ? 8.672 13.953 16.562 1 98.69 338 GLY B O 1
ATOM 5715 N N . TYR B 1 339 ? 6.922 14.141 15.109 1 98.75 339 TYR B N 1
ATOM 5716 C CA . TYR B 1 339 ? 7.586 13.477 14 1 98.75 339 TYR B CA 1
ATOM 5717 C C . TYR B 1 339 ? 7.395 14.25 12.703 1 98.75 339 TYR B C 1
ATOM 5719 O O . TYR B 1 339 ? 6.289 14.711 12.406 1 98.75 339 TYR B O 1
ATOM 5727 N N . THR B 1 340 ? 8.414 14.516 11.984 1 98.75 340 THR B N 1
ATOM 5728 C CA . THR B 1 340 ? 8.344 14.945 10.594 1 98.75 340 THR B CA 1
ATOM 5729 C C . THR B 1 340 ? 8.633 13.781 9.648 1 98.75 340 THR B C 1
ATOM 5731 O O . THR B 1 340 ? 9.727 13.211 9.672 1 98.75 340 THR B O 1
ATOM 5734 N N . VAL B 1 341 ? 7.684 13.414 8.898 1 98.69 341 VAL B N 1
ATOM 5735 C CA . VAL B 1 341 ? 7.82 12.281 7.984 1 98.69 341 VAL B CA 1
ATOM 5736 C C . VAL B 1 341 ? 8.102 12.789 6.57 1 98.69 341 VAL B C 1
ATOM 5738 O O . VAL B 1 341 ? 7.266 13.461 5.969 1 98.69 341 VAL B O 1
ATOM 5741 N N . GLU B 1 342 ? 9.227 12.43 6.02 1 98.38 342 GLU B N 1
ATOM 5742 C CA . GLU B 1 342 ? 9.641 12.812 4.676 1 98.38 342 GLU B CA 1
ATOM 5743 C C . GLU B 1 342 ? 9.273 11.742 3.654 1 98.38 342 GLU B C 1
ATOM 5745 O O . GLU B 1 342 ? 10.047 10.805 3.422 1 98.38 342 GLU B O 1
ATOM 5750 N N . LEU B 1 343 ? 8.164 11.961 2.996 1 97.94 343 LEU B N 1
ATOM 5751 C CA . LEU B 1 343 ? 7.578 10.953 2.121 1 97.94 343 LEU B CA 1
ATOM 5752 C C . LEU B 1 343 ? 8.328 10.883 0.794 1 97.94 343 LEU B C 1
ATOM 5754 O O . LEU B 1 343 ? 8.703 11.914 0.23 1 97.94 343 LEU B O 1
ATOM 5758 N N . GLY B 1 344 ? 8.508 9.672 0.321 1 93.31 344 GLY B N 1
ATOM 5759 C CA . GLY B 1 344 ? 8.984 9.453 -1.035 1 93.31 344 GLY B CA 1
ATOM 5760 C C . GLY B 1 344 ? 10.453 9.805 -1.216 1 93.31 344 GLY B C 1
ATOM 5761 O O . GLY B 1 344 ? 11.141 10.125 -0.246 1 93.31 344 GLY B O 1
ATOM 5762 N N . LYS B 1 345 ? 10.938 9.648 -2.424 1 89.44 345 LYS B N 1
ATOM 5763 C CA . LYS B 1 345 ? 12.305 9.961 -2.822 1 89.44 345 LYS B CA 1
ATOM 5764 C C . LYS B 1 345 ? 12.328 10.758 -4.125 1 89.44 345 LYS B C 1
ATOM 5766 O O . LYS B 1 345 ? 11.375 10.703 -4.906 1 89.44 345 LYS B O 1
ATOM 5771 N N . GLY B 1 346 ? 13.445 11.492 -4.281 1 89 346 GLY B N 1
ATOM 5772 C CA . GLY B 1 346 ? 13.617 12.242 -5.512 1 89 346 GLY B CA 1
ATOM 5773 C C . GLY B 1 346 ? 13.734 13.742 -5.285 1 89 346 GLY B C 1
ATOM 5774 O O . GLY B 1 346 ? 14.398 14.18 -4.348 1 89 346 GLY B O 1
ATOM 5775 N N . LYS B 1 347 ? 13.172 14.477 -6.258 1 88.88 347 LYS B N 1
ATOM 5776 C CA . LYS B 1 347 ? 13.211 15.93 -6.172 1 88.88 347 LYS B CA 1
ATOM 5777 C C . LYS B 1 347 ? 11.797 16.516 -6.117 1 88.88 347 LYS B C 1
ATOM 5779 O O . LYS B 1 347 ? 10.922 16.094 -6.875 1 88.88 347 LYS B O 1
ATOM 5784 N N . ASN B 1 348 ? 11.578 17.422 -5.242 1 90.69 348 ASN B N 1
ATOM 5785 C CA . ASN B 1 348 ? 10.281 18.078 -5.125 1 90.69 348 ASN B CA 1
ATOM 5786 C C . ASN B 1 348 ? 10.016 19 -6.309 1 90.69 348 ASN B C 1
ATOM 5788 O O . ASN B 1 348 ? 10.938 19.625 -6.832 1 90.69 348 ASN B O 1
ATOM 5792 N N . PRO B 1 349 ? 8.773 19.156 -6.684 1 94.12 349 PRO B N 1
ATOM 5793 C CA . PRO B 1 349 ? 7.629 18.359 -6.234 1 94.12 349 PRO B CA 1
ATOM 5794 C C . PRO B 1 349 ? 7.684 16.922 -6.738 1 94.12 349 PRO B C 1
ATOM 5796 O O . PRO B 1 349 ? 7.988 16.688 -7.91 1 94.12 349 PRO B O 1
ATOM 5799 N N . LEU B 1 350 ? 7.457 16 -5.859 1 92.88 350 LEU B N 1
ATOM 5800 C CA . LEU B 1 350 ? 7.418 14.602 -6.27 1 92.88 350 LEU B CA 1
ATOM 5801 C C . LEU B 1 350 ? 6.305 14.359 -7.281 1 92.88 350 LEU B C 1
ATOM 5803 O O . LEU B 1 350 ? 5.199 14.875 -7.129 1 92.88 350 LEU B O 1
ATOM 5807 N N . PRO B 1 351 ? 6.609 13.664 -8.281 1 89.88 351 PRO B N 1
ATOM 5808 C CA . PRO B 1 351 ? 5.578 13.398 -9.289 1 89.88 351 PRO B CA 1
ATOM 5809 C C . PRO B 1 351 ? 4.445 12.523 -8.758 1 89.88 351 PRO B C 1
ATOM 5811 O O . PRO B 1 351 ? 4.672 11.664 -7.906 1 89.88 351 PRO B O 1
ATOM 5814 N N . LEU B 1 352 ? 3.281 12.766 -9.328 1 89.69 352 LEU B N 1
ATOM 5815 C CA . LEU B 1 352 ? 2.098 12.023 -8.898 1 89.69 352 LEU B CA 1
ATOM 5816 C C . LEU B 1 352 ? 2.254 10.539 -9.188 1 89.69 352 LEU B C 1
ATOM 5818 O O . LEU B 1 352 ? 1.646 9.703 -8.516 1 89.69 352 LEU B O 1
ATOM 5822 N N . LYS B 1 353 ? 3.098 10.203 -10.141 1 86.38 353 LYS B N 1
ATOM 5823 C CA . LYS B 1 353 ? 3.312 8.805 -10.492 1 86.38 353 LYS B CA 1
ATOM 5824 C C . LYS B 1 353 ? 3.902 8.023 -9.32 1 86.38 353 LYS B C 1
ATOM 5826 O O . LYS B 1 353 ? 3.816 6.793 -9.281 1 86.38 353 LYS B O 1
ATOM 5831 N N . GLN B 1 354 ? 4.461 8.727 -8.359 1 88.56 354 GLN B N 1
ATOM 5832 C CA . GLN B 1 354 ? 5.047 8.086 -7.188 1 88.56 354 GLN B CA 1
ATOM 5833 C C . GLN B 1 354 ? 4.008 7.914 -6.082 1 88.56 354 GLN B C 1
ATOM 5835 O O . GLN B 1 354 ? 4.27 7.246 -5.078 1 88.56 354 GLN B O 1
ATOM 5840 N N . PHE B 1 355 ? 2.832 8.438 -6.324 1 93.56 355 PHE B N 1
ATOM 5841 C CA . PHE B 1 355 ? 1.852 8.531 -5.25 1 93.56 355 PHE B CA 1
ATOM 5842 C C . PHE B 1 355 ? 1.562 7.16 -4.652 1 93.56 355 PHE B C 1
ATOM 5844 O O . PHE B 1 355 ? 1.584 6.992 -3.434 1 93.56 355 PHE B O 1
ATOM 5851 N N . ASP B 1 356 ? 1.313 6.203 -5.508 1 91 356 ASP B N 1
ATOM 5852 C CA . ASP B 1 356 ? 0.877 4.895 -5.027 1 91 356 ASP B CA 1
ATOM 5853 C C . ASP B 1 356 ? 1.954 4.234 -4.168 1 91 356 ASP B C 1
ATOM 5855 O O . ASP B 1 356 ? 1.649 3.625 -3.143 1 91 356 ASP B O 1
ATOM 5859 N N . ASP B 1 357 ? 3.191 4.367 -4.598 1 90.69 357 ASP B N 1
ATOM 5860 C CA . ASP B 1 357 ? 4.305 3.828 -3.822 1 90.69 357 ASP B CA 1
ATOM 5861 C C . ASP B 1 357 ? 4.438 4.551 -2.484 1 90.69 357 ASP B C 1
ATOM 5863 O O . ASP B 1 357 ? 4.633 3.914 -1.445 1 90.69 357 ASP B O 1
ATOM 5867 N N . ILE B 1 358 ? 4.336 5.871 -2.529 1 94.56 358 ILE B N 1
ATOM 5868 C CA . ILE B 1 358 ? 4.426 6.691 -1.325 1 94.56 358 ILE B CA 1
ATOM 5869 C C . ILE B 1 358 ? 3.34 6.281 -0.336 1 94.56 358 ILE B C 1
ATOM 5871 O O . ILE B 1 358 ? 3.619 6.039 0.84 1 94.56 358 ILE B O 1
ATOM 5875 N N . TYR B 1 359 ? 2.119 6.156 -0.865 1 96 359 TYR B N 1
ATOM 5876 C CA . TYR B 1 359 ? 1 5.836 0.014 1 96 359 TYR B CA 1
ATOM 5877 C C . TYR B 1 359 ? 1.157 4.445 0.612 1 96 359 TYR B C 1
ATOM 5879 O O . TYR B 1 359 ? 0.975 4.254 1.816 1 96 359 TYR B O 1
ATOM 5887 N N . CYS B 1 360 ? 1.482 3.506 -0.21 1 92.31 360 CYS B N 1
ATOM 5888 C CA . CYS B 1 360 ? 1.624 2.117 0.21 1 92.31 360 CYS B CA 1
ATOM 5889 C C . CYS B 1 360 ? 2.654 1.986 1.326 1 92.31 360 CYS B C 1
ATOM 5891 O O . CYS B 1 360 ? 2.436 1.259 2.297 1 92.31 360 CYS B O 1
ATOM 5893 N N . LYS B 1 361 ? 3.738 2.729 1.255 1 91 361 LYS B N 1
ATOM 5894 C CA . LYS B 1 361 ? 4.82 2.645 2.232 1 91 361 LYS B CA 1
ATOM 5895 C C . LYS B 1 361 ? 4.473 3.416 3.504 1 91 361 LYS B C 1
ATOM 5897 O O . LYS B 1 361 ? 4.852 3.012 4.605 1 91 361 LYS B O 1
ATOM 5902 N N . SER B 1 362 ? 3.691 4.496 3.324 1 94.69 362 SER B N 1
ATOM 5903 C CA . SER B 1 362 ? 3.586 5.418 4.453 1 94.69 362 SER B CA 1
ATOM 5904 C C . SER B 1 362 ? 2.299 5.184 5.234 1 94.69 362 SER B C 1
ATOM 5906 O O . SER B 1 362 ? 2.148 5.68 6.355 1 94.69 362 SER B O 1
ATOM 5908 N N . ARG B 1 363 ? 1.309 4.441 4.703 1 94.94 363 ARG B N 1
ATOM 5909 C CA . ARG B 1 363 ? 0.015 4.309 5.367 1 94.94 363 ARG B CA 1
ATOM 5910 C C . ARG B 1 363 ? 0.162 3.637 6.727 1 94.94 363 ARG B C 1
ATOM 5912 O O . ARG B 1 363 ? -0.585 3.939 7.66 1 94.94 363 ARG B O 1
ATOM 5919 N N . GLY B 1 364 ? 1.219 2.721 6.859 1 95.56 364 GLY B N 1
ATOM 5920 C CA . GLY B 1 364 ? 1.476 2.109 8.148 1 95.56 364 GLY B CA 1
ATOM 5921 C C . GLY B 1 364 ? 1.833 3.115 9.227 1 95.56 364 GLY B C 1
ATOM 5922 O O . GLY B 1 364 ? 1.438 2.961 10.383 1 95.56 364 GLY B O 1
ATOM 5923 N N . ILE B 1 365 ? 2.604 4.156 8.82 1 97.88 365 ILE B N 1
ATOM 5924 C CA . ILE B 1 365 ? 2.971 5.223 9.75 1 97.88 365 ILE B CA 1
ATOM 5925 C C . ILE B 1 365 ? 1.716 5.949 10.219 1 97.88 365 ILE B C 1
ATOM 5927 O O . ILE B 1 365 ? 1.57 6.242 11.406 1 97.88 365 ILE B O 1
ATOM 5931 N N . LEU B 1 366 ? 0.796 6.18 9.32 1 98.44 366 LEU B N 1
ATOM 5932 C CA . LEU B 1 366 ? -0.405 6.945 9.641 1 98.44 366 LEU B CA 1
ATOM 5933 C C . LEU B 1 366 ? -1.304 6.172 10.602 1 98.44 366 LEU B C 1
ATOM 5935 O O . LEU B 1 366 ? -1.817 6.734 11.57 1 98.44 366 LEU B O 1
ATOM 5939 N N . TRP B 1 367 ? -1.462 4.863 10.398 1 97.44 367 TRP B N 1
ATOM 5940 C CA . TRP B 1 367 ? -2.217 4.031 11.328 1 97.44 367 TRP B CA 1
ATOM 5941 C C . TRP B 1 367 ? -1.54 3.986 12.695 1 97.44 367 TRP B C 1
ATOM 5943 O O . TRP B 1 367 ? -2.186 4.203 13.727 1 97.44 367 TRP B O 1
ATOM 5953 N N . ALA B 1 368 ? -0.252 3.762 12.688 1 97.31 368 ALA B N 1
ATOM 5954 C CA . ALA B 1 368 ? 0.496 3.635 13.938 1 97.31 368 ALA B CA 1
ATOM 5955 C C . ALA B 1 368 ? 0.49 4.945 14.719 1 97.31 368 ALA B C 1
ATOM 5957 O O . ALA B 1 368 ? 0.585 4.945 15.945 1 97.31 368 ALA B O 1
ATOM 5958 N N . SER B 1 369 ? 0.417 6.055 13.977 1 98.44 369 SER B N 1
ATOM 5959 C CA . SER B 1 369 ? 0.409 7.371 14.602 1 98.44 369 SER B CA 1
ATOM 5960 C C . SER B 1 369 ? -0.78 7.531 15.547 1 98.44 369 SER B C 1
ATOM 5962 O O . SER B 1 369 ? -0.743 8.344 16.469 1 98.44 369 SER B O 1
ATOM 5964 N N . CYS B 1 370 ? -1.842 6.773 15.367 1 98.06 370 CYS B N 1
ATOM 5965 C CA . CYS B 1 370 ? -3.057 6.906 16.156 1 98.06 370 CYS B CA 1
ATOM 5966 C C . CYS B 1 370 ? -3.127 5.824 17.234 1 98.06 370 CYS B C 1
ATOM 5968 O O . CYS B 1 370 ? -4.102 5.75 17.984 1 98.06 370 CYS B O 1
ATOM 5970 N N . PHE B 1 371 ? -2.109 5 17.266 1 95.94 371 PHE B N 1
ATOM 5971 C CA . PHE B 1 371 ? -2.084 3.896 18.219 1 95.94 371 PHE B CA 1
ATOM 5972 C C . PHE B 1 371 ? -1.122 4.191 19.359 1 95.94 371 PHE B C 1
ATOM 5974 O O . PHE B 1 371 ? 0.048 4.504 19.141 1 95.94 371 PHE B O 1
ATOM 5981 N N . PHE B 1 372 ? -1.592 4.156 20.594 1 95.5 372 PHE B N 1
ATOM 5982 C CA . PHE B 1 372 ? -0.794 4.348 21.797 1 95.5 372 PHE B CA 1
ATOM 5983 C C . PHE B 1 372 ? -0.768 3.074 22.625 1 95.5 372 PHE B C 1
ATOM 5985 O O . PHE B 1 372 ? -1.818 2.535 22.984 1 95.5 372 PHE B O 1
ATOM 5992 N N . GLU B 1 373 ? 0.384 2.498 22.797 1 81.62 373 GLU B N 1
ATOM 5993 C CA . GLU B 1 373 ? 0.503 1.291 23.609 1 81.62 373 GLU B CA 1
ATOM 5994 C C . GLU B 1 373 ? 0.093 1.557 25.047 1 81.62 373 GLU B C 1
ATOM 5996 O O . GLU B 1 373 ? 0.349 2.637 25.594 1 81.62 373 GLU B O 1
ATOM 6001 N N . SER B 1 374 ? -0.865 0.737 25.656 1 66.44 374 SER B N 1
ATOM 6002 C CA . SER B 1 374 ? -1.297 0.847 27.031 1 66.44 374 SER B CA 1
ATOM 6003 C C . SER B 1 374 ? -0.142 0.582 28 1 66.44 374 SER B C 1
ATOM 6005 O O . SER B 1 374 ? 0.779 -0.172 27.672 1 66.44 374 SER B O 1
#